Protein AF-A0A523IYH1-F1 (afdb_monomer)

pLDDT: mean 87.55, std 17.42, range [31.73, 98.88]

Solvent-accessible surface area (backbone atoms only — not comparable to full-atom values): 21682 Å² total; per-residue (Å²): 136,82,87,81,83,89,81,88,85,88,82,89,81,88,85,88,87,84,81,89,77,85,80,81,76,81,73,74,84,76,76,73,78,74,75,78,63,67,41,67,30,19,85,91,42,37,65,56,73,84,62,39,29,79,91,67,43,27,29,36,39,27,50,18,65,25,59,49,63,66,66,45,80,40,29,33,31,45,36,42,24,26,76,54,1,28,46,34,39,47,77,25,46,28,40,40,36,27,27,24,37,38,21,22,31,64,8,33,39,36,28,44,37,83,89,55,33,19,35,80,90,29,37,39,34,39,31,23,19,41,50,95,85,57,78,58,66,74,65,83,79,38,101,61,28,55,41,61,82,52,41,79,53,28,72,64,86,52,84,82,62,96,71,73,51,66,42,78,39,67,73,77,44,80,39,68,47,57,41,70,68,39,86,93,40,78,84,54,58,80,65,44,58,21,21,47,32,32,26,20,36,4,29,40,38,36,26,16,43,22,39,37,62,86,62,97,66,57,95,90,53,57,61,49,22,43,49,34,32,53,45,66,38,42,52,87,38,37,63,50,41,38,68,57,74,29,82,76,65,48,60,72,34,34,33,35,39,40,43,58,67,96,48,77,86,52,39,44,35,31,33,26,73,36,66,79,48,48,36,31,31,32,36,32,27,31,38,86,87,77,67,44,79,76,35,71,27,41,87,48,69,29,37,12,53,65,47,58,44,89,79,51,67,72,92,72,68,81,91,47,63,47,98,86,39,61,24,45,88,46,38,14,46,35,33,58,59,51,42,14,25,34,43,32,25,25,14,60,45,86,92,37,66,51,71,74,81,46,96,92,47,42,70,29,12,26,48,43,80,44,77,47,42,42,43,80,45,81,39,15,63,31,80,40,71,40,19,26,66,96,45,89,92,33,46,85

Foldseek 3Di:
DDDDYDDDDDDDDDDDDDDDDDPPPPPPPPPPPPPQDEAEDAPVHQAQVVQFDAVRAGEYEFQHEHEAEEADEGGHEEYEWDNLGEYEYEQAAYEYEYFEYEFAANGEYEAADLVGAHDPPHAAEYEHAADLPDDDDQADVDNQRHCPPLAPQDEPPDDDDPDTQWDQFLQRDTDHDYGQADPVCNPARSAHISEYEYEANGAYYHGWPAQFDSDDDDPPDSDLFKFFFQAKFAQVDQKTFTPDFNPRDAAQWWKWWADLDPDRVLIWIWGFHGDPDSGMTGIFTADPAPRDGPGSGRPHIFHNDWAACVPPPCVVVDPDDDPRHRTHDRTIMMGTQDFRYEYAFAYNGRPHRQHDPDVVSQAGHAYYYHPRYNYDHDGRYHYYSFARPPDPPRGD

Nearest PDB structures (foldseek):
  8c6i-assembly1_A  TM=5.589E-01  e=2.301E-10  Homo sapiens
  9in6-assembly1_Q  TM=6.832E-01  e=1.050E-02  Vibrio cholerae

Structure (mmCIF, N/CA/C/O backbone):
data_AF-A0A523IYH1-F1
#
_entry.id   AF-A0A523IYH1-F1
#
loop_
_atom_site.group_PDB
_atom_site.id
_atom_site.type_symbol
_atom_site.label_atom_id
_atom_site.label_alt_id
_atom_site.label_comp_id
_atom_site.label_asym_id
_atom_site.label_entity_id
_atom_site.label_seq_id
_atom_site.pdbx_PDB_ins_code
_atom_site.Cartn_x
_atom_site.Cartn_y
_atom_site.Cartn_z
_atom_site.occupancy
_atom_site.B_iso_or_equiv
_atom_site.auth_seq_id
_atom_site.auth_comp_id
_atom_site.auth_asym_id
_atom_site.auth_atom_id
_atom_site.pdbx_PDB_model_num
ATOM 1 N N . MET A 1 1 ? 58.943 69.429 6.073 1.00 35.28 1 MET A N 1
ATOM 2 C CA . MET A 1 1 ? 59.525 68.383 6.935 1.00 35.28 1 MET A CA 1
ATOM 3 C C . MET A 1 1 ? 59.595 67.079 6.159 1.00 35.28 1 MET A C 1
ATOM 5 O O . MET A 1 1 ? 58.561 66.481 5.925 1.00 35.28 1 MET A O 1
ATOM 9 N N . VAL A 1 2 ? 60.830 66.738 5.762 1.00 33.47 2 VAL A N 1
ATOM 10 C CA . VAL A 1 2 ? 61.433 65.388 5.715 1.00 33.47 2 VAL A CA 1
ATOM 11 C C . VAL A 1 2 ? 60.753 64.380 4.761 1.00 33.47 2 VAL A C 1
ATOM 13 O O . VAL A 1 2 ? 59.689 63.871 5.067 1.00 33.47 2 VAL A O 1
ATOM 16 N N . SER A 1 3 ? 61.249 64.202 3.523 1.00 31.75 3 SER A N 1
ATOM 17 C CA . SER A 1 3 ? 62.443 63.404 3.111 1.00 31.75 3 SER A CA 1
ATOM 18 C C . SER A 1 3 ? 62.159 61.891 3.140 1.00 31.75 3 SER A C 1
ATOM 20 O O . SER A 1 3 ? 61.684 61.405 4.154 1.00 31.75 3 SER A O 1
ATOM 22 N N . GLY A 1 4 ? 62.452 61.072 2.123 1.00 32.66 4 GLY A N 1
ATOM 23 C CA . GLY A 1 4 ? 63.319 61.236 0.949 1.00 32.66 4 GLY A CA 1
ATOM 24 C C . GLY A 1 4 ? 63.050 60.154 -0.119 1.00 32.66 4 GLY A C 1
ATOM 25 O O . GLY A 1 4 ? 62.275 59.234 0.120 1.00 32.66 4 GLY A O 1
ATOM 26 N N . ARG A 1 5 ? 63.512 60.402 -1.356 1.00 32.09 5 ARG A N 1
ATOM 27 C CA . ARG A 1 5 ? 64.654 59.770 -2.076 1.00 32.09 5 ARG A CA 1
ATOM 28 C C . ARG A 1 5 ? 64.267 58.532 -2.907 1.00 32.09 5 ARG A C 1
ATOM 30 O O . ARG A 1 5 ? 63.844 57.538 -2.342 1.00 32.09 5 ARG A O 1
ATOM 37 N N . GLU A 1 6 ? 64.224 58.670 -4.244 1.00 35.25 6 GLU A N 1
ATOM 38 C CA . GLU A 1 6 ? 65.284 58.327 -5.248 1.00 35.25 6 GLU A CA 1
ATOM 39 C C . GLU A 1 6 ? 65.194 56.833 -5.661 1.00 35.25 6 GLU A C 1
ATOM 41 O O . GLU A 1 6 ? 64.999 55.998 -4.795 1.00 35.25 6 GLU A O 1
ATOM 46 N N . ASN A 1 7 ? 65.318 56.352 -6.907 1.00 32.75 7 ASN A N 1
ATOM 47 C CA . ASN A 1 7 ? 65.711 56.894 -8.213 1.00 32.75 7 ASN A CA 1
ATOM 48 C C . ASN A 1 7 ? 65.269 55.925 -9.346 1.00 32.75 7 ASN A C 1
ATOM 50 O O . ASN A 1 7 ? 65.295 54.713 -9.165 1.00 32.75 7 ASN A O 1
ATOM 54 N N . ASN A 1 8 ? 64.942 56.503 -10.509 1.00 33.38 8 ASN A N 1
ATOM 55 C CA . ASN A 1 8 ? 65.260 56.126 -11.902 1.00 33.38 8 ASN A CA 1
ATOM 56 C C . ASN A 1 8 ? 65.290 54.652 -12.369 1.00 33.38 8 ASN A C 1
ATOM 58 O O . ASN A 1 8 ? 66.175 53.888 -11.999 1.00 33.38 8 ASN A O 1
ATOM 62 N N . ASN A 1 9 ? 64.523 54.350 -13.427 1.00 32.06 9 ASN A N 1
ATOM 63 C CA . ASN A 1 9 ? 65.104 54.343 -14.780 1.00 32.06 9 ASN A CA 1
ATOM 64 C C . ASN A 1 9 ? 64.045 54.325 -15.896 1.00 32.06 9 ASN A C 1
ATOM 66 O O . ASN A 1 9 ? 63.095 53.547 -15.888 1.00 32.06 9 ASN A O 1
ATOM 70 N N . SER A 1 10 ? 64.264 55.220 -16.856 1.00 34.84 10 SER A N 1
ATOM 71 C CA . SER A 1 10 ? 63.497 55.459 -18.075 1.00 34.84 10 SER A CA 1
ATOM 72 C C . SER A 1 10 ? 63.701 54.365 -19.122 1.00 34.84 10 SER A C 1
ATOM 74 O O . SER A 1 10 ? 64.830 53.932 -19.320 1.00 34.84 10 SER A O 1
ATOM 76 N N . PHE A 1 11 ? 62.666 54.060 -19.908 1.00 34.75 11 PHE A N 1
ATOM 77 C CA . PHE A 1 11 ? 62.821 53.809 -21.344 1.00 34.75 11 PHE A CA 1
ATOM 78 C C . PHE A 1 11 ? 61.572 54.2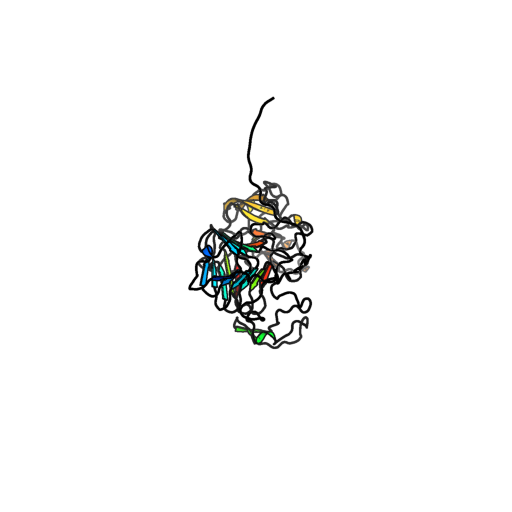86 -22.099 1.00 34.75 11 PHE A C 1
ATOM 80 O O . PHE A 1 11 ? 60.444 53.922 -21.782 1.00 34.75 11 PHE A O 1
ATOM 87 N N . TYR A 1 12 ? 61.814 55.163 -23.072 1.00 34.31 12 TYR A N 1
ATOM 88 C CA . TYR A 1 12 ? 60.861 55.706 -24.036 1.00 34.31 12 TYR A CA 1
ATOM 89 C C . TYR A 1 12 ? 60.455 54.640 -25.062 1.00 34.31 12 TYR A C 1
ATOM 91 O O . TYR A 1 12 ? 61.342 53.949 -25.546 1.00 34.31 12 TYR A O 1
ATOM 99 N N . PHE A 1 13 ? 59.185 54.602 -25.491 1.00 32.19 13 PHE A N 1
ATOM 100 C CA . PHE A 1 13 ? 58.816 54.435 -26.909 1.00 32.19 13 PHE A CA 1
ATOM 101 C C . PHE A 1 13 ? 57.384 54.941 -27.204 1.00 32.19 13 PHE A C 1
ATOM 103 O O . PHE A 1 13 ? 56.464 54.790 -26.404 1.00 32.19 13 PHE A O 1
ATOM 110 N N . LEU A 1 14 ? 57.267 55.593 -28.366 1.00 33.53 14 LEU A N 1
ATOM 111 C CA . LEU A 1 14 ? 56.121 56.249 -29.024 1.00 33.53 14 LEU A CA 1
ATOM 112 C C . LEU A 1 14 ? 54.936 55.285 -29.311 1.00 33.53 14 LEU A C 1
ATOM 114 O O . LEU A 1 14 ? 55.180 54.140 -29.659 1.00 33.53 14 LEU A O 1
ATOM 118 N N . VAL A 1 15 ? 53.663 55.612 -29.014 1.00 33.44 15 VAL A N 1
ATOM 119 C CA . VAL A 1 15 ? 52.625 56.377 -29.777 1.00 33.44 15 VAL A CA 1
ATOM 120 C C . VAL A 1 15 ? 51.999 55.645 -31.002 1.00 33.44 15 VAL A C 1
ATOM 122 O O . VAL A 1 15 ? 52.567 55.674 -32.085 1.00 33.44 15 VAL A O 1
ATOM 125 N N . PHE A 1 16 ? 50.757 55.144 -30.786 1.00 32.34 16 PHE A N 1
ATOM 126 C CA . PHE A 1 16 ? 49.556 55.009 -31.674 1.00 32.34 16 PHE A CA 1
ATOM 127 C C . PHE A 1 16 ? 49.531 54.029 -32.887 1.00 32.34 16 PHE A C 1
ATOM 129 O O . PHE A 1 16 ? 50.560 53.762 -33.489 1.00 32.34 16 PHE A O 1
ATOM 136 N N . PRO A 1 17 ? 48.338 53.617 -33.395 1.00 44.56 17 PRO A N 1
ATOM 137 C CA . PRO A 1 17 ? 47.216 52.920 -32.742 1.00 44.56 17 PRO A CA 1
ATOM 138 C C . PRO A 1 17 ? 46.801 51.649 -33.535 1.00 44.56 17 PRO A C 1
ATOM 140 O O . PRO A 1 17 ? 46.835 51.642 -34.763 1.00 44.56 17 PRO A O 1
ATOM 143 N N . PHE A 1 18 ? 46.335 50.582 -32.875 1.00 31.73 18 PHE A N 1
ATOM 144 C CA . PHE A 1 18 ? 45.728 49.446 -33.586 1.00 31.73 18 PHE A CA 1
ATOM 145 C C . PHE A 1 18 ? 44.209 49.444 -33.445 1.00 31.73 18 PHE A C 1
ATOM 147 O O . PHE A 1 18 ? 43.652 49.599 -32.359 1.00 31.73 18 PHE A O 1
ATOM 154 N N . PHE A 1 19 ? 43.578 49.313 -34.606 1.00 36.94 19 PHE A N 1
ATOM 155 C CA . PHE A 1 19 ? 42.152 49.298 -34.859 1.00 36.94 19 PHE A CA 1
ATOM 156 C C . PHE A 1 19 ? 41.400 48.256 -34.024 1.00 36.94 19 PHE A C 1
ATOM 158 O O . PHE A 1 19 ? 41.823 47.115 -33.856 1.00 36.94 19 PHE A O 1
ATOM 165 N N . VAL A 1 20 ? 40.219 48.685 -33.590 1.00 40.81 20 VAL A N 1
ATOM 166 C CA . VAL A 1 20 ? 39.099 47.885 -33.100 1.00 40.81 20 VAL A CA 1
ATOM 167 C C . VAL A 1 20 ? 38.763 46.764 -34.090 1.00 40.81 20 VAL A C 1
ATOM 169 O O . VAL A 1 20 ? 38.414 47.049 -35.230 1.00 40.81 20 VAL A O 1
ATOM 172 N N . PHE A 1 21 ? 38.770 45.514 -33.625 1.00 32.69 21 PHE A N 1
ATOM 173 C CA . PHE A 1 21 ? 37.867 44.466 -34.111 1.00 32.69 21 PHE A CA 1
ATOM 174 C C . PHE A 1 21 ? 37.469 43.571 -32.933 1.00 32.69 21 PHE A C 1
ATOM 176 O O . PHE A 1 21 ? 38.162 42.632 -32.551 1.00 32.69 21 PHE A O 1
ATOM 183 N N . LEU A 1 22 ? 36.338 43.923 -32.325 1.00 31.95 22 LEU A N 1
ATOM 184 C CA . LEU A 1 22 ? 35.630 43.113 -31.346 1.00 31.95 22 LEU A CA 1
ATOM 185 C C . LEU A 1 22 ? 34.904 41.993 -32.111 1.00 31.95 22 LEU A C 1
ATOM 187 O O . LEU A 1 22 ? 33.827 42.215 -32.659 1.00 31.95 22 LEU A O 1
ATOM 191 N N . PHE A 1 23 ? 35.498 40.801 -32.188 1.00 33.78 23 PHE A N 1
ATOM 192 C CA . PHE A 1 23 ? 34.773 39.605 -32.615 1.00 33.78 23 PHE A CA 1
ATOM 193 C C . PHE A 1 23 ? 33.871 39.150 -31.463 1.00 33.78 23 PHE A C 1
ATOM 195 O O . PHE A 1 23 ? 34.318 38.521 -30.506 1.00 33.78 23 PHE A O 1
ATOM 202 N N . ILE A 1 24 ? 32.588 39.494 -31.559 1.00 39.44 24 ILE A N 1
ATOM 203 C CA . ILE A 1 24 ? 31.524 38.882 -30.766 1.00 39.44 24 ILE A CA 1
ATOM 204 C C . ILE A 1 24 ? 31.351 37.454 -31.297 1.00 39.44 24 ILE A C 1
ATOM 206 O O . ILE A 1 24 ? 30.666 37.225 -32.291 1.00 39.44 24 ILE A O 1
ATOM 210 N N . LEU A 1 25 ? 32.004 36.489 -30.652 1.00 35.94 25 LEU A N 1
ATOM 211 C CA . LEU A 1 25 ? 31.639 35.082 -30.772 1.00 35.94 25 LEU A CA 1
ATOM 212 C C . LEU A 1 25 ? 30.425 34.849 -29.870 1.00 35.94 25 LEU A C 1
ATOM 214 O O . LEU A 1 25 ? 30.553 34.622 -28.670 1.00 35.94 25 LEU A O 1
ATOM 218 N N . LEU A 1 26 ? 29.236 34.927 -30.472 1.00 40.94 26 LEU A N 1
ATOM 219 C CA . LEU A 1 26 ? 28.046 34.244 -29.975 1.00 40.94 26 LEU A CA 1
ATOM 220 C C . LEU A 1 26 ? 28.338 32.740 -30.035 1.00 40.94 26 LEU A C 1
ATOM 222 O O . LEU A 1 26 ? 28.104 32.086 -31.050 1.00 40.94 26 LEU A O 1
ATOM 226 N N . GLY A 1 27 ? 28.925 32.208 -28.964 1.00 36.94 27 GLY A N 1
ATOM 227 C CA . GLY A 1 27 ? 28.954 30.776 -28.722 1.00 36.94 27 GLY A CA 1
ATOM 228 C C . GLY A 1 27 ? 27.521 30.323 -28.501 1.00 36.94 27 GLY A C 1
ATOM 229 O O . GLY A 1 27 ? 26.918 30.654 -27.486 1.00 36.94 27 GLY A O 1
ATOM 230 N N . ALA A 1 28 ? 26.959 29.630 -29.487 1.00 42.31 28 ALA A N 1
ATOM 231 C CA . ALA A 1 28 ? 25.737 28.877 -29.301 1.00 42.31 28 ALA A CA 1
ATOM 232 C C . ALA A 1 28 ? 25.950 27.916 -28.124 1.00 42.31 28 ALA A C 1
ATOM 234 O O . ALA A 1 28 ? 26.895 27.124 -28.148 1.00 42.31 28 ALA A O 1
ATOM 235 N N . ASP A 1 29 ? 25.081 27.991 -27.116 1.00 36.78 29 ASP A N 1
ATOM 236 C CA . ASP A 1 29 ? 24.899 26.925 -26.138 1.00 36.78 29 ASP A CA 1
ATOM 237 C C . ASP A 1 29 ? 24.470 25.672 -26.905 1.00 36.78 29 ASP A C 1
ATOM 239 O O . ASP A 1 29 ? 23.291 25.413 -27.151 1.00 36.78 29 ASP A O 1
ATOM 243 N N . VAL A 1 30 ? 25.454 24.891 -27.343 1.00 39.19 30 VAL A N 1
ATOM 244 C CA . VAL A 1 30 ? 25.230 23.504 -27.712 1.00 39.19 30 VAL A CA 1
ATOM 245 C C . VAL A 1 30 ? 24.962 22.810 -26.388 1.00 39.19 30 VAL A C 1
ATOM 247 O O . VAL A 1 30 ? 25.888 22.429 -25.677 1.00 39.19 30 VAL A O 1
ATOM 250 N N . GLY A 1 31 ? 23.684 22.727 -26.019 1.00 34.34 31 GLY A N 1
ATOM 251 C CA . GLY A 1 31 ? 23.230 21.934 -24.889 1.00 34.34 31 GLY A CA 1
ATOM 252 C C . GLY A 1 31 ? 23.690 20.498 -25.091 1.00 34.34 31 GLY A C 1
ATOM 253 O O . GLY A 1 31 ? 23.047 19.722 -25.797 1.00 34.34 31 GLY A O 1
ATOM 254 N N . ILE A 1 32 ? 24.826 20.143 -24.496 1.00 37.56 32 ILE A N 1
ATOM 255 C CA . ILE A 1 32 ? 25.221 18.754 -24.336 1.00 37.56 32 ILE A CA 1
ATOM 256 C C . ILE A 1 32 ? 24.159 18.170 -23.411 1.00 37.56 32 ILE A C 1
ATOM 258 O O . ILE A 1 32 ? 24.110 18.497 -22.226 1.00 37.56 32 ILE A O 1
ATOM 262 N N . ALA A 1 33 ? 23.264 17.352 -23.966 1.00 35.72 33 ALA A N 1
ATOM 263 C CA . ALA A 1 33 ? 22.381 16.518 -23.173 1.00 35.72 33 ALA A CA 1
ATOM 264 C C . ALA A 1 33 ? 23.277 15.665 -22.271 1.00 35.72 33 ALA A C 1
ATOM 266 O O . ALA A 1 33 ? 23.943 14.739 -22.730 1.00 35.72 33 ALA A O 1
ATOM 267 N N . GLN A 1 34 ? 23.359 16.038 -20.998 1.00 40.00 34 GLN A N 1
ATOM 268 C CA . GLN A 1 34 ? 24.100 15.288 -20.002 1.00 40.00 34 GLN A CA 1
ATOM 269 C C . GLN A 1 34 ? 23.436 13.907 -19.934 1.00 40.00 34 GLN A C 1
ATOM 271 O O . GLN A 1 34 ? 22.274 13.803 -19.533 1.00 40.00 34 GLN A O 1
ATOM 276 N N . LEU A 1 35 ? 24.125 12.865 -20.421 1.00 47.19 35 LEU A N 1
ATOM 277 C CA . LEU A 1 35 ? 23.653 11.487 -20.299 1.00 47.19 35 LEU A CA 1
ATOM 278 C C . LEU A 1 35 ? 23.332 11.258 -18.819 1.00 47.19 35 LEU A C 1
ATOM 280 O O . LEU A 1 35 ? 24.202 11.437 -17.966 1.00 47.19 35 LEU A O 1
ATOM 284 N N . GLN A 1 36 ? 22.082 10.916 -18.503 1.00 56.69 36 GLN A N 1
ATOM 285 C CA . GLN A 1 36 ? 21.717 10.594 -17.129 1.00 56.69 36 GLN A CA 1
ATOM 286 C C . GLN A 1 36 ? 22.502 9.350 -16.712 1.00 56.69 36 GLN A C 1
ATOM 288 O O . GLN A 1 36 ? 22.313 8.271 -17.276 1.00 56.69 36 GLN A O 1
ATOM 293 N N . ALA A 1 37 ? 23.402 9.514 -15.743 1.00 74.50 37 ALA A N 1
ATOM 294 C CA . ALA A 1 37 ? 24.146 8.403 -15.180 1.00 74.50 37 ALA A CA 1
ATOM 295 C C . ALA A 1 37 ? 23.162 7.355 -14.626 1.00 74.50 37 ALA A C 1
ATOM 297 O O . ALA A 1 37 ? 22.180 7.682 -13.953 1.00 74.50 37 ALA A O 1
ATOM 298 N N . THR A 1 38 ? 23.409 6.099 -14.987 1.00 88.69 38 THR A N 1
ATOM 299 C CA . THR A 1 38 ? 22.557 4.952 -14.669 1.00 88.69 38 THR A CA 1
ATOM 300 C C . THR A 1 38 ? 23.418 3.905 -13.981 1.00 88.69 38 THR A C 1
ATOM 302 O O . THR A 1 38 ? 24.474 3.532 -14.492 1.00 88.69 38 THR A O 1
ATOM 305 N N . ALA A 1 39 ? 22.981 3.461 -12.810 1.00 92.94 39 ALA A N 1
ATOM 306 C CA . ALA A 1 39 ? 23.551 2.330 -12.106 1.00 92.94 39 ALA A CA 1
ATOM 307 C C . ALA A 1 39 ? 22.915 1.039 -12.631 1.00 92.94 39 ALA A C 1
ATOM 309 O O . ALA A 1 39 ? 21.706 0.990 -12.853 1.00 92.94 39 ALA A O 1
ATOM 310 N N . VAL A 1 40 ? 23.714 -0.010 -12.809 1.00 95.44 40 VAL A N 1
ATOM 311 C CA . VAL A 1 40 ? 23.222 -1.322 -13.242 1.00 95.44 40 VAL A CA 1
ATOM 312 C C . VAL A 1 40 ? 23.470 -2.319 -12.127 1.00 95.44 40 VAL A C 1
ATOM 314 O O . VAL A 1 40 ? 24.612 -2.492 -11.701 1.00 95.44 40 VAL A O 1
ATOM 317 N N . CYS A 1 41 ? 22.406 -2.983 -11.689 1.00 96.06 41 CYS A N 1
ATOM 318 C CA . CYS A 1 41 ? 22.482 -4.091 -10.760 1.00 96.06 41 CYS A CA 1
ATOM 319 C C . CYS A 1 41 ? 22.236 -5.415 -11.495 1.00 96.06 41 CYS A C 1
ATOM 321 O O . CYS A 1 41 ? 21.233 -5.607 -12.191 1.00 96.06 41 CYS A O 1
ATOM 323 N N . ASN A 1 42 ? 23.212 -6.312 -11.383 1.00 94.56 42 ASN A N 1
ATOM 324 C CA . ASN A 1 42 ? 23.255 -7.608 -12.052 1.00 94.56 42 ASN A CA 1
ATOM 325 C C . ASN A 1 42 ? 24.218 -8.555 -11.315 1.00 94.56 42 ASN A C 1
ATOM 327 O O . ASN A 1 42 ? 24.739 -8.218 -10.255 1.00 94.56 42 ASN A O 1
ATOM 331 N N . SER A 1 43 ? 24.503 -9.727 -11.889 1.00 87.94 43 SER A N 1
ATOM 332 C CA . SER A 1 43 ? 25.418 -10.714 -11.294 1.00 87.94 43 SER A CA 1
ATOM 333 C C . SER A 1 43 ? 26.832 -10.194 -11.007 1.00 87.94 43 SER A C 1
ATOM 335 O O . SER A 1 43 ? 27.509 -10.718 -10.128 1.00 87.94 43 SER A O 1
ATOM 337 N N . GLN A 1 44 ? 27.298 -9.190 -11.751 1.00 87.00 44 GLN A N 1
ATOM 338 C CA . GLN A 1 44 ? 28.626 -8.602 -11.598 1.00 87.00 44 GLN A CA 1
ATOM 339 C C . GLN A 1 44 ? 28.628 -7.502 -10.532 1.00 87.00 44 GLN A C 1
ATOM 341 O O . GLN A 1 44 ? 29.618 -7.347 -9.824 1.00 87.00 44 GLN A O 1
ATOM 346 N N . ASN A 1 45 ? 27.514 -6.777 -10.397 1.00 85.50 45 ASN A N 1
ATOM 347 C CA . ASN A 1 45 ? 27.327 -5.696 -9.431 1.00 85.50 45 ASN A CA 1
ATOM 348 C C . ASN A 1 45 ? 26.045 -5.924 -8.606 1.00 85.50 45 ASN A C 1
ATOM 350 O O . ASN A 1 45 ? 25.073 -5.188 -8.781 1.00 85.50 45 ASN A O 1
ATOM 354 N N . PRO A 1 46 ? 26.002 -6.938 -7.722 1.00 85.06 46 PRO A N 1
ATOM 355 C CA . PRO A 1 46 ? 24.775 -7.290 -7.004 1.00 85.06 46 PRO A CA 1
ATOM 356 C C . PRO A 1 46 ? 24.484 -6.363 -5.811 1.00 85.06 46 PRO A C 1
ATOM 358 O O . PRO A 1 46 ? 23.372 -6.357 -5.288 1.00 85.06 46 PRO A O 1
ATOM 361 N N . ASN A 1 47 ? 25.477 -5.589 -5.350 1.00 83.62 47 ASN A N 1
ATOM 362 C CA . ASN A 1 47 ? 25.356 -4.768 -4.146 1.00 83.62 47 ASN A CA 1
ATOM 363 C C . ASN A 1 47 ? 24.733 -3.398 -4.453 1.00 83.62 47 ASN A C 1
ATOM 365 O O . ASN A 1 47 ? 25.419 -2.439 -4.808 1.00 83.62 47 ASN A O 1
ATOM 369 N N . ILE A 1 48 ? 23.423 -3.303 -4.251 1.00 86.56 48 ILE A N 1
ATOM 370 C CA . ILE A 1 48 ? 22.636 -2.090 -4.492 1.00 86.56 48 ILE A CA 1
ATOM 371 C C . ILE A 1 48 ? 22.960 -0.936 -3.527 1.00 86.56 48 ILE A C 1
ATOM 373 O O . ILE A 1 48 ? 22.777 0.229 -3.876 1.00 86.56 48 ILE A O 1
ATOM 377 N N . GLY A 1 49 ? 23.485 -1.229 -2.331 1.00 81.44 49 GLY A N 1
ATOM 378 C CA . GLY A 1 49 ? 23.819 -0.212 -1.329 1.00 81.44 49 GLY A CA 1
ATOM 379 C C . GLY A 1 49 ? 24.941 0.720 -1.778 1.00 81.44 49 GLY A C 1
ATOM 380 O O . GLY A 1 49 ? 24.891 1.916 -1.512 1.00 81.44 49 GLY A O 1
ATOM 381 N N . GLN A 1 50 ? 25.910 0.198 -2.532 1.00 81.38 50 GLN A N 1
ATOM 382 C CA . GLN A 1 50 ? 27.005 0.997 -3.095 1.00 81.38 50 GLN A CA 1
ATOM 383 C C . GLN A 1 50 ? 26.570 1.880 -4.273 1.00 81.38 50 GLN A C 1
ATOM 385 O O . GLN A 1 50 ? 27.286 2.811 -4.627 1.00 81.38 50 GLN A O 1
ATOM 390 N N . LEU A 1 51 ? 25.411 1.593 -4.872 1.00 82.06 51 LEU A N 1
ATOM 391 C CA . LEU A 1 51 ? 24.858 2.327 -6.015 1.00 82.06 51 LEU A CA 1
ATOM 392 C C . LEU A 1 51 ? 23.936 3.483 -5.587 1.00 82.06 51 LEU A C 1
ATOM 394 O O . LEU A 1 51 ? 23.514 4.284 -6.421 1.00 82.06 51 LEU A O 1
ATOM 398 N N . SER A 1 52 ? 23.589 3.540 -4.300 1.00 87.88 52 SER A N 1
ATOM 399 C CA . SER A 1 52 ? 22.635 4.484 -3.724 1.00 87.88 52 SER A CA 1
ATOM 400 C C . SER A 1 52 ? 23.319 5.783 -3.292 1.00 87.88 52 SER A C 1
ATOM 402 O O . SER A 1 52 ? 24.232 5.775 -2.464 1.00 87.88 52 SER A O 1
ATOM 404 N N . HIS A 1 53 ? 22.821 6.919 -3.785 1.00 85.38 53 HIS A N 1
ATOM 405 C CA . HIS A 1 53 ? 23.320 8.246 -3.418 1.00 85.38 53 HIS A CA 1
ATOM 406 C C . HIS A 1 53 ? 22.165 9.218 -3.183 1.00 85.38 53 HIS A C 1
ATOM 408 O O . HIS A 1 53 ? 21.322 9.419 -4.051 1.00 85.38 53 HIS A O 1
ATOM 414 N N . LYS A 1 54 ? 22.130 9.854 -2.008 1.00 88.69 54 LYS A N 1
ATOM 415 C CA . LYS A 1 54 ? 21.052 10.788 -1.651 1.00 88.69 54 LYS A CA 1
ATOM 416 C C . LYS A 1 54 ? 21.106 12.089 -2.455 1.00 88.69 54 LYS A C 1
ATOM 418 O O . LYS A 1 54 ? 20.070 12.558 -2.919 1.00 88.69 54 LYS A O 1
ATOM 423 N N . ASP A 1 55 ? 22.299 12.670 -2.578 1.00 87.94 55 ASP A N 1
ATOM 424 C CA . ASP A 1 55 ? 22.478 14.028 -3.108 1.00 87.94 55 ASP A CA 1
ATOM 425 C C . ASP A 1 55 ? 22.444 14.075 -4.643 1.00 87.94 55 ASP A C 1
ATOM 427 O O . ASP A 1 55 ? 22.023 15.076 -5.221 1.00 87.94 55 ASP A O 1
ATOM 431 N N . ASP A 1 56 ? 22.808 12.972 -5.303 1.00 87.88 56 ASP A N 1
ATOM 432 C CA . ASP A 1 56 ? 22.603 12.771 -6.741 1.00 87.88 56 ASP A CA 1
ATOM 433 C C . ASP A 1 56 ? 22.152 11.329 -7.029 1.00 87.88 56 ASP A C 1
ATOM 435 O O . ASP A 1 56 ? 22.959 10.478 -7.410 1.00 87.88 56 ASP A O 1
ATOM 439 N N . PRO A 1 57 ? 20.858 11.020 -6.825 1.00 91.94 57 PRO A N 1
ATOM 440 C CA . PRO A 1 57 ? 20.348 9.677 -7.051 1.00 91.94 57 PRO A CA 1
ATOM 441 C C . PRO A 1 57 ? 20.478 9.298 -8.525 1.00 91.94 57 PRO A C 1
ATOM 443 O O . PRO A 1 57 ? 20.069 10.056 -9.409 1.00 91.94 57 PRO A O 1
ATOM 446 N N . LEU A 1 58 ? 21.009 8.113 -8.808 1.00 94.62 58 LEU A N 1
ATOM 447 C CA . LEU A 1 58 ? 21.080 7.572 -10.165 1.00 94.62 58 LEU A CA 1
ATOM 448 C C . LEU A 1 58 ? 19.785 6.835 -10.515 1.00 94.62 58 LEU A C 1
ATOM 450 O O . LEU A 1 58 ? 19.048 6.397 -9.631 1.00 94.62 58 LEU A O 1
ATOM 454 N N . SER A 1 59 ? 19.488 6.692 -11.806 1.00 96.25 59 SER A N 1
ATOM 455 C CA . SER A 1 59 ? 18.515 5.673 -12.221 1.00 96.25 59 SER A CA 1
ATOM 456 C C . SER A 1 59 ? 19.137 4.289 -12.027 1.00 96.25 59 SER A C 1
ATOM 458 O O . SER A 1 59 ? 20.346 4.142 -12.196 1.00 96.25 59 SER A O 1
ATOM 460 N N . LEU A 1 60 ? 18.331 3.294 -11.676 1.00 97.56 60 LEU A N 1
ATOM 461 C CA . LEU A 1 60 ? 18.757 1.919 -11.452 1.00 97.56 60 LEU A CA 1
ATOM 462 C C . LEU A 1 60 ? 18.143 0.996 -12.505 1.00 97.56 60 LEU A C 1
ATOM 464 O O . LEU A 1 60 ? 16.926 0.943 -12.664 1.00 97.56 60 LEU A O 1
ATOM 468 N N . GLU A 1 61 ? 18.989 0.233 -13.179 1.00 97.94 61 GLU A N 1
ATOM 469 C CA . GLU A 1 61 ? 18.598 -0.847 -14.077 1.00 97.94 61 GLU A CA 1
ATOM 470 C C . GLU A 1 61 ? 18.910 -2.191 -13.418 1.00 97.94 61 GLU A C 1
ATOM 472 O O . GLU A 1 61 ? 20.070 -2.537 -13.196 1.00 97.94 61 GLU A O 1
ATOM 477 N N . VAL A 1 62 ? 17.871 -2.953 -13.091 1.00 98.44 62 VAL A N 1
ATOM 478 C CA . VAL A 1 62 ? 17.976 -4.293 -12.511 1.00 98.44 62 VAL A CA 1
ATOM 479 C C . VAL A 1 62 ? 17.802 -5.307 -13.636 1.00 98.44 62 VAL A C 1
ATOM 481 O O . VAL A 1 62 ? 16.703 -5.480 -14.156 1.00 98.44 62 VAL A O 1
ATOM 484 N N . THR A 1 63 ? 18.904 -5.955 -14.014 1.00 97.75 63 THR A N 1
ATOM 485 C CA . THR A 1 63 ? 18.969 -6.944 -15.114 1.00 97.75 63 THR A CA 1
ATOM 486 C C . THR A 1 63 ? 19.477 -8.314 -14.663 1.00 97.75 63 THR A C 1
ATOM 488 O O . THR A 1 63 ? 19.509 -9.258 -15.445 1.00 97.75 63 THR A O 1
ATOM 491 N N . GLY A 1 64 ? 19.868 -8.439 -13.394 1.00 96.44 64 GLY A N 1
ATOM 492 C CA . GLY A 1 64 ? 20.105 -9.717 -12.724 1.00 96.44 64 GLY A CA 1
ATOM 493 C C . GLY A 1 64 ? 19.372 -9.768 -11.387 1.00 96.44 64 GLY A C 1
ATOM 494 O O . GLY A 1 64 ? 18.470 -8.969 -11.141 1.00 96.44 64 GLY A O 1
ATOM 495 N N . HIS A 1 65 ? 19.761 -10.698 -10.516 1.00 96.75 65 HIS A N 1
ATOM 496 C CA . HIS A 1 65 ? 19.182 -10.816 -9.177 1.00 96.75 65 HIS A CA 1
ATOM 497 C C . HIS A 1 65 ? 19.910 -9.901 -8.192 1.00 96.75 65 HIS A C 1
ATOM 499 O O . HIS A 1 65 ? 21.109 -10.040 -7.958 1.00 96.75 65 HIS A O 1
ATOM 505 N N . CYS A 1 66 ? 19.163 -8.953 -7.646 1.00 97.06 66 CYS A N 1
ATOM 506 C CA . CYS A 1 66 ? 19.623 -7.888 -6.777 1.00 97.06 66 CYS A CA 1
ATOM 507 C C . CYS A 1 66 ? 18.869 -7.948 -5.461 1.00 97.06 66 CYS A C 1
ATOM 509 O O . CYS A 1 66 ? 17.640 -7.958 -5.455 1.00 97.06 66 CYS A O 1
ATOM 511 N N . ILE A 1 67 ? 19.611 -7.976 -4.358 1.00 95.81 67 ILE A N 1
ATOM 512 C CA . ILE A 1 67 ? 19.055 -8.176 -3.024 1.00 95.81 67 ILE A CA 1
ATOM 513 C C . ILE A 1 67 ? 19.274 -6.906 -2.195 1.00 95.81 67 ILE A C 1
ATOM 515 O O . ILE A 1 67 ? 20.375 -6.356 -2.155 1.00 95.81 67 ILE A O 1
ATOM 519 N N . VAL A 1 68 ? 18.209 -6.442 -1.544 1.00 96.38 68 VAL A N 1
ATOM 520 C CA . VAL A 1 68 ? 18.215 -5.392 -0.523 1.00 96.38 68 VAL A CA 1
ATOM 521 C C . VAL A 1 68 ? 17.999 -6.075 0.827 1.00 96.38 68 VAL A C 1
ATOM 523 O O . VAL A 1 68 ? 16.871 -6.412 1.178 1.00 96.38 68 VAL A O 1
ATOM 526 N N . ASP A 1 69 ? 19.079 -6.339 1.559 1.00 94.44 69 ASP A N 1
ATOM 527 C CA . ASP A 1 69 ? 19.068 -7.126 2.803 1.00 94.44 69 ASP A CA 1
ATOM 528 C C . ASP A 1 69 ? 19.696 -6.427 4.011 1.00 94.44 69 ASP A C 1
ATOM 530 O O . ASP A 1 69 ? 19.645 -6.951 5.124 1.00 94.44 69 ASP A O 1
ATOM 534 N N . LEU A 1 70 ? 20.265 -5.239 3.816 1.00 95.38 70 LEU A N 1
ATOM 535 C CA . LEU A 1 70 ? 20.838 -4.449 4.895 1.00 95.38 70 LEU A CA 1
ATOM 536 C C . LEU A 1 70 ? 19.872 -3.339 5.321 1.00 95.38 70 LEU A C 1
ATOM 538 O O . LEU A 1 70 ? 19.312 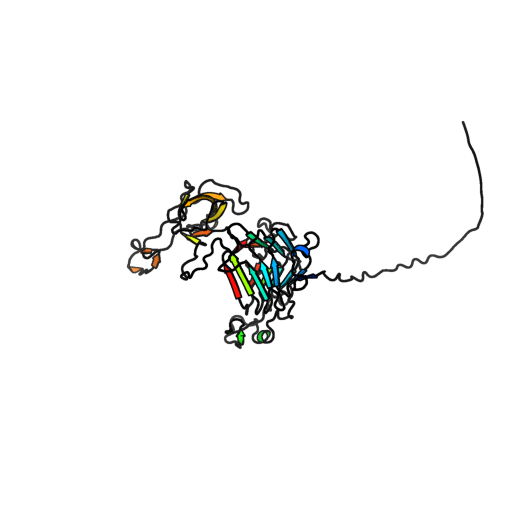-2.652 4.462 1.00 95.38 70 LEU A O 1
ATOM 542 N N . PRO A 1 71 ? 19.715 -3.103 6.636 1.00 96.81 71 PRO A N 1
ATOM 543 C CA . PRO A 1 71 ? 18.981 -1.948 7.119 1.00 96.81 71 PRO A CA 1
ATOM 544 C C . PRO A 1 71 ? 19.590 -0.652 6.583 1.00 96.81 71 PRO A C 1
ATOM 546 O O . PRO A 1 71 ? 20.813 -0.473 6.601 1.00 96.81 71 PRO A O 1
ATOM 549 N N . GLY A 1 72 ? 18.752 0.279 6.134 1.00 96.12 72 GLY A N 1
ATOM 550 C CA . GLY A 1 72 ? 19.241 1.555 5.631 1.00 96.12 72 GLY A CA 1
ATOM 551 C C . GLY A 1 72 ? 18.327 2.256 4.642 1.00 96.12 72 GLY A C 1
ATOM 552 O O . GLY A 1 72 ? 17.187 1.864 4.395 1.00 96.12 72 GLY A O 1
ATOM 553 N N . LYS A 1 73 ? 18.859 3.346 4.082 1.00 97.06 73 LYS A N 1
ATOM 554 C CA . LYS A 1 73 ? 18.158 4.200 3.122 1.00 97.06 73 LYS A CA 1
ATOM 555 C C . LYS A 1 73 ? 18.786 4.071 1.740 1.00 97.06 73 LYS A C 1
ATOM 557 O O . LYS A 1 73 ? 19.992 4.262 1.579 1.00 97.06 73 LYS A O 1
ATOM 562 N N . TYR A 1 74 ? 17.951 3.798 0.749 1.00 97.44 74 TYR A N 1
ATOM 563 C CA . TYR A 1 74 ? 18.337 3.593 -0.639 1.00 97.44 74 TYR A CA 1
ATOM 564 C C . TYR A 1 74 ? 17.690 4.669 -1.505 1.00 97.44 74 TYR A C 1
ATOM 566 O O . TYR A 1 74 ? 16.499 4.920 -1.359 1.00 97.44 74 TYR A O 1
ATOM 574 N N . TYR A 1 75 ? 18.454 5.322 -2.378 1.00 96.94 75 TYR A N 1
ATOM 575 C CA . TYR A 1 75 ? 18.013 6.496 -3.129 1.00 96.94 75 TYR A CA 1
ATOM 576 C C . TYR A 1 75 ? 18.286 6.328 -4.620 1.00 96.94 75 TYR A C 1
ATOM 578 O O . TYR A 1 75 ? 19.440 6.307 -5.050 1.00 96.94 75 TYR A O 1
ATOM 586 N N . PHE A 1 76 ? 17.213 6.278 -5.406 1.00 96.75 76 PHE A N 1
ATOM 587 C CA . PHE A 1 76 ? 17.263 6.149 -6.859 1.00 96.75 76 PHE A CA 1
ATOM 588 C C . PHE A 1 76 ? 16.284 7.110 -7.537 1.00 96.75 76 PHE A C 1
ATOM 590 O O . PHE A 1 76 ? 15.282 7.514 -6.955 1.00 96.75 76 PHE A O 1
ATOM 597 N N . LYS A 1 77 ? 16.558 7.473 -8.795 1.00 95.69 77 LYS A N 1
ATOM 598 C CA . LYS A 1 77 ? 15.589 8.148 -9.674 1.00 95.69 77 LYS A CA 1
ATOM 599 C C . LYS A 1 77 ? 14.570 7.112 -10.164 1.00 95.69 77 LYS A C 1
ATOM 601 O O . LYS A 1 77 ? 13.688 6.713 -9.412 1.00 95.69 77 LYS A O 1
ATOM 606 N N . ASN A 1 78 ? 14.680 6.670 -11.412 1.00 96.81 78 ASN A N 1
ATOM 607 C CA . ASN A 1 78 ? 13.827 5.610 -11.942 1.00 96.81 78 ASN A CA 1
ATOM 608 C C . ASN A 1 78 ? 14.478 4.255 -11.680 1.00 96.81 78 ASN A C 1
ATOM 610 O O . ASN A 1 78 ? 15.687 4.126 -11.850 1.00 96.81 78 ASN A O 1
ATOM 614 N N . VAL A 1 79 ? 13.682 3.264 -11.297 1.00 98.38 79 VAL A N 1
ATOM 615 C CA . VAL A 1 79 ? 14.103 1.873 -11.139 1.00 98.38 79 VAL A CA 1
ATOM 616 C C . VAL A 1 79 ? 13.384 1.042 -12.195 1.00 98.38 79 VAL A C 1
ATOM 618 O O . VAL A 1 79 ? 12.167 0.891 -12.145 1.00 98.38 79 VAL A O 1
ATOM 621 N N . ASN A 1 80 ? 14.130 0.521 -13.161 1.00 98.50 80 ASN A N 1
ATOM 622 C CA . ASN A 1 80 ? 13.620 -0.378 -14.190 1.00 98.50 80 ASN A CA 1
ATOM 623 C C . ASN A 1 80 ? 14.108 -1.796 -13.893 1.00 98.50 80 ASN A C 1
ATOM 625 O O . ASN A 1 80 ? 15.312 -2.018 -13.782 1.00 98.50 80 ASN A O 1
ATOM 629 N N . ILE A 1 81 ? 13.186 -2.748 -13.785 1.00 98.75 81 ILE A N 1
ATOM 630 C CA . ILE A 1 81 ? 13.475 -4.165 -13.551 1.00 98.75 81 ILE A CA 1
ATOM 631 C C . ILE A 1 81 ? 13.033 -4.918 -14.805 1.00 98.75 81 ILE A C 1
ATOM 633 O O . ILE A 1 81 ? 11.838 -5.000 -15.077 1.00 98.75 81 ILE A O 1
ATOM 637 N N . PHE A 1 82 ? 13.989 -5.395 -15.601 1.00 98.38 82 PHE A N 1
ATOM 638 C CA . PHE A 1 82 ? 13.734 -5.926 -16.945 1.00 98.38 82 PHE A CA 1
ATOM 639 C C . PHE A 1 82 ? 14.763 -6.998 -17.335 1.00 98.38 82 PHE A C 1
ATOM 641 O O . PHE A 1 82 ? 15.746 -7.221 -16.627 1.00 98.38 82 PHE A O 1
ATOM 648 N N . ASN A 1 83 ? 14.550 -7.665 -18.476 1.00 96.94 83 ASN A N 1
ATOM 649 C CA . ASN A 1 83 ? 15.440 -8.707 -19.012 1.00 96.94 83 ASN A CA 1
ATOM 650 C C . ASN A 1 83 ? 15.738 -9.844 -18.015 1.00 96.94 83 ASN A C 1
ATOM 652 O O . ASN A 1 83 ? 16.868 -10.323 -17.934 1.00 96.94 83 ASN A O 1
ATOM 656 N N . GLY A 1 84 ? 14.735 -10.278 -17.247 1.00 97.50 84 GLY A N 1
ATOM 657 C CA . GLY A 1 84 ? 14.917 -11.327 -16.239 1.00 97.50 84 GLY A CA 1
ATOM 658 C C . GLY A 1 84 ? 15.476 -10.828 -14.904 1.00 97.50 84 GLY A C 1
ATOM 659 O O . GLY A 1 84 ? 15.780 -11.635 -14.028 1.00 97.50 84 GLY A O 1
ATOM 660 N N . GLY A 1 85 ? 15.622 -9.510 -14.728 1.00 98.44 85 GLY A N 1
ATOM 661 C CA . GLY A 1 85 ? 16.037 -8.912 -13.465 1.00 98.44 85 GLY A CA 1
ATOM 662 C C . GLY A 1 85 ? 15.059 -9.189 -12.321 1.00 98.44 85 GLY A C 1
ATOM 663 O O . GLY A 1 85 ? 13.844 -9.252 -12.527 1.00 98.44 85 GLY A O 1
ATOM 664 N N . ILE A 1 86 ? 15.602 -9.318 -11.111 1.00 98.56 86 ILE A N 1
ATOM 665 C CA . ILE A 1 86 ? 14.853 -9.527 -9.870 1.00 98.56 86 ILE A CA 1
ATOM 666 C C . ILE A 1 86 ? 15.360 -8.521 -8.843 1.00 98.56 86 ILE A C 1
ATOM 668 O O . ILE A 1 86 ? 16.542 -8.542 -8.506 1.00 98.56 86 ILE A O 1
ATOM 672 N N . LEU A 1 87 ? 14.476 -7.669 -8.328 1.00 98.62 87 LEU A N 1
ATOM 673 C CA . LEU A 1 87 ? 14.748 -6.854 -7.147 1.00 98.62 87 LEU A CA 1
ATOM 674 C C . LEU A 1 87 ? 14.051 -7.488 -5.945 1.00 98.62 87 LEU A C 1
ATOM 676 O O . LEU A 1 87 ? 12.826 -7.455 -5.844 1.00 98.62 87 LEU A O 1
ATOM 680 N N . GLU A 1 88 ? 14.834 -8.072 -5.050 1.00 98.19 88 GLU A N 1
ATOM 681 C CA . GLU A 1 88 ? 14.342 -8.762 -3.866 1.00 98.19 88 GLU A CA 1
ATOM 682 C C . GLU A 1 88 ? 14.667 -7.965 -2.604 1.00 98.19 88 GLU A C 1
ATOM 684 O O . GLU A 1 88 ? 15.818 -7.612 -2.359 1.00 98.19 88 GLU A O 1
ATOM 689 N N . PHE A 1 89 ? 13.662 -7.728 -1.773 1.00 98.25 89 PHE A N 1
ATOM 690 C CA . PHE A 1 89 ? 13.824 -7.172 -0.440 1.00 98.25 89 PHE A CA 1
ATOM 691 C C . PHE A 1 89 ? 13.752 -8.291 0.600 1.00 98.25 89 PHE A C 1
ATOM 693 O O . PHE A 1 89 ? 12.796 -9.074 0.620 1.00 98.25 89 PHE A O 1
ATOM 700 N N . LYS A 1 90 ? 14.761 -8.355 1.473 1.00 96.81 90 LYS A N 1
ATOM 701 C CA . LYS A 1 90 ? 14.762 -9.226 2.652 1.00 96.81 90 LYS A CA 1
ATOM 702 C C . LYS A 1 90 ? 14.216 -8.487 3.864 1.00 96.81 90 LYS A C 1
ATOM 704 O O . LYS A 1 90 ? 14.056 -7.268 3.853 1.00 96.81 90 LYS A O 1
ATOM 709 N N . ASP A 1 91 ? 13.922 -9.259 4.901 1.00 97.69 91 ASP A N 1
ATOM 710 C CA . ASP A 1 91 ? 13.386 -8.735 6.145 1.00 97.69 91 ASP A CA 1
ATOM 711 C C . ASP A 1 91 ? 14.433 -7.909 6.911 1.00 97.69 91 ASP A C 1
ATOM 713 O O . ASP A 1 91 ? 15.309 -8.451 7.584 1.00 97.69 91 ASP A O 1
ATOM 717 N N . ALA A 1 92 ? 14.367 -6.590 6.742 1.00 97.31 92 ALA A N 1
ATOM 718 C CA . ALA A 1 92 ? 15.228 -5.596 7.372 1.00 97.31 92 ALA A CA 1
ATOM 719 C C . ALA A 1 92 ? 14.538 -4.222 7.350 1.00 97.31 92 ALA A C 1
ATOM 721 O O . ALA A 1 92 ? 13.661 -3.970 6.520 1.00 97.31 92 ALA A O 1
ATOM 722 N N . ASP A 1 93 ? 14.960 -3.313 8.232 1.00 98.12 93 ASP A N 1
ATOM 723 C CA . ASP A 1 93 ? 14.478 -1.928 8.242 1.00 98.12 93 ASP A CA 1
ATOM 724 C C . ASP A 1 93 ? 15.004 -1.136 7.037 1.00 98.12 93 ASP A C 1
ATOM 726 O O . ASP A 1 93 ? 16.104 -0.573 7.052 1.00 98.12 93 ASP A O 1
ATOM 730 N N . ILE A 1 94 ? 14.206 -1.093 5.971 1.00 98.38 94 ILE A N 1
ATOM 731 C CA . ILE A 1 94 ? 14.589 -0.541 4.671 1.00 98.38 94 ILE A CA 1
ATOM 732 C C . ILE A 1 94 ? 13.706 0.658 4.330 1.00 98.38 94 ILE A C 1
ATOM 734 O O . ILE A 1 94 ? 12.483 0.560 4.253 1.00 98.38 94 ILE A O 1
ATOM 738 N N . GLU A 1 95 ? 14.335 1.788 4.013 1.00 98.25 95 GLU A N 1
ATOM 739 C CA . GLU A 1 95 ? 13.687 2.917 3.347 1.00 98.25 95 GLU A CA 1
ATOM 740 C C . GLU A 1 95 ? 14.177 3.014 1.899 1.00 98.25 95 GLU A C 1
ATOM 742 O O . GLU A 1 95 ? 15.296 3.454 1.634 1.00 98.25 95 GLU A O 1
ATOM 747 N N . PHE A 1 96 ? 13.337 2.637 0.941 1.00 98.38 96 PHE A N 1
ATOM 748 C CA . PHE A 1 96 ? 13.679 2.627 -0.477 1.00 98.38 96 PHE A CA 1
ATOM 749 C C . PHE A 1 96 ? 12.994 3.779 -1.213 1.00 98.38 96 PHE A C 1
ATOM 751 O O . PHE A 1 96 ? 11.786 3.778 -1.422 1.00 98.38 96 PHE A O 1
ATOM 758 N N . TRP A 1 97 ? 13.762 4.783 -1.613 1.00 98.19 97 TRP A N 1
ATOM 759 C CA . TRP A 1 97 ? 13.282 5.990 -2.275 1.00 98.19 97 TRP A CA 1
ATOM 760 C C . TRP A 1 97 ? 13.485 5.891 -3.784 1.00 98.19 97 TRP A C 1
ATOM 762 O O . TRP A 1 97 ? 14.614 5.755 -4.256 1.00 98.19 97 TRP A O 1
ATOM 772 N N . ALA A 1 98 ? 12.400 6.032 -4.541 1.00 97.81 98 ALA A N 1
ATOM 773 C CA . ALA A 1 98 ? 12.418 6.050 -5.998 1.00 97.81 98 ALA A CA 1
ATOM 774 C C . ALA A 1 98 ? 11.458 7.110 -6.546 1.00 97.81 98 ALA A C 1
ATOM 776 O O . ALA A 1 98 ? 10.394 7.357 -5.977 1.00 97.81 98 ALA A O 1
ATOM 777 N N . LYS A 1 99 ? 11.792 7.717 -7.690 1.00 96.38 99 LYS A N 1
ATOM 778 C CA . LYS A 1 99 ? 10.801 8.481 -8.456 1.00 96.38 99 LYS A CA 1
ATOM 779 C C . LYS A 1 99 ? 9.746 7.562 -9.022 1.00 96.38 99 LYS A C 1
ATOM 781 O O . LYS A 1 99 ? 8.567 7.872 -8.996 1.00 96.38 99 LYS A O 1
ATOM 786 N N . SER A 1 100 ? 10.152 6.458 -9.621 1.00 97.31 100 SER A N 1
ATOM 787 C CA . SER A 1 100 ? 9.238 5.484 -10.205 1.00 97.31 100 SER A CA 1
ATOM 788 C C . SER A 1 100 ? 9.928 4.137 -10.277 1.00 97.31 100 SER A C 1
ATOM 790 O O . SER A 1 100 ? 11.139 4.079 -10.474 1.00 97.31 100 SER A O 1
ATOM 792 N N . ILE A 1 101 ? 9.157 3.073 -10.123 1.00 98.62 101 ILE A N 1
ATOM 793 C CA . ILE A 1 101 ? 9.602 1.690 -10.228 1.00 98.62 101 ILE A CA 1
ATOM 794 C C . ILE A 1 101 ? 8.741 1.030 -11.300 1.00 98.62 101 ILE A C 1
ATOM 796 O O . ILE A 1 101 ? 7.517 1.124 -11.234 1.00 98.62 101 ILE A O 1
ATOM 800 N N . LEU A 1 102 ? 9.362 0.390 -12.287 1.00 98.38 102 LEU A N 1
ATOM 801 C CA . LEU A 1 102 ? 8.678 -0.341 -13.349 1.00 98.38 102 LEU A CA 1
ATOM 802 C C . LEU A 1 102 ? 9.252 -1.753 -13.454 1.00 98.38 102 LEU A C 1
ATOM 804 O O . LEU A 1 102 ? 10.445 -1.920 -13.705 1.00 98.38 102 LEU A O 1
ATOM 808 N N . VAL A 1 103 ? 8.384 -2.748 -13.280 1.00 98.69 103 VAL A N 1
ATOM 809 C CA . VAL A 1 103 ? 8.687 -4.161 -13.516 1.00 98.69 103 VAL A CA 1
ATOM 810 C C . VAL A 1 103 ? 8.179 -4.556 -14.897 1.00 98.69 103 VAL A C 1
ATOM 812 O O . VAL A 1 103 ? 6.981 -4.452 -15.167 1.00 98.69 103 VAL A O 1
ATOM 815 N N . GLU A 1 104 ? 9.089 -4.994 -15.761 1.00 97.88 104 GLU A N 1
ATOM 816 C CA . GLU A 1 104 ? 8.805 -5.390 -17.140 1.00 97.88 104 GLU A CA 1
ATOM 817 C C . GLU A 1 104 ? 8.737 -6.916 -17.301 1.00 97.88 104 GLU A C 1
ATOM 819 O O . GLU A 1 104 ? 8.822 -7.675 -16.332 1.00 97.88 104 GLU A O 1
ATOM 824 N N . LYS A 1 105 ? 8.531 -7.373 -18.538 1.00 96.81 105 LYS A N 1
ATOM 825 C CA . LYS A 1 105 ? 8.346 -8.784 -18.875 1.00 96.81 105 LYS A CA 1
ATOM 826 C C . LYS A 1 105 ? 9.461 -9.681 -18.332 1.00 96.81 105 LYS A C 1
ATOM 828 O O . LYS A 1 105 ? 10.643 -9.379 -18.486 1.00 96.81 105 LYS A O 1
ATOM 833 N N . ASP A 1 106 ? 9.045 -10.816 -17.765 1.00 97.00 106 ASP A N 1
ATOM 834 C CA . ASP A 1 106 ? 9.902 -11.865 -17.201 1.00 97.00 106 ASP A CA 1
ATOM 835 C C . ASP A 1 106 ? 10.771 -11.397 -16.016 1.00 97.00 106 ASP A C 1
ATOM 837 O O . ASP A 1 106 ? 11.688 -12.101 -15.603 1.00 97.00 106 ASP A O 1
ATOM 841 N N . SER A 1 107 ? 10.459 -10.234 -15.438 1.00 98.62 107 SER A N 1
ATOM 842 C CA . SER A 1 107 ? 11.146 -9.646 -14.288 1.00 98.62 107 SER A CA 1
ATOM 843 C C . SER A 1 107 ? 10.255 -9.556 -13.052 1.00 98.62 107 SER A C 1
ATOM 845 O O . SER A 1 107 ? 9.025 -9.609 -13.148 1.00 98.62 107 SER A O 1
ATOM 847 N N . SER A 1 108 ? 10.885 -9.394 -11.882 1.00 98.75 108 SER A N 1
ATOM 848 C CA . SER A 1 108 ? 10.185 -9.462 -10.595 1.00 98.75 108 SER A CA 1
ATOM 849 C C . SER A 1 108 ? 10.643 -8.414 -9.583 1.00 98.75 108 SER A C 1
ATOM 851 O O . SER A 1 108 ? 11.837 -8.167 -9.420 1.00 98.75 108 SER A O 1
ATOM 853 N N . LEU A 1 109 ? 9.688 -7.865 -8.833 1.00 98.88 109 LEU A N 1
ATOM 854 C CA . LEU A 1 109 ? 9.934 -7.210 -7.549 1.00 98.88 109 LEU A CA 1
ATOM 855 C C . LEU A 1 109 ? 9.317 -8.068 -6.446 1.00 98.88 109 LEU A C 1
ATOM 857 O O . LEU A 1 109 ? 8.116 -8.333 -6.475 1.00 98.88 109 LEU A O 1
ATOM 861 N N . ILE A 1 110 ? 10.139 -8.494 -5.489 1.00 98.75 110 ILE A N 1
ATOM 862 C CA . ILE A 1 110 ? 9.756 -9.450 -4.445 1.00 98.75 110 ILE A CA 1
ATOM 863 C C . ILE A 1 110 ? 10.080 -8.862 -3.072 1.00 98.75 110 ILE A C 1
ATOM 865 O O . ILE A 1 110 ? 11.178 -8.354 -2.866 1.00 98.75 110 ILE A O 1
ATOM 869 N N . ALA A 1 111 ? 9.152 -8.944 -2.122 1.00 98.50 111 ALA A N 1
ATOM 870 C CA . ALA A 1 111 ? 9.379 -8.616 -0.717 1.00 98.50 111 ALA A CA 1
ATOM 871 C C . ALA A 1 111 ? 8.757 -9.699 0.175 1.00 98.50 111 ALA A C 1
ATOM 873 O O . ALA A 1 111 ? 7.534 -9.767 0.322 1.00 98.50 111 ALA A O 1
ATOM 874 N N . GLY A 1 112 ? 9.612 -10.536 0.766 1.00 97.19 112 GLY A N 1
ATOM 875 C CA . GLY A 1 112 ? 9.200 -11.695 1.562 1.00 97.19 112 GLY A CA 1
ATOM 876 C C . GLY A 1 112 ? 8.573 -12.823 0.735 1.00 97.19 112 GLY A C 1
ATOM 877 O O . GLY A 1 112 ? 8.524 -12.781 -0.494 1.00 97.19 112 GLY A O 1
ATOM 878 N N . THR A 1 113 ? 8.087 -13.848 1.429 1.00 96.69 113 THR A N 1
ATOM 879 C CA . THR A 1 113 ? 7.281 -14.946 0.871 1.00 96.69 113 THR A CA 1
ATOM 880 C C . THR A 1 113 ? 6.120 -15.268 1.812 1.00 96.69 113 THR A C 1
ATOM 882 O O . THR A 1 113 ? 6.039 -14.734 2.914 1.00 96.69 113 THR A O 1
ATOM 885 N N . THR A 1 114 ? 5.224 -16.180 1.433 1.00 95.12 114 THR A N 1
ATOM 886 C CA . THR A 1 114 ? 4.175 -16.655 2.352 1.00 95.12 114 THR A CA 1
ATOM 887 C C . THR A 1 114 ? 4.726 -17.449 3.543 1.00 95.12 114 THR A C 1
ATOM 889 O O . THR A 1 114 ? 4.047 -17.552 4.562 1.00 95.12 114 THR A O 1
ATOM 892 N N . ALA A 1 115 ? 5.916 -18.050 3.410 1.00 95.56 115 ALA A N 1
ATOM 893 C CA . ALA A 1 115 ? 6.587 -18.784 4.486 1.00 95.56 115 ALA A CA 1
ATOM 894 C C . ALA A 1 115 ? 7.405 -17.848 5.386 1.00 95.56 115 ALA A C 1
ATOM 896 O O . ALA A 1 115 ? 7.375 -17.997 6.603 1.00 95.56 115 ALA A O 1
ATOM 897 N N . ASP A 1 116 ? 8.053 -16.858 4.771 1.00 96.31 116 ASP A N 1
ATOM 898 C CA . ASP A 1 116 ? 8.919 -15.876 5.420 1.00 96.31 116 ASP A CA 1
ATOM 899 C C . ASP A 1 116 ? 8.477 -14.451 5.020 1.00 96.31 116 ASP A C 1
ATOM 901 O O . ASP A 1 116 ? 9.116 -13.813 4.171 1.00 96.31 116 ASP A O 1
ATOM 905 N N . PRO A 1 117 ? 7.331 -13.961 5.532 1.00 97.50 117 PRO A N 1
ATOM 906 C CA . PRO A 1 117 ? 6.865 -12.608 5.248 1.00 97.50 117 PRO A CA 1
ATOM 907 C C . PRO A 1 117 ? 7.720 -11.562 5.977 1.00 97.50 117 PRO A C 1
ATOM 909 O O . PRO A 1 117 ? 8.359 -11.855 6.980 1.00 97.50 117 PRO A O 1
ATOM 912 N N . ILE A 1 118 ? 7.685 -10.317 5.506 1.00 98.44 118 ILE A N 1
ATOM 913 C CA . ILE A 1 118 ? 8.396 -9.178 6.106 1.00 98.44 118 ILE A CA 1
ATOM 914 C C . ILE A 1 118 ? 7.778 -8.813 7.461 1.00 98.44 118 ILE A C 1
ATOM 916 O O . ILE A 1 118 ? 6.553 -8.754 7.588 1.00 98.44 118 ILE A O 1
ATOM 920 N N . GLY A 1 119 ? 8.593 -8.501 8.462 1.00 95.88 119 GLY A N 1
ATOM 921 C CA . GLY A 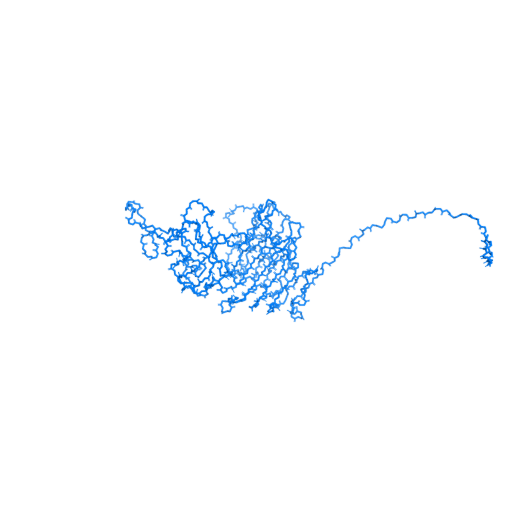1 119 ? 8.209 -8.189 9.836 1.00 95.88 119 GLY A CA 1
ATOM 922 C C . GLY A 1 119 ? 7.994 -9.435 10.717 1.00 95.88 119 GLY A C 1
ATOM 923 O O . GLY A 1 119 ? 8.251 -10.556 10.289 1.00 95.88 119 GLY A O 1
ATOM 924 N N . PRO A 1 120 ? 7.470 -9.272 11.945 1.00 92.25 120 PRO A N 1
ATOM 925 C CA . PRO A 1 120 ? 6.739 -8.094 12.424 1.00 92.25 120 PRO A CA 1
ATOM 926 C C . PRO A 1 120 ? 7.622 -6.956 12.946 1.00 92.25 120 PRO A C 1
ATOM 928 O O . PRO A 1 120 ? 7.115 -5.844 13.092 1.00 92.25 120 PRO A O 1
ATOM 931 N N . ASP A 1 121 ? 8.898 -7.231 13.222 1.00 91.56 121 ASP A N 1
ATOM 932 C CA . ASP A 1 121 ? 9.805 -6.277 13.874 1.00 91.56 121 ASP A CA 1
ATOM 933 C C . ASP A 1 121 ? 10.474 -5.316 12.885 1.00 91.56 121 ASP A C 1
ATOM 935 O O . ASP A 1 121 ? 10.733 -4.165 13.225 1.00 91.56 121 ASP A O 1
ATOM 939 N N . ASN A 1 122 ? 10.704 -5.773 11.654 1.00 96.19 122 ASN A N 1
ATOM 940 C CA . ASN A 1 122 ? 11.292 -4.978 10.582 1.00 96.19 122 ASN A CA 1
ATOM 941 C C . ASN A 1 122 ? 10.217 -4.373 9.672 1.00 96.19 122 ASN A C 1
ATOM 943 O O . ASN A 1 122 ? 9.127 -4.932 9.496 1.00 96.19 122 ASN A O 1
ATOM 947 N N . THR A 1 123 ? 10.542 -3.241 9.046 1.00 97.19 123 THR A N 1
ATOM 948 C CA . THR A 1 123 ? 9.662 -2.589 8.066 1.00 97.19 123 THR A CA 1
ATOM 949 C C . THR A 1 123 ? 10.377 -2.262 6.759 1.00 97.19 123 THR A C 1
ATOM 951 O O . THR A 1 123 ? 11.420 -1.613 6.753 1.00 97.19 123 THR A O 1
ATOM 954 N N . ILE A 1 124 ? 9.736 -2.574 5.631 1.00 98.56 124 ILE A N 1
ATOM 955 C CA . ILE A 1 124 ? 10.108 -2.028 4.321 1.00 98.56 124 ILE A CA 1
ATOM 956 C C . ILE A 1 124 ? 9.182 -0.864 3.987 1.00 98.56 124 ILE A C 1
ATOM 958 O O . ILE A 1 124 ? 7.967 -1.026 3.882 1.00 98.56 124 ILE A O 1
ATOM 962 N N . THR A 1 125 ? 9.749 0.314 3.754 1.00 98.56 125 THR A N 1
ATOM 963 C CA . THR A 1 125 ? 9.015 1.475 3.247 1.00 98.56 125 THR A CA 1
ATOM 964 C C . THR A 1 125 ? 9.559 1.898 1.891 1.00 98.56 125 THR A C 1
ATOM 966 O O . THR A 1 125 ? 10.692 2.362 1.787 1.00 98.56 125 THR A O 1
ATOM 969 N N . ILE A 1 126 ? 8.735 1.785 0.853 1.00 98.56 126 ILE A N 1
ATOM 970 C CA . ILE A 1 126 ? 9.016 2.302 -0.484 1.00 98.56 126 ILE A CA 1
ATOM 971 C C . ILE A 1 126 ? 8.412 3.702 -0.599 1.00 98.56 126 ILE A C 1
ATOM 973 O O . ILE A 1 126 ? 7.193 3.868 -0.597 1.00 98.56 126 ILE A O 1
ATOM 977 N N . TYR A 1 127 ? 9.267 4.711 -0.722 1.00 98.31 127 TYR A N 1
ATOM 978 C CA . TYR A 1 127 ? 8.880 6.099 -0.932 1.00 98.31 127 TYR A CA 1
ATOM 979 C C . TYR A 1 127 ? 8.871 6.428 -2.422 1.00 98.31 127 TYR A C 1
ATOM 981 O O . TYR A 1 127 ? 9.918 6.433 -3.074 1.00 98.31 127 TYR A O 1
ATOM 989 N N . LEU A 1 128 ? 7.697 6.771 -2.947 1.00 98.00 128 LEU A N 1
ATOM 990 C CA . LEU A 1 128 ? 7.539 7.322 -4.289 1.00 98.00 1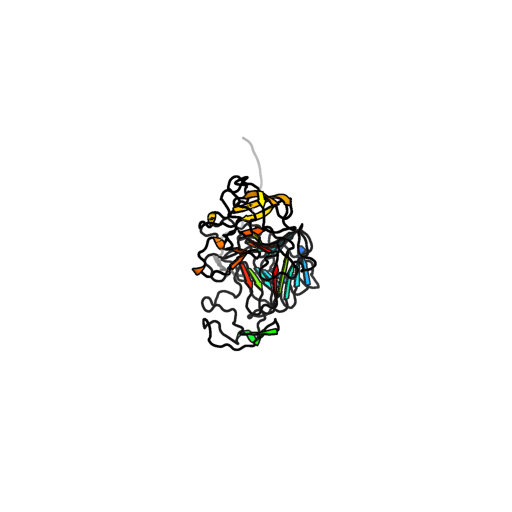28 LEU A CA 1
ATOM 991 C C . LEU A 1 128 ? 7.607 8.847 -4.204 1.00 98.00 128 LEU A C 1
ATOM 993 O O . LEU A 1 128 ? 6.677 9.472 -3.691 1.00 98.00 128 LEU A O 1
ATOM 997 N N . TYR A 1 129 ? 8.693 9.455 -4.687 1.00 96.75 129 TYR A N 1
ATOM 998 C CA . TYR A 1 129 ? 8.891 10.913 -4.686 1.00 96.75 129 TYR A CA 1
ATOM 999 C C . TYR A 1 129 ? 8.829 11.501 -6.101 1.00 96.75 129 TYR A C 1
ATOM 1001 O O . TYR A 1 129 ? 8.915 10.789 -7.095 1.00 96.75 129 TYR A O 1
ATOM 1009 N N . GLY A 1 130 ? 8.678 12.816 -6.212 1.00 94.62 130 GLY A N 1
ATOM 1010 C CA . GLY A 1 130 ? 8.704 13.505 -7.502 1.00 94.62 130 GLY A CA 1
ATOM 1011 C C . GLY A 1 130 ? 7.583 14.519 -7.665 1.00 94.62 130 GLY A C 1
ATOM 1012 O O . GLY A 1 130 ? 6.648 14.588 -6.863 1.00 94.62 130 GLY A O 1
ATOM 1013 N N . SER A 1 131 ? 7.700 15.324 -8.716 1.00 91.56 131 SER A N 1
ATOM 1014 C CA . SER A 1 131 ? 6.776 16.413 -9.039 1.00 91.56 131 SER A CA 1
ATOM 1015 C C . SER A 1 131 ? 5.962 16.125 -10.298 1.00 91.56 131 SER A C 1
ATOM 1017 O O . SER A 1 131 ? 6.311 15.267 -11.105 1.00 91.56 131 SER A O 1
ATOM 1019 N N . GLU A 1 132 ? 4.894 16.890 -10.504 1.00 88.75 132 GLU A N 1
ATOM 1020 C CA . GLU A 1 132 ? 4.059 16.783 -11.705 1.00 88.75 132 GLU A CA 1
ATOM 1021 C C . GLU A 1 132 ? 4.770 17.156 -13.013 1.00 88.75 132 GLU A C 1
ATOM 1023 O O . GLU A 1 132 ? 4.279 16.806 -14.083 1.00 88.75 132 GLU A O 1
ATOM 1028 N N . ASN A 1 133 ? 5.915 17.839 -12.913 1.00 88.94 133 ASN A N 1
ATOM 1029 C CA . ASN A 1 133 ? 6.744 18.266 -14.040 1.00 88.94 133 ASN A CA 1
ATOM 1030 C C . ASN A 1 133 ? 7.884 17.282 -14.339 1.00 88.94 133 ASN A C 1
ATOM 1032 O O . ASN A 1 133 ? 8.702 17.533 -15.227 1.00 88.94 133 ASN A O 1
ATOM 1036 N N . ASP A 1 134 ? 7.994 16.196 -13.569 1.00 91.00 134 ASP A N 1
ATOM 1037 C CA . ASP A 1 134 ? 8.996 15.172 -13.828 1.00 91.00 134 ASP A CA 1
ATOM 1038 C C . ASP A 1 134 ? 8.717 14.425 -15.135 1.00 91.00 134 ASP A C 1
ATOM 1040 O O . ASP A 1 134 ? 7.625 14.463 -15.701 1.00 91.00 134 ASP A O 1
ATOM 1044 N N . LYS A 1 135 ? 9.744 13.725 -15.623 1.00 90.44 135 LYS A N 1
ATOM 1045 C CA . LYS A 1 135 ? 9.614 12.851 -16.785 1.00 90.44 135 LYS A CA 1
ATOM 1046 C C . LYS A 1 135 ? 9.038 11.504 -16.390 1.00 90.44 135 LYS A C 1
ATOM 1048 O O . LYS A 1 135 ? 9.430 10.902 -15.392 1.00 90.44 135 LYS A O 1
ATOM 1053 N N . HIS A 1 136 ? 8.154 11.043 -17.255 1.00 90.56 136 HIS A N 1
ATOM 1054 C CA . HIS A 1 136 ? 7.507 9.748 -17.226 1.00 90.56 136 HIS A CA 1
ATOM 1055 C C . HIS A 1 136 ? 8.531 8.609 -17.208 1.00 90.56 136 HIS A C 1
ATOM 1057 O O . HIS A 1 136 ? 9.551 8.690 -17.896 1.00 90.56 136 HIS A O 1
ATOM 1063 N N . ILE A 1 137 ? 8.261 7.543 -16.446 1.00 93.56 137 ILE A N 1
ATOM 1064 C CA . ILE A 1 137 ? 9.078 6.329 -16.547 1.00 93.56 137 ILE A CA 1
ATOM 1065 C C . ILE A 1 137 ? 8.836 5.665 -17.907 1.00 93.56 137 ILE A C 1
ATOM 1067 O O . ILE A 1 137 ? 7.696 5.535 -18.355 1.00 93.56 137 ILE A O 1
ATOM 1071 N N . THR A 1 138 ? 9.907 5.279 -18.589 1.00 93.12 138 THR A N 1
ATOM 1072 C CA . THR A 1 138 ? 9.843 4.621 -19.898 1.00 93.12 138 THR A CA 1
ATOM 1073 C C . THR A 1 138 ? 10.296 3.178 -19.781 1.00 93.12 138 THR A C 1
ATOM 1075 O O . THR A 1 138 ? 11.092 2.837 -18.902 1.00 93.12 138 THR A O 1
ATOM 1078 N N . CYS A 1 139 ? 9.797 2.351 -20.689 1.00 94.44 139 CYS A N 1
ATOM 1079 C CA . CYS A 1 139 ? 10.154 0.944 -20.776 1.00 94.44 139 CYS A CA 1
ATOM 1080 C C . CYS A 1 139 ? 11.574 0.772 -21.319 1.00 94.44 139 CYS A C 1
ATOM 1082 O O . CYS A 1 139 ? 12.097 1.646 -22.019 1.00 94.44 139 CYS A O 1
ATOM 1084 N N . LYS A 1 140 ? 12.212 -0.329 -20.927 1.00 96.00 140 LYS A N 1
ATOM 1085 C CA . LYS A 1 140 ? 13.584 -0.695 -21.288 1.00 96.00 140 LYS A CA 1
ATOM 1086 C C . LYS A 1 140 ? 13.639 -1.947 -22.151 1.00 96.00 140 LYS A C 1
ATOM 1088 O O . LYS A 1 140 ? 14.594 -2.086 -22.909 1.00 96.00 140 LYS A O 1
ATOM 1093 N N . THR A 1 141 ? 12.638 -2.825 -22.075 1.00 93.38 141 THR A N 1
ATOM 1094 C CA . THR A 1 141 ? 12.542 -3.997 -22.953 1.00 93.38 141 THR A CA 1
ATOM 1095 C C . THR A 1 141 ? 12.259 -3.583 -24.398 1.00 93.38 141 THR A C 1
ATOM 1097 O O . THR A 1 141 ? 13.000 -3.961 -25.301 1.00 93.38 141 THR A O 1
ATOM 1100 N N . ASP A 1 142 ? 11.202 -2.801 -24.617 1.00 92.81 142 ASP A N 1
ATOM 1101 C CA . ASP A 1 142 ? 10.797 -2.232 -25.907 1.00 92.81 142 ASP A CA 1
ATOM 1102 C C . ASP A 1 142 ? 9.754 -1.113 -25.688 1.00 92.81 142 ASP A C 1
ATOM 1104 O O . ASP A 1 142 ? 9.314 -0.868 -24.561 1.00 92.81 142 ASP A O 1
ATOM 1108 N N . ASP A 1 143 ? 9.317 -0.451 -26.765 1.00 90.25 143 ASP A N 1
ATOM 1109 C CA . ASP A 1 143 ? 8.278 0.595 -26.716 1.00 90.25 143 ASP A CA 1
ATOM 1110 C C . ASP A 1 143 ? 6.883 0.061 -26.320 1.00 90.25 143 ASP A C 1
ATOM 1112 O O . ASP A 1 143 ? 5.955 0.840 -26.108 1.00 90.25 143 ASP A O 1
ATOM 1116 N N . MET A 1 144 ? 6.716 -1.262 -26.222 1.00 92.19 144 MET A N 1
ATOM 1117 C CA . MET A 1 144 ? 5.474 -1.957 -25.861 1.00 92.19 144 MET A CA 1
ATOM 1118 C C . MET A 1 144 ? 5.557 -2.603 -24.468 1.00 92.19 144 MET A C 1
ATOM 1120 O O . MET A 1 144 ? 4.642 -3.325 -24.060 1.00 92.19 144 MET A O 1
ATOM 1124 N N . CYS A 1 145 ? 6.645 -2.355 -23.732 1.00 92.38 145 CYS A N 1
ATOM 1125 C CA . CYS A 1 145 ? 6.895 -2.841 -22.379 1.00 92.38 145 CYS A CA 1
ATOM 1126 C C . CYS A 1 145 ? 6.744 -4.364 -22.247 1.00 92.38 145 CYS A C 1
ATOM 1128 O O . CYS A 1 145 ? 6.183 -4.858 -21.262 1.00 92.38 145 CYS A O 1
ATOM 1130 N N . GLY A 1 146 ? 7.195 -5.095 -23.274 1.00 92.50 146 GLY A N 1
ATOM 1131 C CA . GLY A 1 146 ? 7.216 -6.556 -23.328 1.00 92.50 146 GLY A CA 1
ATOM 1132 C C . GLY A 1 146 ? 5.956 -7.225 -23.886 1.00 92.50 146 GLY A C 1
ATOM 1133 O O . GLY A 1 146 ? 5.947 -8.446 -24.058 1.00 92.50 146 GLY A O 1
ATOM 1134 N N . ALA A 1 147 ? 4.906 -6.469 -24.223 1.00 92.69 147 ALA A N 1
ATOM 1135 C CA . ALA A 1 147 ? 3.677 -7.034 -24.789 1.00 92.69 147 ALA A CA 1
ATOM 1136 C C . ALA A 1 147 ? 3.873 -7.622 -26.202 1.00 92.69 147 ALA A C 1
ATOM 1138 O O . ALA A 1 147 ? 3.178 -8.559 -26.595 1.00 92.69 147 ALA A O 1
ATOM 1139 N N . GLY A 1 148 ? 4.830 -7.106 -26.981 1.00 92.38 148 GLY A N 1
ATOM 1140 C CA . GLY A 1 148 ? 5.162 -7.630 -28.307 1.00 92.38 148 GLY A CA 1
ATOM 1141 C C . GLY A 1 148 ? 3.941 -7.786 -29.225 1.00 92.38 148 GLY A C 1
ATOM 1142 O O . GLY A 1 148 ? 3.166 -6.854 -29.427 1.00 92.38 148 GLY A O 1
ATOM 1143 N N . ALA A 1 149 ? 3.752 -8.984 -29.788 1.00 91.75 149 ALA A N 1
ATOM 1144 C CA . ALA A 1 149 ? 2.727 -9.242 -30.801 1.00 91.75 149 ALA A CA 1
ATOM 1145 C C . ALA A 1 149 ? 1.283 -9.001 -30.323 1.00 91.75 149 ALA A C 1
ATOM 1147 O O . ALA A 1 149 ? 0.437 -8.638 -31.142 1.00 91.75 149 ALA A O 1
ATOM 1148 N N . VAL A 1 150 ? 0.987 -9.160 -29.023 1.00 93.00 150 VAL A N 1
ATOM 1149 C CA . VAL A 1 150 ? -0.388 -8.965 -28.529 1.00 93.00 150 VAL A CA 1
ATOM 1150 C C . VAL A 1 150 ? -0.809 -7.494 -28.514 1.00 93.00 150 VAL A C 1
ATOM 1152 O O . VAL A 1 150 ? -2.004 -7.205 -28.507 1.00 93.00 150 VAL A O 1
ATOM 1155 N N . TRP A 1 151 ? 0.150 -6.562 -28.589 1.00 92.06 151 TRP A N 1
ATOM 1156 C CA . TRP A 1 151 ? -0.085 -5.120 -28.496 1.00 92.06 151 TRP A CA 1
ATOM 1157 C C . TRP A 1 151 ? -1.113 -4.596 -29.504 1.00 92.06 151 TRP A C 1
ATOM 1159 O O . TRP A 1 151 ? -1.957 -3.771 -29.167 1.00 92.06 151 TRP A O 1
ATOM 1169 N N . ASN A 1 152 ? -1.077 -5.097 -30.738 1.00 90.62 152 ASN A N 1
ATOM 1170 C CA . ASN A 1 152 ? -1.921 -4.599 -31.826 1.00 90.62 152 ASN A CA 1
ATOM 1171 C C . ASN A 1 152 ? -3.187 -5.437 -32.063 1.00 90.62 152 ASN A C 1
ATOM 1173 O O . ASN A 1 152 ? -3.885 -5.206 -33.047 1.00 90.62 152 ASN A O 1
ATOM 1177 N N . LEU A 1 153 ? -3.496 -6.413 -31.199 1.00 91.44 153 LEU A N 1
ATOM 1178 C CA . LEU A 1 153 ? -4.649 -7.299 -31.407 1.00 91.44 153 LEU A CA 1
ATOM 1179 C C . LEU A 1 153 ? -5.989 -6.595 -31.207 1.00 91.44 153 LEU A C 1
ATOM 1181 O O . LEU A 1 153 ? -6.948 -6.898 -31.917 1.00 91.44 153 LEU A O 1
ATOM 1185 N N . ASN A 1 154 ? -6.060 -5.672 -30.246 1.00 89.75 154 ASN A N 1
ATOM 1186 C CA . ASN A 1 154 ? -7.259 -4.891 -29.965 1.00 89.75 154 ASN A CA 1
ATOM 1187 C C . ASN A 1 154 ? -6.890 -3.445 -29.611 1.00 89.75 154 ASN A C 1
ATOM 1189 O O . ASN A 1 154 ? -5.929 -3.198 -28.879 1.00 89.75 154 ASN A O 1
ATOM 1193 N N . SER A 1 155 ? -7.687 -2.488 -30.095 1.00 81.06 155 SER A N 1
ATOM 1194 C CA . SER A 1 155 ? -7.550 -1.069 -29.745 1.00 81.06 155 SER A CA 1
ATOM 1195 C C . SER A 1 155 ? -8.464 -0.682 -28.578 1.00 81.06 155 SER A C 1
ATOM 1197 O O . SER A 1 155 ? -9.578 -1.195 -28.458 1.00 81.06 155 SER A O 1
ATOM 1199 N N . LYS A 1 156 ? -8.016 0.269 -27.747 1.00 77.88 156 LYS A N 1
ATOM 1200 C CA . LYS A 1 156 ? -8.826 0.909 -26.695 1.00 77.88 156 LYS A CA 1
ATOM 1201 C C . LYS A 1 156 ? -9.792 1.982 -27.200 1.00 77.88 156 LYS A C 1
ATOM 1203 O O . LYS A 1 156 ? -10.544 2.528 -26.398 1.00 77.88 156 LYS A O 1
ATOM 1208 N N . ASP A 1 157 ? -9.817 2.263 -28.501 1.00 77.50 157 ASP A N 1
ATOM 1209 C CA . ASP A 1 157 ? -10.658 3.327 -29.074 1.00 77.50 157 ASP A CA 1
ATOM 1210 C C . ASP A 1 157 ? -12.165 3.064 -28.922 1.00 77.50 157 ASP A C 1
ATOM 1212 O O . ASP A 1 157 ? -12.978 3.980 -29.036 1.00 77.50 157 ASP A O 1
ATOM 1216 N N . THR A 1 158 ? -12.560 1.816 -28.651 1.00 70.69 158 THR A N 1
ATOM 1217 C CA . THR A 1 158 ? -13.959 1.439 -28.424 1.00 70.69 158 THR A CA 1
ATOM 1218 C C . THR A 1 158 ? -14.204 1.154 -26.946 1.00 70.69 158 THR A C 1
ATOM 1220 O O . THR A 1 158 ? -13.668 0.199 -26.387 1.00 70.69 158 THR A O 1
ATOM 1223 N N . ILE A 1 159 ? -15.062 1.954 -26.311 1.00 67.25 159 ILE A N 1
ATOM 1224 C CA . ILE A 1 159 ? -15.574 1.670 -24.965 1.00 67.25 159 ILE A CA 1
ATOM 1225 C C . ILE A 1 159 ? -16.532 0.474 -25.069 1.00 67.25 159 ILE A C 1
ATOM 1227 O O . ILE A 1 159 ? -17.543 0.567 -25.759 1.00 67.25 159 ILE A O 1
ATOM 1231 N N . ASN A 1 160 ? -16.229 -0.625 -24.369 1.00 73.75 160 ASN A N 1
ATOM 1232 C CA . ASN A 1 160 ? -17.016 -1.870 -24.342 1.00 73.75 160 ASN A CA 1
ATOM 1233 C C . ASN A 1 160 ? -17.249 -2.495 -25.734 1.00 73.75 160 ASN A C 1
ATOM 1235 O O . ASN A 1 160 ? -18.388 -2.544 -26.206 1.00 73.75 160 ASN A O 1
ATOM 1239 N N . PRO A 1 161 ? -16.195 -2.983 -26.410 1.00 84.19 161 PRO A N 1
ATOM 1240 C CA . PRO A 1 161 ? -16.354 -3.632 -27.706 1.00 84.19 161 PRO A CA 1
ATOM 1241 C C . PRO A 1 161 ? -17.198 -4.912 -27.579 1.00 84.19 161 PRO A C 1
ATOM 1243 O O . PRO A 1 161 ? -17.081 -5.658 -26.608 1.00 84.19 161 PRO A O 1
ATOM 1246 N N . SER A 1 162 ? -18.043 -5.187 -28.577 1.00 86.81 162 SER A N 1
ATOM 1247 C CA . SER A 1 162 ? -18.912 -6.377 -2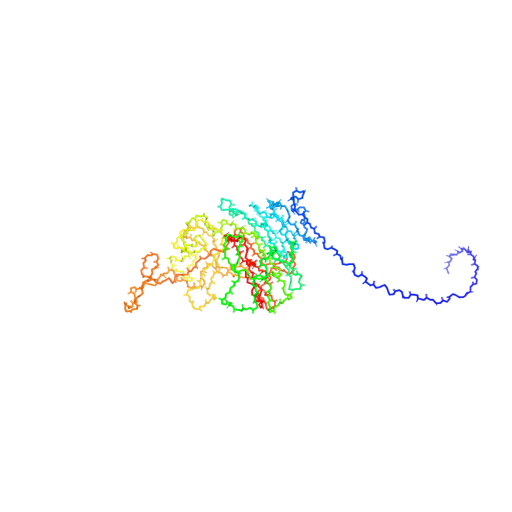8.608 1.00 86.81 162 SER A CA 1
ATOM 1248 C C . SER A 1 162 ? -18.152 -7.692 -28.825 1.00 86.81 162 SER A C 1
ATOM 1250 O O . SER A 1 162 ? -18.682 -8.765 -28.546 1.00 86.81 162 SER A O 1
ATOM 1252 N N . SER A 1 163 ? -16.918 -7.616 -29.326 1.00 90.88 163 SER A N 1
ATOM 1253 C CA . SER A 1 163 ? -16.013 -8.747 -29.539 1.00 90.88 163 SER A CA 1
ATOM 1254 C C . SER A 1 163 ? -14.557 -8.280 -29.556 1.00 90.88 163 SER A C 1
ATOM 1256 O O . SER A 1 163 ? -14.290 -7.108 -29.814 1.00 90.88 163 SER A O 1
ATOM 1258 N N . CYS A 1 164 ? -13.622 -9.206 -29.354 1.00 92.88 164 CYS A N 1
ATOM 1259 C CA . CYS A 1 164 ? -12.182 -8.957 -29.399 1.00 92.88 164 CYS A CA 1
ATOM 1260 C C . CYS A 1 164 ? -11.449 -10.140 -30.057 1.00 92.88 164 CYS A C 1
ATOM 1262 O O . CYS A 1 164 ? -11.973 -11.259 -30.103 1.00 92.88 164 CYS A O 1
ATOM 1264 N N . THR A 1 165 ? -10.206 -9.919 -30.471 1.00 94.56 165 THR A N 1
ATOM 1265 C CA . THR A 1 165 ? -9.255 -10.989 -30.779 1.00 94.56 165 THR A CA 1
ATOM 1266 C C . THR A 1 165 ? -8.602 -11.464 -29.484 1.00 94.56 165 THR A C 1
ATOM 1268 O O . THR A 1 165 ? -7.908 -10.692 -28.817 1.00 94.56 165 THR A O 1
ATOM 1271 N N . LYS A 1 166 ? -8.829 -12.729 -29.118 1.00 94.56 166 LYS A N 1
ATOM 1272 C CA . LYS A 1 166 ? -8.210 -13.342 -27.936 1.00 94.56 166 LYS A CA 1
ATOM 1273 C C . LYS A 1 166 ? -6.802 -13.853 -28.240 1.00 94.56 166 LYS A C 1
ATOM 1275 O O . LYS A 1 166 ? -6.548 -14.331 -29.343 1.00 94.56 166 LYS A O 1
ATOM 1280 N N . SER A 1 167 ? -5.927 -13.817 -27.243 1.00 94.12 167 SER A N 1
ATOM 1281 C CA . SER A 1 167 ? -4.598 -14.433 -27.267 1.00 94.12 167 SER A CA 1
ATOM 1282 C C . SER A 1 167 ? -4.304 -15.090 -25.925 1.00 94.12 167 SER A C 1
ATOM 1284 O O . SER A 1 167 ? -4.929 -14.744 -24.925 1.00 94.12 167 SER A O 1
ATOM 1286 N N . MET A 1 168 ? -3.344 -16.013 -25.915 1.00 94.50 168 MET A N 1
ATOM 1287 C CA . MET A 1 168 ? -2.803 -16.576 -24.683 1.00 94.50 168 MET A CA 1
ATOM 1288 C C . MET A 1 168 ? -2.077 -15.477 -23.903 1.00 94.50 168 MET A C 1
ATOM 1290 O O . MET A 1 168 ? -1.218 -14.795 -24.476 1.00 94.50 168 MET A O 1
ATOM 1294 N N . MET A 1 169 ? -2.461 -15.278 -22.647 1.00 92.75 169 MET A N 1
ATOM 1295 C CA . MET A 1 169 ? -1.857 -14.329 -21.714 1.00 92.75 169 MET A CA 1
ATOM 1296 C C . MET A 1 169 ? -0.744 -15.007 -20.886 1.00 92.75 169 MET A C 1
ATOM 1298 O O . MET A 1 169 ? -0.611 -16.230 -20.927 1.00 92.75 169 MET A O 1
ATOM 1302 N N . PRO A 1 170 ? 0.109 -14.247 -20.167 1.00 91.81 170 PRO A N 1
ATOM 1303 C CA . PRO A 1 170 ? 1.216 -14.818 -19.385 1.00 91.81 170 PRO A CA 1
ATOM 1304 C C . PRO A 1 170 ? 0.819 -15.725 -18.212 1.00 91.81 170 PRO A C 1
ATOM 1306 O O . PRO A 1 170 ? 1.691 -16.381 -17.646 1.00 91.81 170 PRO A O 1
ATOM 1309 N N . ASP A 1 171 ? -0.456 -15.730 -17.8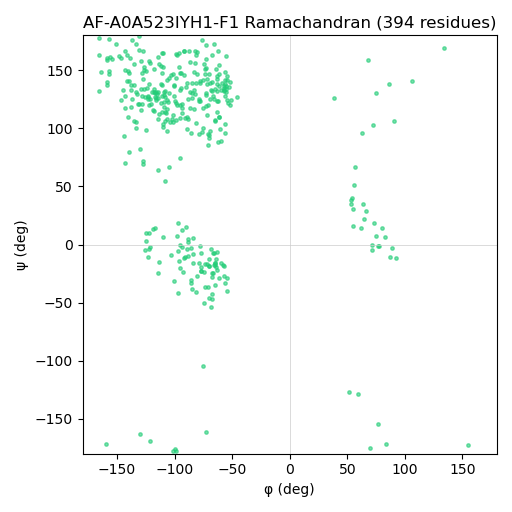37 1.00 85.62 171 ASP A N 1
ATOM 1310 C CA . ASP A 1 171 ? -1.085 -16.618 -16.856 1.00 85.62 171 ASP A CA 1
ATOM 1311 C C . ASP A 1 171 ? -1.723 -17.866 -17.499 1.00 85.62 171 ASP A C 1
ATOM 1313 O O . ASP A 1 171 ? -2.465 -18.586 -16.838 1.00 85.62 171 ASP A O 1
ATOM 1317 N N . ASP A 1 172 ? -1.420 -18.131 -18.775 1.00 89.56 172 ASP A N 1
ATOM 1318 C CA . ASP A 1 172 ? -1.930 -19.252 -19.574 1.00 89.56 172 ASP A CA 1
ATOM 1319 C C . ASP A 1 172 ? -3.453 -19.221 -19.832 1.00 89.56 172 ASP A C 1
ATOM 1321 O O . ASP A 1 172 ? -4.053 -20.234 -20.203 1.00 89.56 172 ASP A O 1
ATOM 1325 N N . GLU A 1 173 ? -4.078 -18.042 -19.724 1.00 90.44 173 GLU A N 1
ATOM 1326 C CA . GLU A 1 173 ? -5.498 -17.837 -20.026 1.00 90.44 173 GLU A CA 1
ATOM 1327 C C . GLU A 1 173 ? -5.732 -17.153 -21.387 1.00 90.44 173 GLU A C 1
ATOM 1329 O O . GLU A 1 173 ? -4.971 -16.300 -21.851 1.00 90.44 173 GLU A O 1
ATOM 1334 N N . MET A 1 174 ? -6.826 -17.520 -22.065 1.00 93.88 174 MET A N 1
ATOM 1335 C CA . MET A 1 174 ? -7.197 -16.947 -23.369 1.00 93.88 174 MET A CA 1
ATOM 1336 C C . MET A 1 174 ? -8.081 -15.701 -23.211 1.00 93.88 174 MET A C 1
ATOM 1338 O O . MET A 1 174 ? -9.312 -15.800 -23.112 1.00 93.88 174 MET A O 1
ATOM 1342 N N . GLU A 1 175 ? -7.477 -14.514 -23.313 1.00 92.62 175 GLU A N 1
ATOM 1343 C CA . GLU A 1 175 ? -8.149 -13.231 -23.062 1.00 92.62 175 GLU A CA 1
ATOM 1344 C C . GLU A 1 175 ? -7.952 -12.172 -24.160 1.00 92.62 175 GLU A C 1
ATOM 1346 O O . GLU A 1 175 ? -7.124 -12.292 -25.065 1.00 92.62 175 GLU A O 1
ATOM 1351 N N . CYS A 1 176 ? -8.752 -11.105 -24.086 1.00 92.50 176 CYS A N 1
ATOM 1352 C CA . CYS A 1 176 ? -8.654 -9.930 -24.950 1.00 92.50 176 CYS A CA 1
ATOM 1353 C C . CYS A 1 176 ? -7.564 -8.975 -24.449 1.00 92.50 176 CYS A C 1
ATOM 1355 O O . CYS A 1 176 ? -7.834 -8.239 -23.507 1.00 92.50 176 CYS A O 1
ATOM 1357 N N . PHE A 1 177 ? -6.389 -8.888 -25.074 1.00 93.25 177 PHE A N 1
ATOM 1358 C CA . PHE A 1 177 ? -5.413 -7.850 -24.708 1.00 93.25 177 PHE A CA 1
ATOM 1359 C C . PHE A 1 177 ? -5.718 -6.513 -25.391 1.00 93.25 177 PHE A C 1
ATOM 1361 O O . PHE A 1 177 ? -5.844 -6.472 -26.615 1.00 93.25 177 PHE A O 1
ATOM 1368 N N . TYR A 1 178 ? -5.763 -5.425 -24.623 1.00 91.00 178 TYR A N 1
ATOM 1369 C CA . TYR A 1 178 ? -5.863 -4.057 -25.128 1.00 91.00 178 TYR A CA 1
ATOM 1370 C C . TYR A 1 178 ? -4.598 -3.274 -24.782 1.00 91.00 178 TYR A C 1
ATOM 1372 O O . TYR A 1 178 ? -4.191 -3.225 -23.616 1.00 91.00 178 TYR A O 1
ATOM 1380 N N . ASN A 1 179 ? -4.007 -2.610 -25.780 1.00 89.19 179 ASN A N 1
ATOM 1381 C CA . ASN A 1 179 ? -2.798 -1.811 -25.580 1.00 89.19 179 ASN A CA 1
ATOM 1382 C C . ASN A 1 179 ? -2.948 -0.742 -24.490 1.00 89.19 179 ASN A C 1
ATOM 1384 O O . ASN A 1 179 ? -4.039 -0.393 -24.027 1.00 89.19 179 ASN A O 1
ATOM 1388 N N . TYR A 1 180 ? -1.815 -0.238 -24.011 1.00 88.56 180 TYR A N 1
ATOM 1389 C CA . TYR A 1 180 ? -1.810 0.667 -22.864 1.00 88.56 180 TYR A CA 1
ATOM 1390 C C . TYR A 1 180 ? -2.077 2.123 -23.232 1.00 88.56 180 TYR A C 1
ATOM 1392 O O . TYR A 1 180 ? -2.277 2.927 -22.320 1.00 88.56 180 TYR A O 1
ATOM 1400 N N . THR A 1 181 ? -2.114 2.441 -24.527 1.00 82.31 181 THR A N 1
ATOM 1401 C CA . THR A 1 181 ? -2.368 3.782 -25.048 1.00 82.31 181 THR A CA 1
ATOM 1402 C C . THR A 1 181 ? -3.696 4.312 -24.520 1.00 82.31 181 THR A C 1
ATOM 1404 O O . THR A 1 181 ? -4.727 3.641 -24.606 1.00 82.31 181 THR A O 1
ATOM 1407 N N . ASP A 1 182 ? -3.670 5.515 -23.949 1.00 76.00 182 ASP A N 1
ATOM 1408 C CA . ASP A 1 182 ? -4.886 6.254 -23.630 1.00 76.00 182 ASP A CA 1
ATOM 1409 C C . ASP A 1 182 ? -5.267 7.102 -24.852 1.00 76.00 182 ASP A C 1
ATOM 1411 O O . ASP A 1 182 ? -4.573 8.080 -25.141 1.00 76.00 182 ASP A O 1
ATOM 1415 N N . PRO A 1 183 ? -6.349 6.773 -25.580 1.00 68.75 183 PRO A N 1
ATOM 1416 C CA . PRO A 1 183 ? -6.758 7.562 -26.738 1.00 68.75 183 PRO A CA 1
ATOM 1417 C C . PRO A 1 183 ? -7.146 9.000 -26.366 1.00 68.75 183 PRO A C 1
ATOM 1419 O O . PRO A 1 183 ? -7.075 9.887 -27.213 1.00 68.75 183 PRO A O 1
ATOM 1422 N N . ALA A 1 184 ? -7.515 9.263 -25.105 1.00 68.81 184 ALA A N 1
ATOM 1423 C CA . ALA A 1 184 ? -7.781 10.618 -24.631 1.00 68.81 184 ALA A CA 1
ATOM 1424 C C . ALA A 1 184 ? -6.495 11.417 -24.359 1.00 68.81 184 ALA A C 1
ATOM 1426 O O . ALA A 1 184 ? -6.534 12.645 -24.373 1.00 68.81 184 ALA A O 1
ATOM 1427 N N . ASN A 1 185 ? -5.367 10.738 -24.122 1.00 68.69 185 ASN A N 1
ATOM 1428 C CA . ASN A 1 185 ? -4.079 11.345 -23.790 1.00 68.69 185 ASN A CA 1
ATOM 1429 C C . ASN A 1 185 ? -2.925 10.559 -24.439 1.00 68.69 185 ASN A C 1
ATOM 1431 O O . ASN A 1 185 ? -2.141 9.925 -23.734 1.00 68.69 185 ASN A O 1
ATOM 1435 N N . PRO A 1 186 ? -2.764 10.614 -25.773 1.00 63.16 186 PRO A N 1
ATOM 1436 C CA . PRO A 1 186 ? -1.759 9.814 -26.482 1.00 63.16 186 PRO A CA 1
ATOM 1437 C C . PRO A 1 186 ? -0.310 10.182 -26.116 1.00 63.16 186 PRO A C 1
ATOM 1439 O O . PRO A 1 186 ? 0.605 9.413 -26.390 1.00 63.16 186 PRO A O 1
ATOM 1442 N N . ASN A 1 187 ? -0.107 11.350 -25.494 1.00 59.03 187 ASN A N 1
ATOM 1443 C CA . ASN A 1 187 ? 1.190 11.820 -25.006 1.00 59.03 187 ASN A CA 1
ATOM 1444 C C . ASN A 1 187 ? 1.469 11.436 -23.540 1.00 59.03 187 ASN A C 1
ATOM 1446 O O . ASN A 1 187 ? 2.594 11.628 -23.081 1.00 59.03 187 ASN A O 1
ATOM 1450 N N . ASP A 1 188 ? 0.472 10.947 -22.793 1.00 67.31 188 ASP A N 1
ATOM 1451 C CA . ASP A 1 188 ? 0.684 10.439 -21.435 1.00 67.31 188 ASP A CA 1
ATOM 1452 C C . ASP A 1 188 ? 1.272 9.028 -21.558 1.00 67.31 188 ASP A C 1
ATOM 1454 O O . ASP A 1 188 ? 0.723 8.170 -22.255 1.00 67.31 188 ASP A O 1
ATOM 1458 N N . ASN A 1 189 ? 2.425 8.775 -20.935 1.00 77.31 189 ASN A N 1
ATOM 1459 C CA . ASN A 1 189 ? 3.016 7.439 -20.993 1.00 77.31 189 ASN A CA 1
ATOM 1460 C C . ASN A 1 189 ? 2.080 6.405 -20.331 1.00 77.31 189 ASN A C 1
ATOM 1462 O O . ASN A 1 189 ? 1.177 6.705 -19.539 1.00 77.31 189 ASN A O 1
ATOM 1466 N N . PHE A 1 190 ? 2.375 5.132 -20.567 1.00 85.31 190 PHE A N 1
ATOM 1467 C CA . PHE A 1 190 ? 1.558 4.037 -20.059 1.00 85.31 190 PHE A CA 1
ATOM 1468 C C . PHE A 1 190 ? 1.516 3.934 -18.529 1.00 85.31 190 PHE A C 1
ATOM 1470 O O . PHE A 1 190 ? 0.592 3.319 -18.019 1.00 85.31 190 PHE A O 1
ATOM 1477 N N . PHE A 1 191 ? 2.448 4.507 -17.770 1.00 90.62 191 PHE A N 1
ATOM 1478 C CA . PHE A 1 191 ? 2.540 4.263 -16.318 1.00 90.62 191 PHE A CA 1
ATOM 1479 C C . PHE A 1 191 ? 2.460 5.516 -15.459 1.00 90.62 191 PHE A C 1
ATOM 1481 O O . PHE A 1 191 ? 2.234 5.429 -14.268 1.00 90.62 191 PHE A O 1
ATOM 1488 N N . GLY A 1 192 ? 2.541 6.695 -16.050 1.00 88.75 192 GLY A N 1
ATOM 1489 C CA . GLY A 1 192 ? 2.590 7.968 -15.350 1.00 88.75 192 GLY A CA 1
ATOM 1490 C C . GLY A 1 192 ? 3.954 8.263 -14.727 1.00 88.75 192 GLY A C 1
ATOM 1491 O O . GLY A 1 192 ? 5.008 7.808 -15.184 1.00 88.75 192 GLY A O 1
ATOM 1492 N N . LEU A 1 193 ? 3.881 9.081 -13.683 1.00 90.75 193 LEU A N 1
ATOM 1493 C CA . LEU A 1 193 ? 4.965 9.604 -12.858 1.00 90.75 193 LEU A CA 1
ATOM 1494 C C . LEU A 1 193 ? 4.713 9.178 -11.417 1.00 90.75 193 LEU A C 1
ATOM 1496 O O . LEU A 1 193 ? 3.547 9.025 -11.039 1.00 90.75 193 LEU A O 1
ATOM 1500 N N . LYS A 1 194 ? 5.763 9.110 -10.593 1.00 94.44 194 LYS A N 1
ATOM 1501 C CA . LYS A 1 194 ? 5.612 8.825 -9.159 1.00 94.44 194 LYS A CA 1
ATOM 1502 C C . LYS A 1 194 ? 4.858 7.512 -8.940 1.00 94.44 194 LYS A C 1
ATOM 1504 O O . LYS A 1 194 ? 3.819 7.483 -8.286 1.00 94.44 194 LYS A O 1
ATOM 1509 N N . VAL A 1 195 ? 5.322 6.450 -9.598 1.00 96.12 195 VAL A N 1
ATOM 1510 C CA . VAL A 1 195 ? 4.559 5.209 -9.769 1.00 96.12 195 VAL A CA 1
ATOM 1511 C C . VAL A 1 195 ? 5.338 3.974 -9.333 1.00 96.12 195 VAL A C 1
ATOM 1513 O O . VAL A 1 195 ? 6.533 3.882 -9.595 1.00 96.12 195 VAL A O 1
ATOM 1516 N N . LEU A 1 196 ? 4.654 3.012 -8.719 1.00 98.12 196 LEU A N 1
ATOM 1517 C CA . LEU A 1 196 ? 5.066 1.608 -8.695 1.00 98.12 196 LEU A CA 1
ATOM 1518 C C . LEU A 1 196 ? 4.228 0.855 -9.732 1.00 98.12 196 LEU A C 1
ATOM 1520 O O . LEU A 1 196 ? 3.014 0.729 -9.586 1.00 98.12 196 LEU A O 1
ATOM 1524 N N . ALA A 1 197 ? 4.861 0.400 -10.805 1.00 97.12 197 ALA A N 1
ATOM 1525 C CA . ALA A 1 197 ? 4.189 -0.161 -11.962 1.00 97.12 197 ALA A CA 1
ATOM 1526 C C . ALA A 1 197 ? 4.680 -1.567 -12.308 1.00 97.12 197 ALA A C 1
ATOM 1528 O O . ALA A 1 197 ? 5.854 -1.892 -12.142 1.00 97.12 197 ALA A O 1
ATOM 1529 N N . VAL A 1 198 ? 3.777 -2.365 -12.874 1.00 97.69 198 VAL A N 1
ATOM 1530 C CA . VAL A 1 198 ? 4.088 -3.663 -13.476 1.00 97.69 198 VAL A CA 1
ATOM 1531 C C . VAL A 1 198 ? 3.417 -3.772 -14.846 1.00 97.69 198 VAL A C 1
ATOM 1533 O O . VAL A 1 198 ? 2.231 -3.453 -15.008 1.00 97.69 198 VAL A O 1
ATOM 1536 N N . SER A 1 199 ? 4.206 -4.152 -15.851 1.00 96.50 199 SER A N 1
ATOM 1537 C CA . SER A 1 199 ? 3.773 -4.319 -17.238 1.00 96.50 199 SER A CA 1
ATOM 1538 C C . SER A 1 199 ? 3.506 -5.787 -17.585 1.00 96.50 199 SER A C 1
ATOM 1540 O O . SER A 1 199 ? 3.554 -6.677 -16.733 1.00 96.50 199 SER A O 1
ATOM 1542 N N . TYR A 1 200 ? 3.193 -6.026 -18.859 1.00 96.38 200 TYR A N 1
ATOM 1543 C CA . TYR A 1 200 ? 2.989 -7.348 -19.433 1.00 96.38 200 TYR A CA 1
ATOM 1544 C C . TYR A 1 200 ? 4.086 -8.336 -19.017 1.00 96.38 200 TYR A C 1
ATOM 1546 O O . TYR A 1 200 ? 5.267 -8.074 -19.219 1.00 96.38 200 TYR A O 1
ATOM 1554 N N . GLY A 1 201 ? 3.698 -9.489 -18.477 1.00 96.50 201 GLY A N 1
ATOM 1555 C CA . GLY A 1 201 ? 4.605 -10.565 -18.084 1.00 96.50 201 GLY A CA 1
ATOM 1556 C C . GLY A 1 201 ? 5.464 -10.279 -16.847 1.00 96.50 201 GLY A C 1
ATOM 1557 O O . GLY A 1 201 ? 6.257 -11.139 -16.472 1.00 96.50 201 GLY A O 1
ATOM 1558 N N . GLY A 1 202 ? 5.340 -9.102 -16.227 1.00 98.19 202 GLY A N 1
ATOM 1559 C CA . GLY A 1 202 ? 6.056 -8.752 -15.001 1.00 98.19 202 GLY A CA 1
ATOM 1560 C C . GLY A 1 202 ? 5.393 -9.316 -13.744 1.00 98.19 202 GLY A C 1
ATOM 1561 O O . GLY A 1 202 ? 4.218 -9.698 -13.759 1.00 98.19 202 GLY A O 1
ATOM 1562 N N . THR A 1 203 ? 6.157 -9.347 -12.651 1.00 98.56 203 THR A N 1
ATOM 1563 C CA . THR A 1 203 ? 5.739 -9.895 -11.353 1.00 98.56 203 THR A CA 1
ATOM 1564 C C . THR A 1 203 ? 5.977 -8.902 -10.215 1.00 98.56 203 THR A C 1
ATOM 1566 O O . THR A 1 203 ? 7.090 -8.411 -10.033 1.00 98.56 203 THR A O 1
ATOM 1569 N N . ILE A 1 204 ? 4.952 -8.636 -9.405 1.00 98.69 204 ILE A N 1
ATOM 1570 C CA . ILE A 1 204 ? 5.111 -8.000 -8.091 1.00 98.69 204 ILE A CA 1
ATOM 1571 C C . ILE A 1 204 ? 4.545 -8.934 -7.029 1.00 98.69 204 ILE A C 1
ATOM 1573 O O . ILE A 1 204 ? 3.376 -9.316 -7.089 1.00 98.69 204 ILE A O 1
ATOM 1577 N N . GLU A 1 205 ? 5.368 -9.247 -6.037 1.00 98.62 205 GLU A N 1
ATOM 1578 C CA . GLU A 1 205 ? 5.000 -10.065 -4.889 1.00 98.62 205 GLU A CA 1
ATOM 1579 C C . GLU A 1 205 ? 5.461 -9.387 -3.600 1.00 98.62 205 GLU A C 1
ATOM 1581 O O . GLU A 1 205 ? 6.642 -9.104 -3.415 1.00 98.62 205 GLU A O 1
ATOM 1586 N N . MET A 1 206 ? 4.525 -9.091 -2.706 1.00 98.56 206 MET A N 1
ATOM 1587 C CA . MET A 1 206 ? 4.796 -8.433 -1.434 1.00 98.56 206 MET A CA 1
ATOM 1588 C C . MET A 1 206 ? 3.982 -9.100 -0.332 1.00 98.56 206 MET A C 1
ATOM 1590 O O . MET A 1 206 ? 2.748 -9.070 -0.357 1.00 98.56 206 MET A O 1
ATOM 1594 N N . TYR A 1 207 ? 4.688 -9.658 0.644 1.00 98.06 207 TYR A N 1
ATOM 1595 C CA . TYR A 1 207 ? 4.119 -10.429 1.739 1.00 98.06 207 TYR A CA 1
ATOM 1596 C C . TYR A 1 207 ? 4.572 -9.836 3.076 1.00 98.06 207 TYR A C 1
ATOM 1598 O O . TYR A 1 207 ? 5.679 -10.089 3.542 1.00 98.06 207 TYR A O 1
ATOM 1606 N N . GLY A 1 208 ? 3.725 -9.016 3.700 1.00 97.50 208 GLY A N 1
ATOM 1607 C CA . GLY A 1 208 ? 3.931 -8.495 5.054 1.00 97.50 208 GLY A CA 1
ATOM 1608 C C . GLY A 1 208 ? 3.284 -9.387 6.115 1.00 97.50 208 GLY A C 1
ATOM 1609 O O . GLY A 1 208 ? 2.231 -9.972 5.882 1.00 97.50 208 GLY A O 1
ATOM 1610 N N . SER A 1 209 ? 3.889 -9.501 7.290 1.00 95.50 209 SER A N 1
ATOM 1611 C CA . SER A 1 209 ? 3.373 -10.307 8.409 1.00 95.50 209 SER A CA 1
ATOM 1612 C C . SER A 1 209 ? 2.169 -9.660 9.101 1.00 95.50 209 SER A C 1
ATOM 1614 O O . SER A 1 209 ? 1.237 -10.363 9.484 1.00 95.50 209 SER A O 1
ATOM 1616 N N . LYS A 1 210 ? 2.150 -8.326 9.234 1.00 94.25 210 LYS A N 1
ATOM 1617 C CA . LYS A 1 210 ? 1.078 -7.598 9.931 1.00 94.25 210 LYS A CA 1
ATOM 1618 C C . LYS A 1 210 ? -0.183 -7.453 9.080 1.00 94.25 210 LYS A C 1
ATOM 1620 O O . LYS A 1 210 ? -0.160 -6.858 8.000 1.00 94.25 210 LYS A O 1
ATOM 1625 N N . GLY A 1 211 ? -1.313 -7.921 9.608 1.00 90.75 211 GLY A N 1
ATOM 1626 C CA . GLY A 1 211 ? -2.625 -7.817 8.973 1.00 90.75 211 GLY A CA 1
ATOM 1627 C C . GLY A 1 211 ? -2.809 -8.752 7.778 1.00 90.75 211 GLY A C 1
ATOM 1628 O O . GLY A 1 211 ? -3.687 -8.493 6.953 1.00 90.75 211 GLY A O 1
ATOM 1629 N N . ALA A 1 212 ? -1.984 -9.794 7.655 1.00 93.00 212 ALA A N 1
ATOM 1630 C CA . ALA A 1 212 ? -2.076 -10.808 6.611 1.00 93.00 212 ALA A CA 1
ATOM 1631 C C . ALA A 1 212 ? -2.232 -12.205 7.217 1.00 93.00 212 ALA A C 1
ATOM 1633 O O . ALA A 1 212 ? -1.895 -12.470 8.368 1.00 93.00 212 ALA A O 1
ATOM 1634 N N . THR A 1 213 ? -2.771 -13.131 6.434 1.00 92.25 213 THR A N 1
ATOM 1635 C CA . THR A 1 213 ? -2.915 -14.527 6.844 1.00 92.25 213 THR A CA 1
ATOM 1636 C C . THR A 1 213 ? -2.670 -15.402 5.626 1.00 92.25 213 THR A C 1
ATOM 1638 O O . THR A 1 213 ? -3.407 -15.315 4.649 1.00 92.25 213 THR A O 1
ATOM 1641 N N . TYR A 1 214 ? -1.631 -16.233 5.696 1.00 91.88 214 TYR A N 1
ATOM 1642 C CA . TYR A 1 214 ? -1.152 -17.059 4.579 1.00 91.88 214 TYR A CA 1
ATOM 1643 C C . TYR A 1 214 ? -1.675 -18.498 4.612 1.00 91.88 214 TYR A C 1
ATOM 1645 O O . TYR A 1 214 ? -1.127 -19.396 3.980 1.00 91.88 214 TYR A O 1
ATOM 1653 N N . THR A 1 215 ? -2.749 -18.730 5.364 1.00 88.81 215 THR A N 1
ATOM 1654 C CA . THR A 1 215 ? -3.504 -19.982 5.340 1.00 88.81 215 T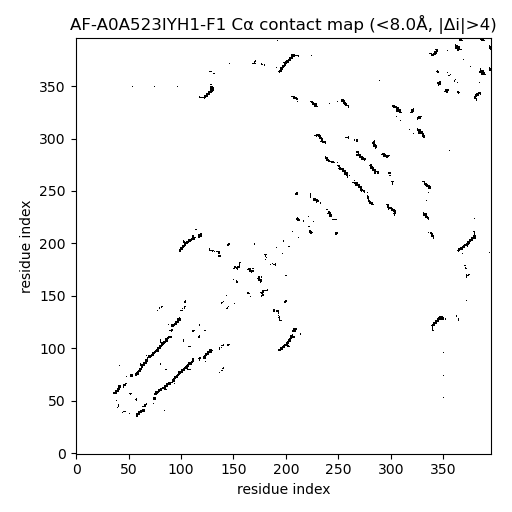HR A CA 1
ATOM 1655 C C . THR A 1 215 ? -4.741 -19.825 4.462 1.00 88.81 215 THR A C 1
ATOM 1657 O O . THR A 1 215 ? -5.162 -18.712 4.146 1.00 88.81 215 THR A O 1
ATOM 1660 N N . ASN A 1 216 ? -5.349 -20.943 4.064 1.00 87.44 216 ASN A N 1
ATOM 1661 C CA . ASN A 1 216 ? -6.584 -20.911 3.285 1.00 87.44 216 ASN A CA 1
ATOM 1662 C C . ASN A 1 216 ? -7.700 -20.231 4.085 1.00 87.44 216 ASN A C 1
ATOM 1664 O O . ASN A 1 216 ? -8.217 -20.787 5.057 1.00 87.44 216 ASN A O 1
ATOM 1668 N N . LEU A 1 217 ? -8.082 -19.034 3.647 1.00 87.00 217 LEU A N 1
ATOM 1669 C CA . LEU A 1 217 ? -9.198 -18.285 4.198 1.00 87.00 217 LEU A CA 1
ATOM 1670 C C . LEU A 1 217 ? -10.445 -18.459 3.324 1.00 87.00 217 LEU A C 1
ATOM 1672 O O . LEU A 1 217 ? -10.340 -18.486 2.096 1.00 87.00 217 LEU A O 1
ATOM 1676 N N . PRO A 1 218 ? -11.647 -18.533 3.921 1.00 86.94 218 PRO A N 1
ATOM 1677 C CA . PRO A 1 218 ? -12.871 -18.392 3.147 1.00 86.94 218 PRO A CA 1
ATOM 1678 C C . PRO A 1 218 ? -12.935 -16.979 2.554 1.00 86.94 218 PRO A C 1
ATOM 1680 O O . PRO A 1 218 ? -12.462 -16.025 3.170 1.00 86.94 218 PRO A O 1
ATOM 1683 N N . SER A 1 219 ? -13.590 -16.820 1.404 1.00 83.94 219 SER A N 1
ATOM 1684 C CA . SER A 1 219 ? -13.730 -15.525 0.711 1.00 83.94 219 SER A CA 1
ATOM 1685 C C . SER A 1 219 ? -14.408 -14.429 1.548 1.00 83.94 219 SER A C 1
ATOM 1687 O O . SER A 1 219 ? -14.277 -13.246 1.250 1.00 83.94 219 SER A O 1
ATOM 1689 N N . SER A 1 220 ? -15.115 -14.807 2.614 1.00 81.50 220 SER A N 1
ATOM 1690 C CA . SER A 1 220 ? -15.733 -13.896 3.580 1.00 81.50 220 SER A CA 1
ATOM 1691 C C . SER A 1 220 ? -14.798 -13.447 4.712 1.00 81.50 220 SER A C 1
ATOM 1693 O O . SER A 1 220 ? -15.228 -12.686 5.579 1.00 81.50 220 SER A O 1
ATOM 1695 N N . SER A 1 221 ? -13.557 -13.941 4.767 1.00 87.44 221 SER A N 1
ATOM 1696 C CA . SER A 1 221 ? -12.594 -13.636 5.825 1.00 87.44 221 SER A CA 1
ATOM 1697 C C . SER A 1 221 ? -11.473 -12.740 5.318 1.00 87.44 221 SER A C 1
ATOM 1699 O O . SER A 1 221 ? -10.764 -13.058 4.371 1.00 87.44 221 SER A O 1
ATOM 1701 N N . SER A 1 222 ? -11.270 -11.639 6.027 1.00 89.69 222 SER A N 1
ATOM 1702 C CA . SER A 1 222 ? -10.162 -10.697 5.858 1.00 89.69 222 SER A CA 1
ATOM 1703 C C . SER A 1 222 ? -8.939 -11.054 6.717 1.00 89.69 222 SER A C 1
ATOM 1705 O O . SER A 1 222 ? -8.090 -10.195 6.959 1.00 89.69 222 SER A O 1
ATOM 1707 N N . GLY A 1 223 ? -8.877 -12.280 7.253 1.00 91.75 223 GLY A N 1
ATOM 1708 C CA . GLY A 1 223 ? -7.813 -12.710 8.161 1.00 91.75 223 GLY A CA 1
ATOM 1709 C C . GLY A 1 223 ? -7.761 -11.835 9.412 1.00 91.75 223 GLY A C 1
ATOM 1710 O O . GLY A 1 223 ? -8.790 -11.595 10.052 1.00 91.75 223 GLY A O 1
ATOM 1711 N N . THR A 1 224 ? -6.579 -11.319 9.727 1.00 93.94 224 THR A N 1
ATOM 1712 C CA . THR A 1 224 ? -6.347 -10.382 10.837 1.00 93.94 224 THR A CA 1
ATOM 1713 C C . THR A 1 224 ? -6.395 -8.907 10.424 1.00 93.94 224 THR A C 1
ATOM 1715 O O . THR A 1 224 ? -6.298 -8.019 11.267 1.00 93.94 224 THR A O 1
ATOM 1718 N N . SER A 1 225 ? -6.591 -8.612 9.134 1.00 94.75 225 SER A N 1
ATOM 1719 C CA . SER A 1 225 ? -6.573 -7.242 8.603 1.00 94.75 225 SER A CA 1
ATOM 1720 C C . SER A 1 225 ? -7.752 -6.397 9.092 1.00 94.75 225 SER A C 1
ATOM 1722 O O . SER A 1 225 ? -7.588 -5.232 9.458 1.00 94.75 225 SER A O 1
ATOM 1724 N N . TRP A 1 226 ? -8.946 -7.002 9.099 1.00 95.94 226 TRP A N 1
ATOM 1725 C CA . TRP A 1 226 ? -10.209 -6.340 9.429 1.00 95.94 226 TRP A CA 1
ATOM 1726 C C . TRP A 1 226 ? -11.081 -7.216 10.311 1.00 95.94 226 TRP A C 1
ATOM 1728 O O . TRP A 1 226 ? -11.341 -8.362 9.961 1.00 95.94 226 TRP A O 1
ATOM 1738 N N . VAL A 1 227 ? -11.631 -6.660 11.379 1.00 96.31 227 VAL A N 1
ATOM 1739 C CA . VAL A 1 227 ? -12.589 -7.312 12.282 1.00 96.31 227 VAL A CA 1
ATOM 1740 C C . VAL A 1 227 ? -13.800 -6.408 12.515 1.00 96.31 227 VAL A C 1
ATOM 1742 O O . VAL A 1 227 ? -13.898 -5.318 11.950 1.00 96.31 227 VAL A O 1
ATOM 1745 N N . ARG A 1 228 ? -14.768 -6.865 13.311 1.00 97.44 228 ARG A N 1
ATOM 1746 C CA . ARG A 1 228 ? -15.904 -6.052 13.765 1.00 97.44 228 ARG A CA 1
ATOM 1747 C C . ARG A 1 228 ? -15.768 -5.764 15.252 1.00 97.44 228 ARG A C 1
ATOM 1749 O O . ARG A 1 228 ? -15.203 -6.577 15.980 1.00 97.44 228 ARG A O 1
ATOM 1756 N N . LEU A 1 229 ? -16.335 -4.655 15.720 1.00 98.12 229 LEU A N 1
ATOM 1757 C CA . LEU A 1 229 ? -16.549 -4.459 17.157 1.00 98.12 229 LEU A CA 1
ATOM 1758 C C . LEU A 1 229 ? -17.429 -5.580 17.727 1.00 98.12 229 LEU A C 1
ATOM 1760 O O . LEU A 1 229 ? -18.412 -5.958 17.102 1.00 98.12 229 LEU A O 1
ATOM 1764 N N . ALA A 1 230 ? -17.109 -6.087 18.916 1.00 97.12 230 ALA A N 1
ATOM 1765 C CA . ALA A 1 230 ? -17.941 -7.049 19.651 1.00 97.12 230 ALA A CA 1
ATOM 1766 C C . ALA A 1 230 ? -18.856 -6.389 20.694 1.00 97.12 230 ALA A C 1
ATOM 1768 O O . ALA A 1 230 ? -19.771 -7.022 21.218 1.00 97.12 230 ALA A O 1
ATOM 1769 N N . SER A 1 231 ? -18.598 -5.122 21.014 1.00 96.12 231 SER A N 1
ATOM 1770 C CA . SER A 1 231 ? -19.362 -4.324 21.967 1.00 96.12 231 SER A CA 1
ATOM 1771 C C . SER A 1 231 ? -19.455 -2.886 21.478 1.00 96.12 231 SER A C 1
ATOM 1773 O O . SER A 1 231 ? -18.553 -2.402 20.793 1.00 96.12 231 SER A O 1
ATOM 1775 N N . ASN A 1 232 ? -20.541 -2.194 21.827 1.00 97.06 232 ASN A N 1
ATOM 1776 C CA . ASN A 1 232 ? -20.661 -0.767 21.539 1.00 97.06 232 ASN A CA 1
ATOM 1777 C C . ASN A 1 232 ? -19.490 -0.013 22.170 1.00 97.06 232 ASN A C 1
ATOM 1779 O O . ASN A 1 232 ? -19.163 -0.240 23.334 1.00 97.06 232 ASN A O 1
ATOM 1783 N N . LEU A 1 233 ? -18.891 0.884 21.399 1.00 97.19 233 LEU A N 1
ATOM 1784 C CA . LEU A 1 233 ? -17.847 1.777 21.867 1.00 97.19 233 LEU A CA 1
ATOM 1785 C C . LEU A 1 233 ? -18.473 3.158 22.048 1.00 97.19 233 LEU A C 1
ATOM 1787 O O . LEU A 1 233 ? -18.797 3.818 21.066 1.00 97.19 233 LEU A O 1
ATOM 1791 N N . THR A 1 234 ? -18.715 3.570 23.290 1.00 95.06 234 THR A N 1
ATOM 1792 C CA . THR A 1 234 ? -19.263 4.898 23.605 1.00 95.06 234 THR A CA 1
ATOM 1793 C C . THR A 1 234 ? -18.147 5.879 23.962 1.00 95.06 234 THR A C 1
ATOM 1795 O O . THR A 1 234 ? -17.016 5.483 24.237 1.00 95.06 234 THR A O 1
ATOM 1798 N N . THR A 1 235 ? -18.447 7.180 23.964 1.00 93.94 235 THR A N 1
ATOM 1799 C CA . THR A 1 235 ? -17.445 8.263 24.060 1.00 93.94 235 THR A CA 1
ATOM 1800 C C . THR A 1 235 ? -16.683 8.335 25.392 1.00 93.94 235 THR A C 1
ATOM 1802 O O . THR A 1 235 ? -15.767 9.131 25.577 1.00 93.94 235 THR A O 1
ATOM 1805 N N . ASP A 1 236 ? -17.085 7.539 26.374 1.00 90.88 236 ASP A N 1
ATOM 1806 C CA . ASP A 1 236 ? -16.455 7.406 27.681 1.00 90.88 236 ASP A CA 1
ATOM 1807 C C . ASP A 1 236 ? -15.494 6.205 27.782 1.00 90.88 236 ASP A C 1
ATOM 1809 O O . ASP A 1 236 ? -14.795 6.094 28.797 1.00 90.88 236 ASP A O 1
ATOM 1813 N N . HIS A 1 237 ? -15.418 5.364 26.743 1.00 93.88 237 HIS A N 1
ATOM 1814 C CA . HIS A 1 237 ? -14.593 4.157 26.684 1.00 93.88 237 HIS A CA 1
ATOM 1815 C C . HIS A 1 237 ? -13.239 4.392 25.997 1.00 93.88 237 HIS A C 1
ATOM 1817 O O . HIS A 1 237 ? -13.109 5.172 25.055 1.00 93.88 237 HIS A O 1
ATOM 1823 N N . ASP A 1 238 ? -12.236 3.654 26.463 1.00 96.88 238 ASP A N 1
ATOM 1824 C CA . ASP A 1 238 ? -10.848 3.610 25.975 1.00 96.88 238 ASP A CA 1
ATOM 1825 C C . ASP A 1 238 ? -10.415 2.177 25.608 1.00 96.88 238 ASP A C 1
ATOM 1827 O O . ASP A 1 238 ? -9.231 1.894 25.436 1.00 96.88 238 ASP A O 1
ATOM 1831 N N . THR A 1 239 ? -11.372 1.246 25.584 1.00 98.06 239 THR A N 1
ATOM 1832 C CA . THR A 1 239 ? -11.132 -0.184 25.403 1.00 98.06 239 THR A CA 1
ATOM 1833 C C . THR A 1 239 ? -11.896 -0.670 24.183 1.00 98.06 239 THR A C 1
ATOM 1835 O O . THR A 1 239 ? -13.121 -0.576 24.114 1.00 98.06 239 THR A O 1
ATOM 1838 N N . LEU A 1 240 ? -11.155 -1.191 23.218 1.00 97.75 240 LEU A N 1
ATOM 1839 C CA . LEU A 1 240 ? -11.640 -1.759 21.978 1.00 97.75 240 LEU A CA 1
ATOM 1840 C C . LEU A 1 240 ? -11.812 -3.267 22.168 1.00 97.75 240 LEU A C 1
ATOM 1842 O O . LEU A 1 240 ? -10.842 -3.951 22.482 1.00 97.75 240 LEU A O 1
ATOM 1846 N N . THR A 1 241 ? -13.025 -3.786 21.974 1.00 98.25 241 THR A N 1
ATOM 1847 C CA . THR A 1 241 ? -13.287 -5.235 21.993 1.00 98.25 241 THR A CA 1
ATOM 1848 C C . THR A 1 241 ? -13.759 -5.675 20.613 1.00 98.25 241 THR A C 1
ATOM 1850 O O . THR A 1 241 ? -14.714 -5.105 20.079 1.00 98.25 241 THR A O 1
ATOM 1853 N N . VAL A 1 242 ? -13.103 -6.676 20.029 1.00 97.88 242 VAL A N 1
ATOM 1854 C CA . VAL A 1 242 ? -13.343 -7.138 18.652 1.00 97.88 242 VAL A CA 1
ATOM 1855 C C . VAL A 1 242 ? -13.933 -8.548 18.608 1.00 97.88 242 VAL A C 1
ATOM 1857 O O . VAL A 1 242 ? -13.801 -9.325 19.549 1.00 97.88 242 VAL A O 1
ATOM 1860 N N . ASN A 1 243 ? -14.636 -8.873 17.522 1.00 95.69 243 ASN A N 1
ATOM 1861 C CA . ASN A 1 243 ? -15.465 -10.079 17.414 1.00 95.69 243 ASN A CA 1
ATOM 1862 C C . ASN A 1 243 ? -14.693 -11.383 17.174 1.00 95.69 243 ASN A C 1
ATOM 1864 O O . ASN A 1 243 ? -15.302 -12.451 17.185 1.00 95.69 243 ASN A O 1
ATOM 1868 N N . ARG A 1 244 ? -13.382 -11.310 16.937 1.00 94.62 244 ARG A N 1
ATOM 1869 C CA . ARG A 1 244 ? -12.494 -12.467 16.805 1.00 94.62 244 ARG A CA 1
ATOM 1870 C C . ARG A 1 244 ? -11.061 -12.095 17.166 1.00 94.62 244 ARG A C 1
ATOM 1872 O O . ARG A 1 244 ? -10.716 -10.917 17.134 1.00 94.62 244 ARG A O 1
ATOM 1879 N N . ALA A 1 245 ? -10.256 -13.104 17.484 1.00 95.25 245 ALA A N 1
ATOM 1880 C CA . ALA A 1 245 ? -8.852 -12.931 17.831 1.00 95.25 245 ALA A CA 1
ATOM 1881 C C . ALA A 1 245 ? -8.033 -12.355 16.661 1.00 95.25 245 ALA A C 1
ATOM 1883 O O . ALA A 1 245 ? -8.194 -12.786 15.516 1.00 95.25 245 ALA A O 1
ATOM 1884 N N . VAL A 1 246 ? -7.147 -11.411 16.976 1.00 96.12 246 VAL A N 1
ATOM 1885 C CA . VAL A 1 246 ? -6.153 -10.800 16.082 1.00 96.12 246 VAL A CA 1
ATOM 1886 C C . VAL A 1 246 ? -4.779 -10.845 16.768 1.00 96.12 246 VAL A C 1
ATOM 1888 O O . VAL A 1 246 ? -4.376 -9.897 17.441 1.00 96.12 246 VAL A O 1
ATOM 1891 N N . PRO A 1 247 ? -4.077 -11.991 16.691 1.00 93.88 247 PRO A N 1
ATOM 1892 C CA . PRO A 1 247 ? -2.871 -12.236 17.483 1.00 93.88 247 PRO A CA 1
ATOM 1893 C C . PRO A 1 247 ? -1.667 -11.391 17.052 1.00 93.88 247 PRO A C 1
ATOM 1895 O O . PRO A 1 247 ? -0.738 -11.234 17.832 1.00 93.88 247 PRO A O 1
ATOM 1898 N N . ASP A 1 248 ? -1.683 -10.841 15.842 1.00 92.94 248 ASP A N 1
ATOM 1899 C CA . ASP A 1 248 ? -0.627 -10.020 15.241 1.00 92.94 248 ASP A CA 1
ATOM 1900 C C . ASP A 1 248 ? -0.772 -8.516 15.528 1.00 92.94 248 ASP A C 1
ATOM 1902 O O . ASP A 1 248 ? 0.083 -7.736 15.113 1.00 92.94 248 ASP A O 1
ATOM 1906 N N . TRP A 1 249 ? -1.844 -8.096 16.210 1.00 96.12 249 TRP A N 1
ATOM 1907 C CA . TRP A 1 249 ? -2.010 -6.713 16.658 1.00 96.12 249 TRP A CA 1
ATOM 1908 C C . TRP A 1 249 ? -1.306 -6.534 17.991 1.00 96.12 249 TRP A C 1
ATOM 1910 O O . TRP A 1 249 ? -1.537 -7.307 18.924 1.00 96.12 249 TRP A O 1
ATOM 1920 N N . GLU A 1 250 ? -0.495 -5.490 18.093 1.00 96.50 250 GLU A N 1
ATOM 1921 C CA . GLU A 1 250 ? 0.342 -5.218 19.252 1.00 96.50 250 GLU A CA 1
ATOM 1922 C C . GLU A 1 250 ? 0.258 -3.758 19.706 1.00 96.50 250 GLU A C 1
ATOM 1924 O O . GLU A 1 250 ? -0.363 -2.893 19.084 1.00 96.50 250 GLU A O 1
ATOM 1929 N N . LYS A 1 251 ? 0.878 -3.474 20.854 1.00 97.38 251 LYS A N 1
ATOM 1930 C CA . LYS A 1 251 ? 1.069 -2.100 21.327 1.00 97.38 251 LYS A CA 1
ATOM 1931 C C . LYS A 1 251 ? 1.778 -1.253 20.256 1.00 97.38 251 LYS A C 1
ATOM 1933 O O . LYS A 1 251 ? 2.666 -1.738 19.567 1.00 97.38 251 LYS A O 1
ATOM 1938 N N . GLU A 1 252 ? 1.403 0.022 20.177 1.00 96.44 252 GLU A N 1
ATOM 1939 C CA . GLU A 1 252 ? 1.809 1.017 19.173 1.00 96.44 252 GLU A CA 1
ATOM 1940 C C . GLU A 1 252 ? 1.215 0.804 17.773 1.00 96.44 252 GLU A C 1
ATOM 1942 O O . GLU A 1 252 ? 1.356 1.678 16.917 1.00 96.44 252 GLU A O 1
ATOM 1947 N N . ASP A 1 253 ? 0.476 -0.285 17.528 1.00 97.12 253 ASP A N 1
ATOM 1948 C CA . ASP A 1 253 ? -0.214 -0.423 16.254 1.00 97.12 253 ASP A CA 1
ATOM 1949 C C . ASP A 1 253 ? -1.334 0.605 16.105 1.00 97.12 253 ASP A C 1
ATOM 1951 O O . ASP A 1 253 ? -2.098 0.909 17.027 1.00 97.12 253 ASP A O 1
ATOM 1955 N N . HIS A 1 254 ? -1.441 1.139 14.893 1.00 97.19 254 HIS A N 1
ATOM 1956 C CA . HIS A 1 254 ? -2.522 2.019 14.509 1.00 97.19 254 HIS A CA 1
ATOM 1957 C C . HIS A 1 254 ? -3.671 1.194 13.950 1.00 97.19 254 HIS A C 1
ATOM 1959 O O . HIS A 1 254 ? -3.465 0.326 13.103 1.00 97.19 254 HIS A O 1
ATOM 1965 N N . VAL A 1 255 ? -4.891 1.515 14.363 1.00 97.94 255 VAL A N 1
ATOM 1966 C CA . VAL A 1 255 ? -6.116 0.919 13.827 1.00 97.94 255 VAL A CA 1
ATOM 1967 C C . VAL A 1 255 ? -7.098 2.016 13.434 1.00 97.94 255 VAL A C 1
ATOM 1969 O O . VAL A 1 255 ? -7.021 3.142 13.923 1.00 97.94 255 VAL A O 1
ATOM 1972 N N . VAL A 1 256 ? -8.031 1.708 12.544 1.00 97.62 256 VAL A N 1
ATOM 1973 C CA . VAL A 1 256 ? -9.172 2.570 12.225 1.00 97.62 256 VAL A CA 1
ATOM 1974 C C . VAL A 1 256 ? -10.449 1.920 12.727 1.00 97.62 256 VAL A C 1
ATOM 1976 O O . VAL A 1 256 ? -10.636 0.724 12.528 1.00 97.62 256 VAL A O 1
ATOM 1979 N N . VAL A 1 257 ? -11.339 2.702 13.332 1.00 98.12 257 VAL A N 1
ATOM 1980 C CA . VAL A 1 257 ? -12.726 2.307 13.600 1.00 98.12 257 VAL A CA 1
ATOM 1981 C C . VAL A 1 257 ? -13.627 3.105 12.671 1.00 98.12 257 VAL A C 1
ATOM 1983 O O . VAL A 1 257 ? -13.589 4.335 12.660 1.00 98.12 257 VAL A O 1
ATOM 1986 N N . THR A 1 258 ? -14.424 2.415 11.857 1.00 97.44 258 THR A N 1
ATOM 1987 C CA . THR A 1 258 ? -15.305 3.081 10.894 1.00 97.44 258 THR A CA 1
ATOM 1988 C C . THR A 1 258 ? -16.495 3.730 11.587 1.00 97.44 258 THR A C 1
ATOM 1990 O O . THR A 1 258 ? -17.003 3.223 12.592 1.00 97.44 258 THR A O 1
ATOM 1993 N N . THR A 1 259 ? -17.011 4.809 11.001 1.00 96.44 259 THR A N 1
ATOM 1994 C CA . THR A 1 259 ? -18.319 5.336 11.407 1.00 96.44 259 THR A CA 1
ATOM 1995 C C . THR A 1 259 ? -19.419 4.267 11.286 1.00 96.44 259 THR A C 1
ATOM 1997 O O . THR A 1 259 ? -19.367 3.384 10.424 1.00 96.44 259 THR A O 1
ATOM 2000 N N . THR A 1 260 ? -20.416 4.347 12.167 1.00 95.12 260 THR A N 1
ATOM 2001 C CA . THR A 1 260 ? -21.674 3.580 12.094 1.00 95.12 260 THR A CA 1
ATOM 2002 C C . THR A 1 260 ? -22.895 4.487 11.933 1.00 95.12 260 THR A C 1
ATOM 2004 O O . THR A 1 260 ? -24.025 4.044 12.127 1.00 95.12 260 THR A O 1
ATOM 2007 N N . ASP A 1 261 ? -22.671 5.756 11.596 1.00 91.56 261 ASP A N 1
ATOM 2008 C CA . ASP A 1 261 ? -23.698 6.739 11.264 1.00 91.56 261 ASP A CA 1
ATOM 2009 C C . ASP A 1 261 ? -23.484 7.308 9.847 1.00 91.56 261 ASP A C 1
ATOM 2011 O O . ASP A 1 261 ? -22.706 6.782 9.050 1.00 91.56 261 ASP A O 1
ATOM 2015 N N . TYR A 1 262 ? -24.218 8.369 9.502 1.00 90.19 262 TYR A N 1
ATOM 2016 C CA . TYR A 1 262 ? -24.169 8.997 8.179 1.00 90.19 262 TYR A CA 1
ATOM 2017 C C . TYR A 1 262 ? -23.033 10.021 8.008 1.00 90.19 262 TYR A C 1
ATOM 2019 O O . TYR A 1 262 ? -22.989 10.702 6.984 1.00 90.19 262 TYR A O 1
ATOM 2027 N N . LEU A 1 263 ? -22.134 10.170 8.987 1.00 95.06 263 LEU A N 1
ATOM 2028 C CA . LEU A 1 263 ? -21.058 11.158 8.992 1.00 95.06 263 LEU A CA 1
ATOM 2029 C C . LEU A 1 263 ? -19.697 10.464 8.812 1.00 95.06 263 LEU A C 1
ATOM 2031 O O . LEU A 1 263 ? -19.139 9.915 9.763 1.00 95.06 263 LEU A O 1
ATOM 2035 N N . PRO A 1 264 ? -19.094 10.523 7.607 1.00 88.75 264 PRO A N 1
ATOM 2036 C CA . PRO A 1 264 ? -17.803 9.881 7.334 1.00 88.75 264 PRO A CA 1
ATOM 2037 C C . PRO A 1 264 ? -16.675 10.332 8.273 1.00 88.75 264 PRO A C 1
ATOM 2039 O O . PRO A 1 264 ? -15.808 9.534 8.632 1.00 88.75 264 PRO A O 1
ATOM 2042 N N . GLY A 1 265 ? -16.720 11.597 8.710 1.00 91.88 265 GLY A N 1
ATOM 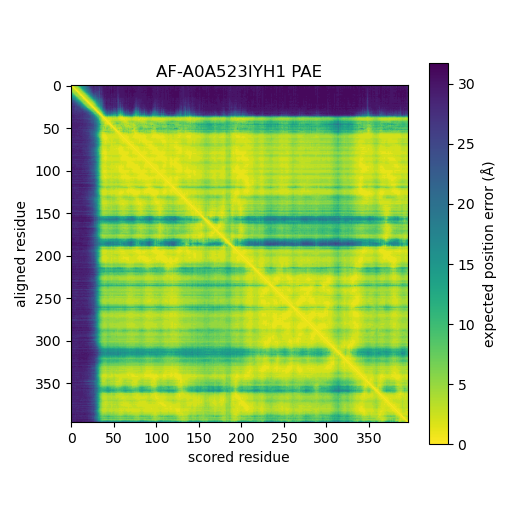2043 C CA . GLY A 1 265 ? -15.754 12.198 9.634 1.00 91.88 265 GLY A CA 1
ATOM 2044 C C . GLY A 1 265 ? -15.802 11.652 11.065 1.00 91.88 265 GLY A C 1
ATOM 2045 O O . GLY A 1 265 ? -14.975 12.051 11.877 1.00 91.88 265 GLY A O 1
ATOM 2046 N N . HIS A 1 266 ? -16.742 10.755 11.377 1.00 96.00 266 HIS A N 1
ATOM 2047 C CA . HIS A 1 266 ? -16.801 10.055 12.661 1.00 96.00 266 HIS A CA 1
ATOM 2048 C C . HIS A 1 266 ? -15.987 8.757 12.681 1.00 96.00 266 HIS A C 1
ATOM 2050 O O . HIS A 1 266 ? -16.021 8.038 13.671 1.00 96.00 266 HIS A O 1
ATOM 2056 N N . SER A 1 267 ? -15.252 8.432 11.614 1.00 97.19 267 SER A N 1
ATOM 2057 C CA . SER A 1 267 ? -14.248 7.365 11.685 1.00 97.19 267 SER A CA 1
ATOM 2058 C C . SER A 1 267 ? -13.049 7.833 12.513 1.00 97.19 267 SER A C 1
ATOM 2060 O O . SER A 1 267 ? -12.590 8.965 12.358 1.00 97.19 267 SER A O 1
ATOM 2062 N N . GLU A 1 268 ? -12.520 6.967 13.371 1.00 97.62 268 GLU A N 1
ATOM 2063 C CA . GLU A 1 268 ? -11.450 7.322 14.306 1.00 97.62 268 GLU A CA 1
ATOM 2064 C C . GLU A 1 268 ? -10.184 6.516 14.010 1.00 97.62 268 GLU A C 1
ATOM 2066 O O . GLU A 1 268 ? -10.229 5.291 13.896 1.00 97.62 268 GLU A O 1
ATOM 2071 N N . LYS A 1 269 ? -9.040 7.203 13.902 1.00 97.50 269 LYS A N 1
ATOM 2072 C CA . LYS A 1 269 ? -7.721 6.564 13.937 1.00 97.50 269 LYS A CA 1
ATOM 2073 C C . LYS A 1 269 ? -7.318 6.400 15.394 1.00 97.50 269 LYS A C 1
ATOM 2075 O O . LYS A 1 269 ? -7.312 7.375 16.141 1.00 97.50 269 LYS A O 1
ATOM 2080 N N . LEU A 1 270 ? -6.969 5.190 15.794 1.00 98.31 270 LEU A N 1
ATOM 2081 C CA . LEU A 1 270 ? -6.574 4.852 17.153 1.00 98.31 270 LEU A CA 1
ATOM 2082 C C . LEU A 1 270 ? -5.134 4.337 17.168 1.00 98.31 270 LEU A C 1
ATOM 2084 O O . LEU A 1 270 ? -4.693 3.731 16.195 1.00 98.31 270 LEU A O 1
ATOM 2088 N N . VAL A 1 271 ? -4.431 4.537 18.280 1.00 98.56 271 VAL A N 1
ATOM 2089 C CA . VAL A 1 271 ? -3.199 3.810 18.622 1.00 98.56 271 VAL A CA 1
ATOM 2090 C C . VAL A 1 271 ? -3.493 2.846 19.761 1.00 98.56 271 VAL A C 1
ATOM 2092 O O . VAL A 1 271 ? -4.102 3.248 20.757 1.00 98.56 271 VAL A O 1
ATOM 2095 N N . ILE A 1 272 ? -3.068 1.593 19.626 1.00 98.62 272 ILE A N 1
ATOM 2096 C CA . ILE A 1 272 ? -3.143 0.595 20.691 1.00 98.62 272 ILE A CA 1
ATOM 2097 C C . ILE A 1 272 ? -2.088 0.936 21.741 1.00 98.62 272 ILE A C 1
ATOM 2099 O O . ILE A 1 272 ? -0.894 0.944 21.466 1.00 98.62 272 ILE A O 1
ATOM 2103 N N . THR A 1 273 ? -2.512 1.207 22.970 1.00 98.56 273 THR A N 1
ATOM 2104 C CA . THR A 1 273 ? -1.593 1.502 24.080 1.00 98.56 273 THR A CA 1
ATOM 2105 C C . THR A 1 273 ? -1.281 0.278 24.930 1.00 98.56 273 THR A C 1
ATOM 2107 O O . THR A 1 273 ? -0.285 0.275 25.654 1.00 98.56 273 THR A O 1
ATOM 2110 N N . GLU A 1 274 ? -2.135 -0.745 24.862 1.00 98.50 274 GLU A N 1
ATOM 2111 C CA . GLU A 1 274 ? -1.990 -2.008 25.585 1.00 98.50 274 GLU A CA 1
ATOM 2112 C C . GLU A 1 274 ? -2.809 -3.107 24.897 1.00 98.50 274 GLU A C 1
ATOM 2114 O O . GLU A 1 274 ? -3.965 -2.878 24.529 1.00 98.50 274 GLU A O 1
ATOM 2119 N N . LYS A 1 275 ? -2.234 -4.305 24.774 1.00 98.12 275 LYS A N 1
ATOM 2120 C CA . LYS A 1 275 ? -2.938 -5.533 24.393 1.00 98.12 275 LYS A CA 1
ATOM 2121 C C . LYS A 1 275 ? -3.327 -6.284 25.664 1.00 98.12 275 LYS A C 1
ATOM 2123 O O . LYS A 1 275 ? -2.462 -6.814 26.352 1.00 98.12 275 LYS A O 1
ATOM 2128 N N . ILE A 1 276 ? -4.621 -6.308 25.979 1.00 98.25 276 ILE A N 1
ATOM 2129 C CA . ILE A 1 276 ? -5.153 -7.050 27.135 1.00 98.25 276 ILE A CA 1
ATOM 2130 C C . ILE A 1 276 ? -5.320 -8.528 26.755 1.00 98.25 276 ILE A C 1
ATOM 2132 O O . ILE A 1 276 ? -5.012 -9.424 27.539 1.00 98.25 276 ILE A O 1
ATOM 2136 N N . SER A 1 277 ? -5.803 -8.781 25.537 1.00 98.25 277 SER A N 1
ATOM 2137 C CA . SER A 1 277 ? -5.886 -10.099 24.905 1.00 98.25 277 SER A CA 1
ATOM 2138 C C . SER A 1 277 ? -5.932 -9.943 23.383 1.00 98.25 277 SER A C 1
ATOM 2140 O O . SER A 1 277 ? -6.063 -8.829 22.878 1.00 98.25 277 SER A O 1
ATOM 2142 N N . ASP A 1 278 ? -5.941 -11.050 22.637 1.00 97.94 278 ASP A N 1
ATOM 2143 C CA . ASP A 1 278 ? -6.112 -11.025 21.174 1.00 97.94 278 ASP A CA 1
ATOM 2144 C C . ASP A 1 278 ? -7.472 -10.464 20.716 1.00 97.94 278 ASP A C 1
ATOM 2146 O O . ASP A 1 278 ? -7.701 -10.297 19.522 1.00 97.94 278 ASP A O 1
ATOM 2150 N N . THR A 1 279 ? -8.400 -10.185 21.635 1.00 98.19 279 THR A N 1
ATOM 2151 C CA . THR A 1 279 ? -9.716 -9.603 21.330 1.00 98.19 279 THR A CA 1
ATOM 2152 C C . THR A 1 279 ? -9.970 -8.276 22.037 1.00 98.19 279 THR A C 1
ATOM 2154 O O . THR A 1 279 ? -11.054 -7.714 21.867 1.00 98.19 279 THR A O 1
ATOM 2157 N N . GLN A 1 280 ? -9.039 -7.791 22.864 1.00 98.44 280 GLN A N 1
ATOM 2158 C CA . GLN A 1 280 ? -9.259 -6.614 23.697 1.00 98.44 280 GLN A CA 1
ATOM 2159 C C . GLN A 1 280 ? -8.005 -5.748 23.833 1.00 98.44 280 GLN A C 1
ATOM 2161 O O . GLN A 1 280 ? -6.943 -6.215 24.243 1.00 98.44 280 GLN A O 1
ATOM 2166 N N . PHE A 1 281 ? -8.160 -4.457 23.543 1.00 98.62 281 PHE A N 1
ATOM 2167 C CA . PHE A 1 281 ? -7.056 -3.504 23.436 1.00 98.62 281 PHE A CA 1
ATOM 2168 C C . PHE A 1 281 ? -7.412 -2.181 24.112 1.00 98.62 281 PHE A C 1
ATOM 2170 O O . PHE A 1 281 ? -8.514 -1.667 23.915 1.00 98.62 281 PHE A O 1
ATOM 2177 N N . LYS A 1 282 ? -6.486 -1.588 24.871 1.00 98.62 282 LYS A N 1
ATOM 2178 C CA . LYS A 1 282 ? -6.589 -0.173 25.262 1.00 98.62 282 LYS A CA 1
ATOM 2179 C C . LYS A 1 282 ? -6.116 0.706 24.122 1.00 98.62 282 LYS A C 1
ATOM 2181 O O . LYS A 1 282 ? -5.177 0.339 23.416 1.00 98.62 282 LYS A O 1
ATOM 2186 N N . PHE A 1 283 ? -6.719 1.879 23.974 1.00 98.62 283 PHE A N 1
ATOM 2187 C CA . PHE A 1 283 ? -6.354 2.795 22.906 1.00 98.62 283 PHE A CA 1
ATOM 2188 C C . PHE A 1 283 ? -6.389 4.269 23.304 1.00 98.62 283 PHE A C 1
ATOM 2190 O O . PHE A 1 283 ? -6.986 4.674 24.300 1.00 98.62 283 PHE A O 1
ATOM 2197 N N . LYS A 1 284 ? -5.787 5.089 22.441 1.00 98.50 284 LYS A N 1
ATOM 2198 C CA . LYS A 1 284 ? -6.007 6.538 22.373 1.00 98.50 284 LYS A CA 1
ATOM 2199 C C . LYS A 1 284 ? -6.373 6.940 20.953 1.00 98.50 284 LYS A C 1
ATOM 2201 O O . LYS A 1 284 ? -5.971 6.278 20.002 1.00 98.50 284 LYS A O 1
ATOM 2206 N N . VAL A 1 285 ? -7.121 8.027 20.810 1.00 98.31 285 VAL A N 1
ATOM 2207 C CA . VAL A 1 285 ? -7.519 8.560 19.503 1.00 98.31 285 VAL A CA 1
ATOM 2208 C C . VAL A 1 285 ? -6.432 9.491 18.991 1.00 98.31 285 VAL A C 1
ATOM 2210 O O . VAL A 1 285 ? -5.990 10.397 19.707 1.00 98.31 285 VAL A O 1
ATOM 2213 N N . LEU A 1 286 ? -6.038 9.284 17.741 1.00 97.56 286 LEU A N 1
ATOM 2214 C CA . LEU A 1 286 ? -5.090 10.108 17.014 1.00 97.56 286 LEU A CA 1
ATOM 2215 C C . LEU A 1 286 ? -5.810 11.058 16.058 1.00 97.56 286 LEU A C 1
ATOM 2217 O O . LEU A 1 286 ? -6.815 10.716 15.435 1.00 97.56 286 LEU A O 1
ATOM 2221 N N . ASP A 1 287 ? -5.231 12.238 15.880 1.00 93.50 287 ASP A N 1
ATOM 2222 C CA . ASP A 1 287 ? -5.476 13.036 14.692 1.00 93.50 287 ASP A CA 1
ATOM 2223 C C . ASP A 1 287 ? -4.957 12.262 13.464 1.00 93.50 287 ASP A C 1
ATOM 2225 O O . ASP A 1 287 ? -3.779 11.882 13.437 1.00 93.50 287 ASP A O 1
ATOM 2229 N N . PRO A 1 288 ? -5.800 11.998 12.450 1.00 87.62 288 PRO A N 1
ATOM 2230 C CA . PRO A 1 288 ? -5.424 11.147 11.323 1.00 87.62 288 PRO A CA 1
ATOM 2231 C C . PRO A 1 288 ? -4.302 11.742 10.463 1.00 87.62 288 PRO A C 1
ATOM 2233 O O . PRO A 1 288 ? -3.664 10.999 9.718 1.00 87.62 288 PRO A O 1
ATOM 2236 N N . HIS A 1 289 ? -4.050 13.050 10.576 1.00 81.50 289 HIS A N 1
ATOM 2237 C CA . HIS A 1 289 ? -3.084 13.779 9.762 1.00 81.50 289 HIS A CA 1
ATOM 2238 C C . HIS A 1 289 ? -1.733 13.955 10.445 1.00 81.50 289 HIS A C 1
ATOM 2240 O O . HIS A 1 289 ? -0.689 13.832 9.814 1.00 81.50 289 HIS A O 1
ATOM 2246 N N . THR A 1 290 ? -1.758 14.263 11.738 1.00 86.00 290 THR A N 1
ATOM 2247 C CA . THR A 1 290 ? -0.568 14.595 12.531 1.00 86.00 290 THR A CA 1
ATOM 2248 C C . THR A 1 290 ? -0.112 13.455 13.434 1.00 86.00 290 THR A C 1
ATOM 2250 O O . THR A 1 290 ? 0.946 13.571 14.050 1.00 86.00 290 THR A O 1
ATOM 2253 N N . ASN A 1 291 ? -0.905 12.382 13.560 1.00 90.50 291 ASN A N 1
ATOM 2254 C CA . ASN A 1 291 ? -0.702 11.282 14.511 1.00 90.50 291 ASN A CA 1
ATOM 2255 C C . ASN A 1 291 ? -0.584 11.733 15.977 1.00 90.50 291 ASN A C 1
ATOM 2257 O O . ASN A 1 291 ? -0.126 10.976 16.830 1.00 90.50 291 ASN A O 1
ATOM 2261 N N . LYS A 1 292 ? -0.994 12.963 16.303 1.00 94.75 292 LYS A N 1
ATOM 2262 C CA . LYS A 1 292 ? -1.004 13.450 17.683 1.00 94.75 292 LYS A CA 1
ATOM 2263 C C . LYS A 1 292 ? -2.210 12.885 18.414 1.00 94.75 292 LYS A C 1
ATOM 2265 O O . LYS A 1 292 ? -3.302 12.832 17.857 1.00 94.75 292 LYS A O 1
ATOM 2270 N N . ILE A 1 293 ? -2.027 12.517 19.678 1.00 97.75 293 ILE A N 1
ATOM 2271 C CA . ILE A 1 293 ? -3.139 12.121 20.545 1.00 97.75 293 ILE A CA 1
ATOM 2272 C C . ILE A 1 293 ? -4.079 13.318 20.712 1.00 97.75 293 ILE A C 1
ATOM 2274 O O . ILE A 1 293 ? -3.660 14.379 21.175 1.00 97.75 293 ILE A O 1
ATOM 2278 N N . ILE A 1 294 ? -5.350 13.125 20.370 1.00 97.31 294 ILE A N 1
ATOM 2279 C CA . ILE A 1 294 ? -6.410 14.135 20.514 1.00 97.31 294 ILE A CA 1
ATOM 2280 C C . ILE A 1 294 ? -7.467 13.748 21.546 1.00 97.31 294 ILE A C 1
ATOM 2282 O O . ILE A 1 294 ? -8.246 14.596 21.973 1.00 97.31 294 ILE A O 1
ATOM 2286 N N . SER A 1 295 ? -7.506 12.481 21.958 1.00 97.62 295 SER A N 1
ATOM 2287 C CA . SER A 1 295 ? -8.372 12.014 23.037 1.00 97.62 295 SER A CA 1
ATOM 2288 C C . SER A 1 295 ? -7.826 10.727 23.651 1.00 97.62 295 SER A C 1
ATOM 2290 O O . SER A 1 295 ? -7.222 9.905 22.965 1.00 97.62 295 SER A O 1
ATOM 2292 N N . ASN A 1 296 ? -8.072 10.527 24.946 1.00 97.62 296 ASN A N 1
ATOM 2293 C CA . ASN A 1 296 ? -7.777 9.265 25.638 1.00 97.62 296 ASN A CA 1
ATOM 2294 C C . ASN A 1 296 ? -8.945 8.262 25.573 1.00 97.62 296 ASN A C 1
ATOM 2296 O O . ASN A 1 296 ? -8.889 7.221 26.212 1.00 97.62 296 ASN A O 1
ATOM 2300 N N . LYS A 1 297 ? -10.030 8.619 24.881 1.00 97.62 297 LYS A N 1
ATOM 2301 C CA . LYS A 1 297 ? -11.292 7.875 24.781 1.00 97.62 297 LYS A CA 1
ATOM 2302 C C . LYS A 1 297 ? -11.898 8.080 23.396 1.00 97.62 297 LYS A C 1
ATOM 2304 O O . LYS A 1 297 ? -11.561 9.080 22.756 1.00 97.62 297 LYS A O 1
ATOM 2309 N N . ALA A 1 298 ? -12.800 7.202 22.966 1.00 97.50 298 ALA A N 1
ATOM 2310 C CA . ALA A 1 298 ? -13.552 7.399 21.725 1.00 97.50 298 ALA A CA 1
ATOM 2311 C C . ALA A 1 298 ? -14.221 8.782 21.704 1.00 97.50 298 ALA A C 1
ATOM 2313 O O . ALA A 1 298 ? -14.729 9.258 22.722 1.00 97.50 298 ALA A O 1
ATOM 2314 N N . ARG A 1 299 ? -14.209 9.453 20.556 1.00 97.31 299 ARG A N 1
ATOM 2315 C CA . ARG A 1 299 ? -14.876 10.749 20.378 1.00 97.31 299 ARG A CA 1
ATOM 2316 C C . ARG A 1 299 ? -16.290 10.584 19.854 1.00 97.31 299 ARG A C 1
ATOM 2318 O O . ARG A 1 299 ? -17.115 11.467 20.091 1.00 97.31 299 ARG A O 1
ATOM 2325 N N . PHE A 1 300 ? -16.572 9.466 19.189 1.00 97.06 300 PHE A N 1
ATOM 2326 C CA . PHE A 1 300 ? -17.874 9.168 18.615 1.00 97.06 300 PHE A CA 1
ATOM 2327 C C . PHE A 1 300 ? -18.386 7.802 19.085 1.00 97.06 300 PHE A C 1
ATOM 2329 O O . PHE A 1 300 ? -17.605 6.911 19.419 1.00 97.06 300 PHE A O 1
ATOM 2336 N N . PRO A 1 301 ? -19.714 7.621 19.181 1.00 96.94 301 PRO A N 1
ATOM 2337 C CA . PRO A 1 301 ? -20.280 6.311 19.441 1.00 96.94 301 PRO A CA 1
ATOM 2338 C C . PRO A 1 301 ? -20.153 5.423 18.198 1.00 96.94 301 PRO A C 1
ATOM 2340 O O . PRO A 1 301 ? -20.618 5.784 17.118 1.00 96.94 301 PRO A O 1
ATOM 2343 N N . HIS A 1 302 ? -19.604 4.224 18.371 1.00 97.69 302 HIS A N 1
ATOM 2344 C CA . HIS A 1 302 ? -19.554 3.195 17.338 1.00 97.69 302 HIS A CA 1
ATOM 2345 C C . HIS A 1 302 ? -20.368 1.979 17.763 1.00 97.69 302 HIS A C 1
ATOM 2347 O O . HIS A 1 302 ? -20.234 1.459 18.875 1.00 97.69 302 HIS A O 1
ATOM 2353 N N . ASN A 1 303 ? -21.222 1.504 16.865 1.00 97.38 303 ASN A N 1
ATOM 2354 C CA . ASN A 1 303 ? -22.041 0.334 17.127 1.00 97.38 303 ASN A CA 1
ATOM 2355 C C . ASN A 1 303 ? -21.181 -0.940 17.090 1.00 97.38 303 ASN A C 1
ATOM 2357 O O . ASN A 1 303 ? -20.440 -1.172 16.140 1.00 97.38 303 ASN A O 1
ATOM 2361 N N . GLY A 1 304 ? -21.303 -1.784 18.107 1.00 97.00 304 GLY A N 1
ATOM 2362 C CA . GLY A 1 304 ? -20.719 -3.126 18.166 1.00 97.00 304 GLY A CA 1
ATOM 2363 C C . GLY A 1 304 ? -21.772 -4.217 18.306 1.00 97.00 304 GLY A C 1
ATOM 2364 O O . GLY A 1 304 ? -21.446 -5.366 18.582 1.00 97.00 304 GLY A O 1
ATOM 2365 N N . THR A 1 305 ? -23.043 -3.875 18.080 1.00 95.62 305 THR A N 1
ATOM 2366 C CA . THR A 1 305 ? -24.152 -4.830 18.031 1.00 95.62 305 THR A CA 1
ATOM 2367 C C . THR A 1 305 ? -24.713 -4.963 16.619 1.00 95.62 305 THR A C 1
ATOM 2369 O O . THR A 1 305 ? -24.718 -4.009 15.839 1.00 95.62 305 THR A O 1
ATOM 2372 N N . THR A 1 306 ? -25.186 -6.158 16.271 1.00 95.38 306 THR A N 1
ATOM 2373 C CA . THR A 1 306 ? -25.911 -6.402 15.018 1.00 95.38 306 THR A CA 1
ATOM 2374 C C . THR A 1 306 ? -27.383 -6.015 15.156 1.00 95.38 306 THR A C 1
ATOM 2376 O O . THR A 1 306 ? -27.955 -6.015 16.254 1.00 95.38 306 THR A O 1
ATOM 2379 N N . TYR A 1 307 ? -28.040 -5.722 14.034 1.00 93.56 307 TYR A N 1
ATOM 2380 C CA . TYR A 1 307 ? -29.480 -5.492 14.019 1.00 93.56 307 TYR A CA 1
ATOM 2381 C C . TYR A 1 307 ? -30.224 -6.816 13.813 1.00 93.56 307 TYR A C 1
ATOM 2383 O O . TYR A 1 307 ? -30.218 -7.382 12.721 1.00 93.56 307 TYR A O 1
ATOM 2391 N N . LYS A 1 308 ? -30.875 -7.322 14.867 1.00 93.12 308 LYS A N 1
ATOM 2392 C CA . LYS A 1 308 ? -31.608 -8.600 14.833 1.00 93.12 308 LYS A CA 1
ATOM 2393 C C . LYS A 1 308 ? -32.826 -8.530 13.908 1.00 93.12 308 LYS A C 1
ATOM 2395 O O . LYS A 1 308 ? -33.706 -7.690 14.111 1.00 93.12 308 LYS A O 1
ATOM 2400 N N . LEU A 1 309 ? -32.934 -9.476 12.972 1.00 92.19 309 LEU A N 1
ATOM 2401 C CA . LEU A 1 309 ? -34.061 -9.547 12.034 1.00 92.19 309 LEU A CA 1
ATOM 2402 C C . LEU A 1 309 ? -35.382 -9.959 12.689 1.00 92.19 309 LEU A C 1
ATOM 2404 O O . LEU A 1 309 ? -36.436 -9.735 12.105 1.00 92.19 309 LEU A O 1
ATOM 2408 N N . SER A 1 310 ? -35.365 -10.450 13.933 1.00 88.81 310 SER A N 1
ATOM 2409 C CA . SER A 1 310 ? -36.588 -10.673 14.720 1.00 88.81 310 SER A CA 1
ATOM 2410 C C . SER A 1 310 ? -37.415 -9.399 14.947 1.00 88.81 310 SER A C 1
ATOM 2412 O O . SER A 1 310 ? -38.585 -9.484 15.310 1.00 88.81 310 SER A O 1
ATOM 2414 N N . LYS A 1 311 ? -36.824 -8.217 14.727 1.00 87.31 311 LYS A N 1
ATOM 2415 C CA . LYS A 1 311 ? -37.504 -6.915 14.774 1.00 87.31 311 LYS A CA 1
ATOM 2416 C C . LYS A 1 311 ? -38.121 -6.500 13.433 1.00 87.31 311 LYS A C 1
ATOM 2418 O O . LYS A 1 311 ? -38.848 -5.511 13.385 1.00 87.31 311 LYS A O 1
ATOM 2423 N N . VAL A 1 312 ? -37.826 -7.220 12.351 1.00 87.62 312 VAL A N 1
ATOM 2424 C CA . VAL A 1 312 ? -38.321 -6.928 11.003 1.00 87.62 312 VAL A CA 1
ATOM 2425 C C . VAL A 1 312 ? -39.590 -7.742 10.741 1.00 87.62 312 VAL A C 1
ATOM 2427 O O . VAL A 1 312 ? -39.616 -8.939 11.025 1.00 87.62 312 VAL A O 1
ATOM 2430 N N . PRO A 1 313 ? -40.653 -7.139 10.176 1.00 88.50 313 PRO A N 1
ATOM 2431 C CA . PRO A 1 313 ? -41.838 -7.884 9.770 1.00 88.50 313 PRO A CA 1
ATOM 2432 C C . PRO A 1 313 ? -41.492 -9.034 8.816 1.00 88.50 313 PRO A C 1
ATOM 2434 O O . PRO A 1 313 ? -40.839 -8.821 7.794 1.00 88.50 313 PRO A O 1
ATOM 2437 N N . SER A 1 314 ? -42.004 -10.235 9.094 1.00 85.69 314 SER A N 1
ATOM 2438 C CA . SER A 1 314 ? -41.737 -11.446 8.297 1.00 85.69 314 SER A CA 1
ATOM 2439 C C . SER A 1 314 ? -42.056 -11.285 6.806 1.00 85.69 314 SER A C 1
ATOM 2441 O O . SER A 1 314 ? -41.380 -11.875 5.968 1.00 85.69 314 SER A O 1
ATOM 2443 N N . ARG A 1 315 ? -43.020 -10.419 6.458 1.00 90.81 315 ARG A N 1
ATOM 2444 C CA . ARG A 1 315 ? -43.391 -10.085 5.069 1.00 90.81 315 ARG A CA 1
ATOM 2445 C C . ARG A 1 315 ? -42.248 -9.535 4.207 1.00 90.81 315 ARG A C 1
ATOM 2447 O O . ARG A 1 315 ? -42.406 -9.482 2.995 1.00 90.81 315 ARG A O 1
ATOM 2454 N N . VAL A 1 316 ? -41.154 -9.056 4.808 1.00 88.31 316 VAL A N 1
ATOM 2455 C CA . VAL A 1 316 ? -39.987 -8.554 4.061 1.00 88.31 316 VAL A CA 1
ATOM 2456 C C . VAL A 1 316 ? -39.145 -9.715 3.510 1.00 88.31 316 VAL A C 1
ATOM 2458 O O . VAL A 1 316 ? -38.446 -9.529 2.523 1.00 88.31 316 VAL A O 1
ATOM 2461 N N . GLY A 1 317 ? -39.242 -10.917 4.096 1.00 87.38 317 GLY A N 1
ATOM 2462 C CA . GLY A 1 317 ? -38.601 -12.121 3.554 1.00 87.38 317 GLY A CA 1
ATOM 2463 C C . GLY A 1 317 ? -37.070 -12.067 3.525 1.00 87.38 317 GLY A C 1
ATOM 2464 O O . GLY A 1 317 ? -36.465 -12.575 2.587 1.00 87.38 317 GLY A O 1
ATOM 2465 N N . LEU A 1 318 ? -36.438 -11.427 4.517 1.00 88.94 318 LEU A N 1
ATOM 2466 C CA . LEU A 1 318 ? -34.977 -11.329 4.594 1.00 88.94 318 LEU A CA 1
ATOM 2467 C C . LEU A 1 318 ? -34.364 -12.632 5.126 1.00 88.94 318 LEU A C 1
ATOM 2469 O O . LEU A 1 318 ? -34.660 -13.030 6.251 1.00 88.94 318 LEU A O 1
ATOM 2473 N N . ASP A 1 319 ? -33.457 -13.232 4.354 1.00 89.25 319 ASP A N 1
ATOM 2474 C CA . ASP A 1 319 ? -32.597 -14.354 4.766 1.00 89.25 319 ASP A CA 1
ATOM 2475 C C . ASP A 1 319 ? -31.127 -13.907 4.780 1.00 89.25 319 ASP A C 1
ATOM 2477 O O . ASP A 1 319 ? -30.301 -14.323 3.971 1.00 89.25 319 ASP A O 1
ATOM 2481 N N . ILE A 1 320 ? -30.823 -12.953 5.665 1.00 90.62 320 ILE A N 1
ATOM 2482 C CA . ILE A 1 320 ? -29.467 -12.430 5.873 1.00 90.62 320 ILE A CA 1
ATOM 2483 C C . ILE A 1 320 ? -28.980 -12.932 7.224 1.00 90.62 320 ILE A C 1
ATOM 2485 O O . ILE A 1 320 ? -29.689 -12.807 8.226 1.00 90.62 320 ILE A O 1
ATOM 2489 N N . LYS A 1 321 ? -27.765 -13.485 7.255 1.00 90.38 321 LYS A N 1
ATOM 2490 C CA . LYS A 1 321 ? -27.146 -14.004 8.474 1.00 90.38 321 LYS A CA 1
ATOM 2491 C C . LYS A 1 321 ? -25.811 -13.329 8.745 1.00 90.38 321 LYS A C 1
ATOM 2493 O O . LYS A 1 321 ? -25.005 -13.157 7.834 1.00 90.38 321 LYS A O 1
ATOM 2498 N N . VAL A 1 322 ? -25.569 -13.003 10.008 1.00 90.69 322 VAL A N 1
ATOM 2499 C CA . VAL A 1 322 ? -24.278 -12.531 10.519 1.00 90.69 322 VAL A CA 1
ATOM 2500 C C . VAL A 1 322 ? -23.869 -13.476 11.631 1.00 90.69 322 VAL A C 1
ATOM 2502 O O . VAL A 1 322 ? -24.647 -13.705 12.553 1.00 90.69 322 VAL A O 1
ATOM 2505 N N . ASP A 1 323 ? -22.675 -14.055 11.519 1.00 87.62 323 ASP A N 1
ATOM 2506 C CA . ASP A 1 323 ? -22.160 -15.042 12.476 1.00 87.62 323 ASP A CA 1
ATOM 2507 C C . ASP A 1 323 ? -23.140 -16.223 12.697 1.00 87.62 323 ASP A C 1
ATOM 2509 O O . ASP A 1 323 ? -23.269 -16.756 13.793 1.00 87.62 323 ASP A O 1
ATOM 2513 N N . GLY A 1 324 ? -23.863 -16.620 11.638 1.00 89.19 324 GLY A N 1
ATOM 2514 C CA . GLY A 1 324 ? -24.852 -17.710 11.654 1.00 89.19 324 GLY A CA 1
ATOM 2515 C C . GLY A 1 324 ? -26.276 -17.306 12.060 1.00 89.19 324 GLY A C 1
ATOM 2516 O O . GLY A 1 324 ? -27.207 -18.076 11.824 1.00 89.19 324 GLY A O 1
ATOM 2517 N N . GLU A 1 325 ? -26.475 -16.091 12.573 1.00 90.81 325 GLU A N 1
ATOM 2518 C CA . GLU A 1 325 ? -27.751 -15.629 13.131 1.00 90.81 325 GLU A CA 1
ATOM 2519 C C . GLU A 1 325 ? -28.497 -14.657 12.199 1.00 90.81 325 GLU A C 1
ATOM 2521 O O . GLU A 1 325 ? -27.849 -13.804 11.588 1.00 90.81 325 GLU A O 1
ATOM 2526 N N . PRO A 1 326 ? -29.847 -14.703 12.110 1.00 92.81 326 PRO A N 1
ATOM 2527 C CA . PRO A 1 326 ? -30.639 -13.760 11.313 1.00 92.81 326 PRO A CA 1
ATOM 2528 C C . PRO A 1 326 ? -30.471 -12.297 11.762 1.00 92.81 326 PRO A C 1
ATOM 2530 O O . PRO A 1 326 ? -31.099 -11.829 12.724 1.00 92.81 326 PRO A O 1
ATOM 2533 N N . ALA A 1 327 ? -29.627 -11.548 11.055 1.00 94.69 327 ALA A N 1
ATOM 2534 C CA . ALA A 1 327 ? -29.235 -10.194 11.426 1.00 94.69 327 ALA A CA 1
ATOM 2535 C C . ALA A 1 327 ? -28.708 -9.387 10.229 1.00 94.69 327 ALA A C 1
ATOM 2537 O O . ALA A 1 327 ? -28.276 -9.942 9.223 1.00 94.69 327 ALA A O 1
ATOM 2538 N N . VAL A 1 328 ? -28.706 -8.061 10.373 1.00 93.00 328 VAL A N 1
ATOM 2539 C CA . VAL A 1 328 ? -27.968 -7.138 9.500 1.00 93.00 328 VAL A CA 1
ATOM 2540 C C . VAL A 1 328 ? -26.680 -6.723 10.204 1.00 93.00 328 VAL A C 1
ATOM 2542 O O . VAL A 1 328 ? -26.687 -6.419 11.403 1.00 93.00 328 VAL A O 1
ATOM 2545 N N . GLU A 1 329 ? -25.575 -6.705 9.458 1.00 93.88 329 GLU A N 1
ATOM 2546 C CA . GLU A 1 329 ? -24.289 -6.234 9.964 1.00 93.88 329 GLU A CA 1
ATOM 2547 C C . GLU A 1 329 ? -24.332 -4.714 10.129 1.00 93.88 329 GLU A C 1
ATOM 2549 O O . GLU A 1 329 ? -24.411 -3.964 9.160 1.00 93.88 329 GLU A O 1
ATOM 2554 N N . THR A 1 330 ? -24.297 -4.270 11.379 1.00 95.44 330 THR A N 1
ATOM 2555 C CA . THR A 1 330 ? -24.316 -2.853 11.757 1.00 95.44 330 THR A CA 1
ATOM 2556 C C . THR A 1 330 ? -23.130 -2.482 12.636 1.00 95.44 330 THR A C 1
ATOM 2558 O O . THR A 1 330 ? -23.061 -1.352 13.117 1.00 95.44 330 THR A O 1
ATOM 2561 N N . ARG A 1 331 ? -22.218 -3.429 12.885 1.00 97.69 331 ARG A N 1
ATOM 2562 C CA . ARG A 1 331 ? -21.040 -3.225 13.721 1.00 97.69 331 ARG A CA 1
ATOM 2563 C C . ARG A 1 331 ? -19.981 -2.463 12.935 1.00 97.69 331 ARG A C 1
ATOM 2565 O O . ARG A 1 331 ? -19.735 -2.762 11.759 1.00 97.69 331 ARG A O 1
ATOM 2572 N N . ALA A 1 332 ? -19.315 -1.522 13.596 1.00 97.88 332 ALA A N 1
ATOM 2573 C CA . ALA A 1 332 ? -18.174 -0.827 13.024 1.00 97.88 332 ALA A CA 1
ATOM 2574 C C . ALA A 1 332 ? -17.122 -1.847 12.586 1.00 97.88 332 ALA A C 1
ATOM 2576 O O . ALA A 1 332 ? -16.839 -2.816 13.303 1.00 97.88 332 ALA A O 1
ATOM 2577 N N . ALA A 1 333 ? -16.565 -1.635 11.397 1.00 97.44 333 ALA A N 1
ATOM 2578 C CA . ALA A 1 333 ? -15.362 -2.335 10.999 1.00 97.44 333 ALA A CA 1
ATOM 2579 C C . ALA A 1 333 ? -14.177 -1.718 11.742 1.00 97.44 333 ALA A C 1
ATOM 2581 O O . ALA A 1 333 ? -14.107 -0.502 11.933 1.00 97.44 333 ALA A O 1
ATOM 2582 N N . VAL A 1 334 ? -13.253 -2.575 12.149 1.00 98.19 334 VAL A N 1
ATOM 2583 C CA . VAL A 1 334 ? -11.985 -2.183 12.743 1.00 98.19 334 VAL A CA 1
ATOM 2584 C C . VAL A 1 334 ? -10.883 -2.748 11.866 1.00 98.19 334 VAL A C 1
ATOM 2586 O O . VAL A 1 334 ? -10.844 -3.958 11.652 1.00 98.19 334 VAL A O 1
ATOM 2589 N N . GLY A 1 335 ? -10.027 -1.887 11.331 1.00 97.19 335 GLY A N 1
ATOM 2590 C CA . GLY A 1 335 ? -8.940 -2.282 10.438 1.00 97.19 335 GLY A CA 1
ATOM 2591 C C . GLY A 1 335 ? -7.586 -1.949 11.034 1.00 97.19 335 GLY A C 1
ATOM 2592 O O . GLY A 1 335 ? -7.393 -0.831 11.506 1.00 97.19 335 GLY A O 1
ATOM 2593 N N . LEU A 1 336 ? -6.637 -2.879 10.980 1.00 97.19 336 LEU A N 1
ATOM 2594 C CA . LEU A 1 336 ? -5.240 -2.575 11.285 1.00 97.19 336 LEU A CA 1
ATOM 2595 C C . LEU A 1 336 ? -4.691 -1.656 10.189 1.00 97.19 336 LEU A C 1
ATOM 2597 O O . LEU A 1 336 ? -4.873 -1.952 9.011 1.00 97.19 336 LEU A O 1
ATOM 2601 N N . LEU A 1 337 ? -4.026 -0.567 10.559 1.00 95.44 337 LEU A N 1
ATOM 2602 C CA . LEU A 1 337 ? -3.344 0.350 9.641 1.00 95.44 337 LEU A CA 1
ATOM 2603 C C . LEU A 1 337 ? -1.836 0.094 9.602 1.00 95.44 337 LEU A C 1
ATOM 2605 O O . LEU A 1 337 ? -1.227 0.270 8.552 1.00 95.44 337 LEU A O 1
ATOM 2609 N N . THR A 1 338 ? -1.235 -0.352 10.710 1.00 95.25 338 THR A N 1
ATOM 2610 C CA . THR A 1 338 ? 0.182 -0.734 10.716 1.00 95.25 338 THR A CA 1
ATOM 2611 C C . THR A 1 338 ? 0.421 -1.944 9.814 1.00 95.25 338 THR A C 1
ATOM 2613 O O . THR A 1 338 ? -0.321 -2.932 9.852 1.00 95.25 338 THR A O 1
ATOM 2616 N N . ARG A 1 339 ? 1.463 -1.865 8.985 1.00 96.00 339 ARG A N 1
ATOM 2617 C CA . ARG A 1 339 ? 1.879 -2.899 8.032 1.00 96.00 339 ARG A CA 1
ATOM 2618 C C . ARG A 1 339 ? 3.396 -2.996 8.006 1.00 96.00 339 ARG A C 1
ATOM 2620 O O . ARG A 1 339 ? 4.070 -1.986 8.186 1.00 96.00 339 ARG A O 1
ATOM 2627 N N . SER A 1 340 ? 3.906 -4.196 7.745 1.00 96.44 340 SER A N 1
ATOM 2628 C CA . SER A 1 340 ? 5.349 -4.462 7.650 1.00 96.44 340 SER A CA 1
ATOM 2629 C C . SER A 1 340 ? 5.945 -3.989 6.320 1.00 96.44 340 SER A C 1
ATOM 2631 O O . SER A 1 340 ? 7.150 -3.795 6.204 1.00 96.44 340 SER A O 1
ATOM 2633 N N . ILE A 1 341 ? 5.100 -3.784 5.307 1.00 98.38 341 ILE A N 1
ATOM 2634 C CA . ILE A 1 341 ? 5.484 -3.202 4.021 1.00 98.38 341 ILE A CA 1
ATOM 2635 C C . ILE A 1 341 ? 4.604 -1.982 3.772 1.00 98.38 341 ILE A C 1
ATOM 2637 O O . ILE A 1 341 ? 3.388 -2.027 3.967 1.00 98.38 341 ILE A O 1
ATOM 2641 N N . ARG A 1 342 ? 5.207 -0.880 3.336 1.00 97.88 342 ARG A N 1
ATOM 2642 C CA . ARG A 1 342 ? 4.519 0.390 3.108 1.00 97.88 342 ARG A CA 1
ATOM 2643 C C . ARG A 1 342 ? 4.934 0.968 1.765 1.00 97.88 342 ARG A C 1
ATOM 2645 O O . ARG A 1 342 ? 6.123 1.091 1.494 1.00 97.88 342 ARG A O 1
ATOM 2652 N N . ILE A 1 343 ? 3.967 1.377 0.955 1.00 98.00 343 ILE A N 1
ATOM 2653 C CA . ILE A 1 343 ? 4.183 2.199 -0.234 1.00 98.00 343 ILE A CA 1
ATOM 2654 C C . ILE A 1 343 ? 3.648 3.590 0.082 1.00 98.00 343 ILE A C 1
ATOM 2656 O O . ILE A 1 343 ? 2.453 3.785 0.320 1.00 98.00 343 ILE A O 1
ATOM 2660 N N . VAL A 1 344 ? 4.555 4.555 0.133 1.00 96.25 344 VAL A N 1
ATOM 2661 C CA . VAL A 1 344 ? 4.311 5.879 0.692 1.00 96.25 344 VAL A CA 1
ATOM 2662 C C . VAL A 1 344 ? 4.524 6.928 -0.384 1.00 96.25 344 VAL A C 1
ATOM 2664 O O . VAL A 1 344 ? 5.554 6.952 -1.059 1.00 96.25 344 VAL A O 1
ATOM 2667 N N . SER A 1 345 ? 3.568 7.843 -0.524 1.00 95.50 345 SER A N 1
ATOM 2668 C CA . SER A 1 345 ? 3.828 9.078 -1.257 1.00 95.50 345 SER A CA 1
ATOM 2669 C C . SER A 1 345 ? 4.791 9.947 -0.454 1.00 95.50 345 SER A C 1
ATOM 2671 O O . SER A 1 345 ? 4.524 10.275 0.699 1.00 95.50 345 SER A O 1
ATOM 2673 N N . ALA A 1 346 ? 5.899 10.339 -1.071 1.00 95.12 346 ALA A N 1
ATOM 2674 C CA . ALA A 1 346 ? 6.816 11.351 -0.560 1.00 95.12 346 ALA A CA 1
ATOM 2675 C C . ALA A 1 346 ? 6.559 12.718 -1.222 1.00 95.12 346 ALA A C 1
ATOM 2677 O O . ALA A 1 346 ? 5.638 12.878 -2.024 1.00 95.12 346 ALA A O 1
ATOM 2678 N N . GLY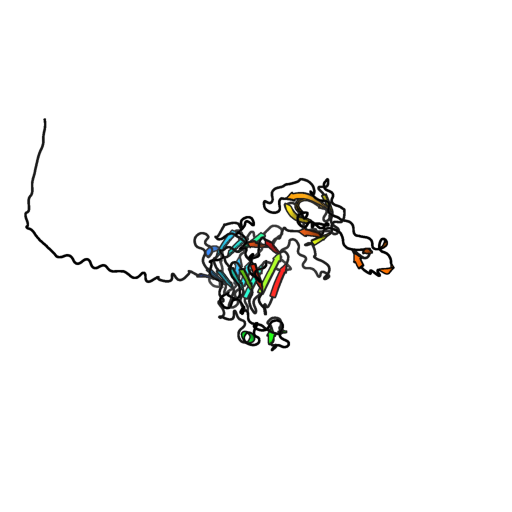 A 1 347 ? 7.360 13.726 -0.885 1.00 93.44 347 GLY A N 1
ATOM 2679 C CA . GLY A 1 347 ? 7.326 15.057 -1.484 1.00 93.44 347 GLY A CA 1
ATOM 2680 C C . GLY A 1 347 ? 7.880 15.114 -2.914 1.00 93.44 347 GLY A C 1
ATOM 2681 O O . GLY A 1 347 ? 7.985 14.108 -3.624 1.00 93.44 347 GLY A O 1
ATOM 2682 N N . GLY A 1 348 ? 8.222 16.326 -3.357 1.00 92.06 348 GLY A N 1
ATOM 2683 C CA . GLY A 1 348 ? 8.743 16.571 -4.705 1.00 92.06 348 GLY A CA 1
ATOM 2684 C C . GLY A 1 348 ? 10.192 16.115 -4.884 1.00 92.06 348 GLY A C 1
ATOM 2685 O O . GLY A 1 348 ? 10.620 15.834 -6.005 1.00 92.06 348 GLY A O 1
ATOM 2686 N N . ARG A 1 349 ? 10.950 16.027 -3.786 1.00 91.81 349 ARG A N 1
ATOM 2687 C CA . ARG A 1 349 ? 12.365 15.638 -3.773 1.00 91.81 349 ARG A CA 1
ATOM 2688 C C . ARG A 1 349 ? 12.633 14.500 -2.791 1.00 91.81 349 ARG A C 1
ATOM 2690 O O . ARG A 1 349 ? 11.814 14.170 -1.938 1.00 91.81 349 ARG A O 1
ATOM 2697 N N . VAL A 1 350 ? 13.819 13.909 -2.918 1.00 92.25 350 VAL A N 1
ATOM 2698 C CA . VAL A 1 350 ? 14.309 12.886 -1.989 1.00 92.25 350 VAL A CA 1
ATOM 2699 C C . VAL A 1 350 ? 14.329 13.425 -0.561 1.00 92.25 350 VAL A C 1
ATOM 2701 O O . VAL A 1 350 ? 14.857 14.506 -0.307 1.00 92.25 350 VAL A O 1
ATOM 2704 N N . GLY A 1 351 ? 13.806 12.639 0.379 1.00 89.94 351 GLY A N 1
ATOM 2705 C CA . GLY A 1 351 ? 13.778 12.983 1.799 1.00 89.94 351 GLY A CA 1
ATOM 2706 C C . GLY A 1 351 ? 12.712 14.007 2.189 1.00 89.94 351 GLY A C 1
ATOM 2707 O O . GLY A 1 351 ? 12.608 14.318 3.370 1.00 89.94 351 GLY A O 1
ATOM 2708 N N . GLU A 1 352 ? 11.929 14.528 1.242 1.00 92.31 352 GLU A N 1
ATOM 2709 C CA . GLU A 1 352 ? 10.777 15.370 1.557 1.00 92.31 352 GLU A CA 1
ATOM 2710 C C . GLU A 1 352 ? 9.566 14.489 1.880 1.00 92.31 352 GLU A C 1
ATOM 2712 O O . GLU A 1 352 ? 9.254 13.550 1.147 1.00 92.31 352 GLU A O 1
ATOM 2717 N N . GLU A 1 353 ? 8.863 14.797 2.966 1.00 89.50 353 GLU A N 1
ATOM 2718 C CA . GLU A 1 353 ? 7.585 14.162 3.289 1.00 89.50 353 GLU A CA 1
ATOM 2719 C C . GLU A 1 353 ? 6.466 14.698 2.390 1.00 89.50 353 GLU A C 1
ATOM 2721 O O . GLU A 1 353 ? 6.519 15.827 1.890 1.00 89.50 353 GLU A O 1
ATOM 2726 N N . PHE A 1 354 ? 5.418 13.899 2.200 1.00 87.88 354 PHE A N 1
ATOM 2727 C CA . PHE A 1 354 ? 4.202 14.397 1.575 1.00 87.88 354 PHE A CA 1
ATOM 2728 C C . PHE A 1 354 ? 3.437 15.265 2.579 1.00 87.88 354 PHE A C 1
ATOM 2730 O O . PHE A 1 354 ? 3.044 14.816 3.654 1.00 87.88 354 PHE A O 1
ATOM 2737 N N . GLY A 1 355 ? 3.271 16.546 2.245 1.00 82.44 355 GLY A N 1
ATOM 2738 C CA . GLY A 1 355 ? 2.583 17.502 3.109 1.00 82.44 355 GLY A CA 1
ATOM 2739 C C . GLY A 1 355 ? 1.090 17.182 3.297 1.00 82.44 355 GLY A C 1
ATOM 2740 O O . GLY A 1 355 ? 0.533 16.326 2.606 1.00 82.44 355 GLY A O 1
ATOM 2741 N N . PRO A 1 356 ? 0.392 17.902 4.192 1.00 80.19 356 PRO A N 1
ATOM 2742 C CA . PRO A 1 356 ? -1.054 17.759 4.351 1.00 80.19 356 PRO A CA 1
ATOM 2743 C C . PRO A 1 356 ? -1.812 18.126 3.059 1.00 80.19 356 PRO A C 1
ATOM 2745 O O . PRO A 1 356 ? -1.306 18.932 2.275 1.00 80.19 356 PRO A O 1
ATOM 2748 N N . PRO A 1 357 ? -3.028 17.591 2.829 1.00 77.00 357 PRO A N 1
ATOM 2749 C CA . PRO A 1 357 ? -3.846 17.859 1.655 1.00 77.00 357 PRO A CA 1
ATOM 2750 C C . PRO A 1 357 ? -4.375 19.291 1.726 1.00 77.00 357 PRO A C 1
ATOM 2752 O O . PRO A 1 357 ? -5.469 19.568 2.215 1.00 77.00 357 PRO A O 1
ATOM 2755 N N . THR A 1 358 ? -3.567 20.224 1.253 1.00 82.25 358 THR A N 1
ATOM 2756 C CA . THR A 1 358 ? -3.933 21.616 1.019 1.00 82.25 358 THR A CA 1
ATOM 2757 C C . THR A 1 358 ? -4.281 21.800 -0.453 1.00 82.25 358 THR A C 1
ATOM 2759 O O . THR A 1 358 ? -3.945 20.964 -1.293 1.00 82.25 358 THR A O 1
ATOM 2762 N N . ALA A 1 359 ? -4.969 22.892 -0.791 1.00 79.19 359 ALA A N 1
ATOM 2763 C CA . ALA A 1 359 ? -5.231 23.223 -2.187 1.00 79.19 359 ALA A CA 1
ATOM 2764 C C . ALA A 1 359 ? -3.909 23.250 -2.980 1.00 79.19 359 ALA A C 1
ATOM 2766 O O . ALA A 1 359 ? -2.991 23.987 -2.629 1.00 79.19 359 ALA A O 1
ATOM 2767 N N . GLY A 1 360 ? -3.812 22.419 -4.022 1.00 77.19 360 GLY A N 1
ATOM 2768 C CA . GLY A 1 360 ? -2.599 22.253 -4.831 1.00 77.19 360 GLY A CA 1
ATOM 2769 C C . GLY A 1 360 ? -1.664 21.124 -4.378 1.00 77.19 360 GLY A C 1
ATOM 2770 O O . GLY A 1 360 ? -0.802 20.727 -5.154 1.00 77.19 360 GLY A O 1
ATOM 2771 N N . ASN A 1 361 ? -1.857 20.536 -3.192 1.00 83.56 361 ASN A N 1
ATOM 2772 C CA . ASN A 1 361 ? -1.088 19.385 -2.714 1.00 83.56 361 ASN A CA 1
ATOM 2773 C C . ASN A 1 361 ? -1.912 18.089 -2.782 1.00 83.56 361 ASN A C 1
ATOM 2775 O O . ASN A 1 361 ? -2.288 17.501 -1.768 1.00 83.56 361 ASN A O 1
ATOM 2779 N N . TYR A 1 362 ? -2.214 17.666 -4.012 1.00 87.38 362 TYR A N 1
ATOM 2780 C CA . TYR A 1 362 ? -2.974 16.442 -4.304 1.00 87.38 362 TYR A CA 1
ATOM 2781 C C . TYR A 1 362 ? -2.205 15.464 -5.205 1.00 87.38 362 TYR A C 1
ATOM 2783 O O . TYR A 1 362 ? -2.780 14.502 -5.704 1.00 87.38 362 TYR A O 1
ATOM 2791 N N . PHE A 1 363 ? -0.913 15.709 -5.444 1.00 90.69 363 PHE A N 1
ATOM 2792 C CA . PHE A 1 363 ? -0.085 14.924 -6.360 1.00 90.69 363 PHE A CA 1
ATOM 2793 C C . PHE A 1 363 ? 0.704 13.834 -5.614 1.00 90.69 363 PHE A C 1
ATOM 2795 O O . PHE A 1 363 ? 1.912 13.944 -5.366 1.00 90.69 363 PHE A O 1
ATOM 2802 N N . GLY A 1 364 ? -0.004 12.783 -5.204 1.00 93.56 364 GLY A N 1
ATOM 2803 C CA . GLY A 1 364 ? 0.591 11.619 -4.560 1.00 93.56 364 GLY A CA 1
ATOM 2804 C C . GLY A 1 364 ? 1.309 10.679 -5.534 1.00 93.56 364 GLY A C 1
ATOM 2805 O O . GLY A 1 364 ? 1.314 10.879 -6.753 1.00 93.56 364 GLY A O 1
ATOM 2806 N N . GLY A 1 365 ? 1.943 9.641 -4.991 1.00 94.31 365 GLY A N 1
ATOM 2807 C CA . GLY A 1 365 ? 2.347 8.487 -5.797 1.00 94.31 365 GLY A CA 1
ATOM 2808 C C . GLY A 1 365 ? 1.150 7.628 -6.199 1.00 94.31 365 GLY A C 1
ATOM 2809 O O . GLY A 1 365 ? 0.049 7.868 -5.721 1.00 94.31 365 GLY A O 1
ATOM 2810 N N . HIS A 1 366 ? 1.330 6.636 -7.061 1.00 95.00 366 HIS A N 1
ATOM 2811 C CA . HIS A 1 366 ? 0.268 5.683 -7.397 1.00 95.00 366 HIS A CA 1
ATOM 2812 C C . HIS A 1 366 ? 0.827 4.299 -7.731 1.00 95.00 366 HIS A C 1
ATOM 2814 O O . HIS A 1 366 ? 2.013 4.169 -8.040 1.00 95.00 366 HIS A O 1
ATOM 2820 N N . VAL A 1 367 ? -0.020 3.275 -7.693 1.00 95.06 367 VAL A N 1
ATOM 2821 C CA . VAL A 1 367 ? 0.308 1.932 -8.178 1.00 95.06 367 VAL A CA 1
ATOM 2822 C C . VAL A 1 367 ? -0.414 1.669 -9.496 1.00 95.06 367 VAL A C 1
ATOM 2824 O O . VAL A 1 367 ? -1.552 2.089 -9.706 1.00 95.06 367 VAL A O 1
ATOM 2827 N N . MET A 1 368 ? 0.255 0.990 -10.427 1.00 94.00 368 MET A N 1
ATOM 2828 C CA . MET A 1 368 ? -0.337 0.650 -11.717 1.00 94.00 368 MET A CA 1
ATOM 2829 C C . MET A 1 368 ? 0.041 -0.753 -12.178 1.00 94.00 368 MET A C 1
ATOM 2831 O O . MET A 1 368 ? 1.155 -1.000 -12.632 1.00 94.00 368 MET A O 1
ATOM 2835 N N . ALA A 1 369 ? -0.939 -1.648 -12.167 1.00 94.31 369 ALA A N 1
ATOM 2836 C CA . ALA A 1 369 ? -0.862 -2.914 -12.878 1.00 94.31 369 ALA A CA 1
ATOM 2837 C C . ALA A 1 369 ? -1.544 -2.773 -14.239 1.00 94.31 369 ALA A C 1
ATOM 2839 O O . ALA A 1 369 ? -2.723 -2.414 -14.327 1.00 94.31 369 ALA A O 1
ATOM 2840 N N . ARG A 1 370 ? -0.795 -3.003 -15.318 1.00 92.50 370 ARG A N 1
ATOM 2841 C CA . ARG A 1 370 ? -1.364 -3.018 -16.667 1.00 92.50 370 ARG A CA 1
ATOM 2842 C C . ARG A 1 370 ? -1.882 -4.411 -17.026 1.00 92.50 370 ARG A C 1
ATOM 2844 O O . ARG A 1 370 ? -1.642 -5.385 -16.329 1.00 92.50 370 ARG A O 1
ATOM 2851 N N . GLN A 1 371 ? -2.657 -4.507 -18.101 1.00 91.88 371 GLN A N 1
ATOM 2852 C CA . GLN A 1 371 ? -3.181 -5.798 -18.537 1.00 91.88 371 GLN A CA 1
ATOM 2853 C C . GLN A 1 371 ? -2.042 -6.748 -18.938 1.00 91.88 371 GLN A C 1
ATOM 2855 O O . GLN A 1 371 ? -1.050 -6.300 -19.515 1.00 91.88 371 GLN A O 1
ATOM 2860 N N . GLY A 1 372 ? -2.211 -8.045 -18.674 1.00 93.38 372 GLY A N 1
ATOM 2861 C CA . GLY A 1 372 ? -1.239 -9.083 -19.019 1.00 93.38 372 GLY A CA 1
ATOM 2862 C C . GLY A 1 372 ? -0.073 -9.187 -18.039 1.00 93.38 372 GLY A C 1
ATOM 2863 O O . GLY A 1 372 ? 0.935 -9.794 -18.372 1.00 93.38 372 GLY A O 1
ATOM 2864 N N . VAL A 1 373 ? -0.171 -8.577 -16.856 1.00 95.06 373 VAL A N 1
ATOM 2865 C CA . VAL A 1 373 ? 0.737 -8.851 -15.730 1.00 95.06 373 VAL A CA 1
ATOM 2866 C C . VAL A 1 373 ? 0.703 -10.342 -15.412 1.00 95.06 373 VAL A C 1
ATOM 2868 O O . VAL A 1 373 ? -0.370 -10.936 -15.418 1.00 95.06 373 VAL A O 1
ATOM 2871 N N . LYS A 1 374 ? 1.867 -10.938 -15.141 1.00 95.62 374 LYS A N 1
ATOM 2872 C CA . LYS A 1 374 ? 1.961 -12.366 -14.816 1.00 95.62 374 LYS A CA 1
ATOM 2873 C C . LYS A 1 374 ? 1.464 -12.637 -13.400 1.00 95.62 374 LYS A C 1
ATOM 2875 O O . LYS A 1 374 ? 0.618 -13.498 -13.196 1.00 95.62 374 LYS A O 1
ATOM 2880 N N . THR A 1 375 ? 1.969 -11.865 -12.439 1.00 95.81 375 THR A N 1
ATOM 2881 C CA . THR A 1 375 ? 1.607 -12.010 -11.028 1.00 95.81 375 THR A CA 1
ATOM 2882 C C . THR A 1 375 ? 1.563 -10.648 -10.344 1.00 95.81 375 THR A C 1
ATOM 2884 O O . THR A 1 375 ? 2.488 -9.844 -10.460 1.00 95.81 375 THR A O 1
ATOM 2887 N N . LEU A 1 376 ? 0.494 -10.409 -9.585 1.00 96.12 376 LEU A N 1
ATOM 2888 C CA . LEU A 1 376 ? 0.385 -9.301 -8.642 1.00 96.12 376 LEU A CA 1
ATOM 2889 C C . LEU A 1 376 ? -0.172 -9.838 -7.323 1.00 96.12 376 LEU A C 1
ATOM 2891 O O . LEU A 1 376 ? -1.377 -10.050 -7.200 1.00 96.12 376 LEU A O 1
ATOM 2895 N N . GLN A 1 377 ? 0.703 -10.059 -6.346 1.00 96.06 377 GLN A N 1
ATOM 2896 C CA . GLN A 1 377 ? 0.332 -10.492 -5.000 1.00 96.06 377 GLN A CA 1
ATOM 2897 C C . GLN A 1 377 ? 0.768 -9.432 -3.999 1.00 96.06 377 GLN A C 1
ATOM 2899 O O . GLN A 1 377 ? 1.952 -9.142 -3.860 1.00 96.06 377 GLN A O 1
ATOM 2904 N N . ILE A 1 378 ? -0.200 -8.819 -3.323 1.00 95.38 378 ILE A N 1
ATOM 2905 C CA . ILE A 1 378 ? 0.042 -7.748 -2.355 1.00 95.38 378 ILE A CA 1
ATOM 2906 C C . ILE A 1 378 ? -0.784 -8.053 -1.110 1.00 95.38 378 ILE A C 1
ATOM 2908 O O . ILE A 1 378 ? -2.007 -7.905 -1.106 1.00 95.38 378 ILE A O 1
ATOM 2912 N N . GLN A 1 379 ? -0.116 -8.495 -0.048 1.00 94.19 379 GLN A N 1
ATOM 2913 C CA . GLN A 1 379 ? -0.738 -8.871 1.220 1.00 94.19 379 GLN A CA 1
ATOM 2914 C C . GLN A 1 379 ? 0.070 -8.287 2.381 1.00 94.19 379 GLN A C 1
ATOM 2916 O O . GLN A 1 379 ? 1.296 -8.295 2.363 1.00 94.19 379 GLN A O 1
ATOM 2921 N N . GLY A 1 380 ? -0.607 -7.733 3.391 1.00 94.12 380 GLY A N 1
ATOM 2922 C CA . GLY A 1 380 ? 0.088 -7.088 4.513 1.00 94.12 380 GLY A CA 1
ATOM 2923 C C . GLY A 1 380 ? 0.854 -5.815 4.119 1.00 94.12 380 GLY A C 1
ATOM 2924 O O . GLY A 1 380 ? 1.842 -5.475 4.767 1.00 94.12 380 GLY A O 1
ATOM 2925 N N . VAL A 1 381 ? 0.391 -5.100 3.084 1.00 96.12 381 VAL A N 1
ATOM 2926 C CA . VAL A 1 381 ? 0.999 -3.856 2.577 1.00 96.12 381 VAL A CA 1
ATOM 2927 C C . VAL A 1 381 ? 0.093 -2.649 2.839 1.00 96.12 381 VAL A C 1
ATOM 2929 O O . VAL A 1 381 ? -1.126 -2.734 2.677 1.00 96.12 381 VAL A O 1
ATOM 2932 N N . GLU A 1 382 ? 0.673 -1.522 3.256 1.00 95.31 382 GLU A N 1
ATOM 2933 C CA . GLU A 1 382 ? -0.016 -0.231 3.382 1.00 95.31 382 GLU A CA 1
ATOM 2934 C C . GLU A 1 382 ? 0.202 0.618 2.125 1.00 95.31 382 GLU A C 1
ATOM 2936 O O . GLU A 1 382 ? 1.338 0.818 1.700 1.00 95.31 382 GLU A O 1
ATOM 2941 N N . PHE A 1 383 ? -0.874 1.198 1.595 1.00 94.69 383 PHE A N 1
ATOM 2942 C CA . PHE A 1 383 ? -0.812 2.303 0.639 1.00 94.69 383 PHE A CA 1
ATOM 2943 C C . PHE A 1 383 ? -1.096 3.615 1.375 1.00 94.69 383 PHE A C 1
ATOM 2945 O O . PHE A 1 383 ? -2.239 3.892 1.742 1.00 94.69 383 PHE A O 1
ATOM 2952 N N . TYR A 1 384 ? -0.062 4.423 1.615 1.00 92.19 384 TYR A N 1
ATOM 2953 C CA . TYR A 1 384 ? -0.170 5.632 2.431 1.00 92.19 384 TYR A CA 1
ATOM 2954 C C . TYR A 1 384 ? -0.054 6.900 1.583 1.00 92.19 384 TYR A C 1
ATOM 2956 O O . TYR A 1 384 ? 0.979 7.171 0.965 1.00 92.19 384 TYR A O 1
ATOM 2964 N N . GLN A 1 385 ? -1.130 7.697 1.587 1.00 89.75 385 GLN A N 1
ATOM 2965 C CA . GLN A 1 385 ? -1.233 8.976 0.868 1.00 89.75 385 GLN A CA 1
ATOM 2966 C C . GLN A 1 385 ? -0.946 8.872 -0.643 1.00 89.75 385 GLN A C 1
ATOM 2968 O O . GLN A 1 385 ? -0.452 9.815 -1.261 1.00 89.75 385 GLN A O 1
ATOM 2973 N N . LEU A 1 386 ? -1.264 7.722 -1.242 1.00 92.44 386 LEU A N 1
ATOM 2974 C CA . LEU A 1 386 ? -1.224 7.532 -2.689 1.00 92.44 386 LEU A CA 1
ATOM 2975 C C . LEU A 1 386 ? -2.490 8.098 -3.364 1.00 92.44 386 LEU A C 1
ATOM 2977 O O . LEU A 1 386 ? -3.493 8.402 -2.715 1.00 92.44 386 LEU A O 1
ATOM 2981 N N . GLY A 1 387 ? -2.430 8.239 -4.683 1.00 91.69 387 GLY A N 1
ATOM 2982 C CA . GLY A 1 387 ? -3.420 8.866 -5.545 1.00 91.69 387 GLY A CA 1
ATOM 2983 C C . GLY A 1 387 ? -2.976 10.239 -6.064 1.00 91.69 387 GLY A C 1
ATOM 2984 O O . GLY A 1 387 ? -2.404 11.051 -5.338 1.00 91.69 387 GLY A O 1
ATOM 2985 N N . GLN A 1 388 ? -3.284 10.529 -7.329 1.00 90.00 388 GLN A N 1
ATOM 2986 C CA . GLN A 1 388 ? -3.074 11.843 -7.945 1.00 90.00 388 GLN A CA 1
ATOM 2987 C C . GLN A 1 388 ? -4.426 12.515 -8.195 1.00 90.00 388 GLN A C 1
ATOM 2989 O O . GLN A 1 388 ? -5.141 12.201 -9.149 1.00 90.00 388 GLN A O 1
ATOM 2994 N N . GLY A 1 389 ? -4.789 13.453 -7.321 1.00 85.56 389 GLY A N 1
ATOM 2995 C CA . GLY A 1 389 ? -6.031 14.212 -7.408 1.00 85.56 389 GLY A CA 1
ATOM 2996 C C . GLY A 1 389 ? -6.179 14.912 -8.760 1.00 85.56 389 GLY A C 1
ATOM 2997 O O . GLY A 1 389 ? -5.243 15.523 -9.270 1.00 85.56 389 GLY A O 1
ATOM 2998 N N . GLY A 1 390 ? -7.366 14.795 -9.358 1.00 82.25 390 GLY A N 1
ATOM 2999 C CA . GLY A 1 390 ? -7.665 15.362 -10.676 1.00 82.25 390 GLY A CA 1
ATOM 3000 C C . GLY A 1 390 ? -7.111 14.570 -11.867 1.00 82.25 390 GLY A C 1
ATOM 3001 O O . GLY A 1 390 ? -7.390 14.949 -13.002 1.00 82.25 390 GLY A O 1
ATOM 3002 N N . ARG A 1 391 ? -6.383 13.463 -11.652 1.00 83.50 391 ARG A N 1
ATOM 3003 C CA . ARG A 1 391 ? -5.850 12.613 -12.729 1.00 83.50 391 ARG A CA 1
ATOM 3004 C C . ARG A 1 391 ? -6.563 11.262 -12.766 1.00 83.50 391 ARG A C 1
ATOM 3006 O O . ARG A 1 391 ? -6.472 10.449 -11.849 1.00 83.50 391 ARG A O 1
ATOM 3013 N N . LYS A 1 392 ? -7.298 11.016 -13.851 1.00 81.50 392 LYS A N 1
ATOM 3014 C CA . LYS A 1 392 ? -8.049 9.771 -14.060 1.00 81.50 392 LYS A CA 1
ATOM 3015 C C . LYS A 1 392 ? -7.099 8.568 -14.087 1.00 81.50 392 LYS A C 1
ATOM 3017 O O . LYS A 1 392 ? -6.063 8.615 -14.738 1.00 81.50 392 LYS A O 1
ATOM 3022 N N . GLY A 1 393 ? -7.473 7.480 -13.411 1.00 79.75 393 GLY A N 1
ATOM 3023 C CA . GLY A 1 393 ? -6.710 6.225 -13.441 1.00 79.75 393 GLY A CA 1
ATOM 3024 C C . GLY A 1 393 ? -5.416 6.231 -12.621 1.00 79.75 393 GLY A C 1
ATOM 3025 O O . GLY A 1 393 ? -4.658 5.272 -12.703 1.00 79.75 393 GLY A O 1
ATOM 3026 N N . ARG A 1 394 ? -5.164 7.285 -11.834 1.00 86.88 394 ARG A N 1
ATOM 3027 C CA . ARG A 1 394 ? -3.995 7.432 -10.953 1.00 86.88 394 ARG A CA 1
ATOM 3028 C C . ARG A 1 394 ? -4.422 7.297 -9.484 1.00 86.88 394 ARG A C 1
ATOM 3030 O O . ARG A 1 394 ? -4.252 8.220 -8.691 1.00 86.88 394 ARG A O 1
ATOM 3037 N N . TYR A 1 395 ? -5.087 6.189 -9.169 1.00 81.38 395 TYR A N 1
ATOM 3038 C CA . TYR A 1 395 ? -5.557 5.836 -7.821 1.00 81.38 395 TYR A CA 1
ATOM 3039 C C . TYR A 1 395 ? -4.420 5.207 -6.998 1.00 81.38 395 TYR A C 1
ATOM 3041 O O . TYR A 1 395 ? -3.394 4.897 -7.597 1.00 81.38 395 TYR A O 1
ATOM 3049 N N . PRO A 1 396 ? -4.561 5.063 -5.665 1.00 75.31 396 PRO A N 1
ATOM 3050 C CA . PRO A 1 396 ? -3.591 4.352 -4.839 1.00 75.31 396 PRO A CA 1
ATOM 3051 C C . PRO A 1 396 ? -3.080 3.051 -5.441 1.00 75.31 396 PRO A C 1
ATOM 3053 O O . PRO A 1 396 ? -3.922 2.261 -5.928 1.00 75.31 396 PRO A O 1
#

Radius of gyration: 30.09 Å; Cα contacts (8 Å, |Δi|>4): 957; chains: 1; bounding box: 109×89×62 Å

Secondary structure (DSSP, 8-state):
-------------------------------------EEEESSSS-BGGGG--SSSPEEEEE-SEEEE-SSEEEEEEEEEE-TT-EEEE-SS-EEEEESEEEE-TT-EEEE--SSS-B-SS--EEEEE---TTSPPP--SS-TTTT-GGGGGSS-TTSSS-S---EEE-TTS-EEE---S--TT-TTS-SS-SSEEEE-TT-EEEEEBSTT---S---TT--TTSEEEBSS-B-TT--EEEBSS--TT--TT-EEEE--SSS-GGG-EEEEEEEEEETTEEEEEEEPTTT--EEESS-SS-B--S-EEGGGS-GGG----EETTEEEE--SPEEEE---SEEEEEB-SSTTPBPPP--TT--B--EEEEPTT-SEEEEESEEEES--BTT-TT---

Sequence (396 aa):
MVSGRENNNSFYFLVFPFFVFLFILLGADVGIAQLQATAVCNSQNPNIGQLSHKDDPLSLEVTGHCIVDLPGKYYFKNVNIFNGGILEFKDADIEFWAKSILVEKDSSLIAGTTADPIGPDNTITIYLYGSENDKHITCKTDDMCGAGAVWNLNSKDTINPSSCTKSMMPDDEMECFYNYTDPANPNDNFFGLKVLAVSYGGTIEMYGSKGATYTNLPSSSSGTSWVRLASNLTTDHDTLTVNRAVPDWEKEDHVVVTTTDYLPGHSEKLVITEKISDTQFKFKVLDPHTNKIISNKARFPHNGTTYKLSKVPSRVGLDIKVDGEPAVETRAAVGLLTRSIRIVSAGGRVGEEFGPPTAGNYFGGHVMARQGVKTLQIQGVEFYQLGQGGRKGRYP

Mean predicted aligned error: 8.9 Å